Protein AF-A0A7V1MY39-F1 (afdb_monomer_lite)

Sequence (456 aa):
MTTCLVLILHLAFALHGYAASVHAETLADTSVIPLDSQVYAIAGQPLILPALLQVGSVQTSLPHEVNVQYPAANGRQELQAQVLWLWDDPAAARVNYWLGGITPAHLTEDPPADRVFTTPMLYIVFPPGEQPDWLVVAGKRLKITWQKHTGLIWQMDLKSAEPTDPQIMAAVSDVTADPLTYWRAALLADRLRMTQPIPRFQKWDADLAGLITARWRAALDRLASLDIRLAQEVRRRLTLVCHIDGRDVPMWPMDDADLADLQRLLLNEHAQPDDLRLSVESWLDSQPDALFWNLPTGESTSAYAGVVNLSGHPLIVRAEWEGDAWSSAYSATIPADQSELLKIPRPAFLKNDKAALQLTAGSSRINFRINSGPQPCLPPGFISPTFARTLTLSSFRKGRYIVDSPEDATRVMVRKTSQQWELFIECRTPPGESSTADSTPLSPLGADLASLTQDA

Radius of gyration: 27.27 Å; chains: 1; bounding box: 71×52×85 Å

pLDDT: mean 76.89, std 19.88, range [26.8, 97.75]

Structure (mmCIF, N/CA/C/O backbone):
data_AF-A0A7V1MY39-F1
#
_entry.id   AF-A0A7V1MY39-F1
#
loop_
_atom_site.group_PDB
_atom_site.id
_atom_site.type_symbol
_atom_site.label_atom_id
_atom_site.label_alt_id
_atom_site.label_comp_id
_atom_site.label_asym_id
_atom_site.label_entity_id
_atom_site.label_seq_id
_atom_site.pdbx_PDB_ins_code
_atom_site.Cartn_x
_atom_site.Cartn_y
_atom_site.Cartn_z
_atom_site.occupancy
_atom_site.B_iso_or_equiv
_atom_site.auth_seq_id
_atom_site.auth_comp_id
_atom_site.auth_asym_id
_atom_site.auth_atom_id
_atom_site.pdbx_PDB_model_num
ATOM 1 N N . MET A 1 1 ? -19.539 -15.932 -1.480 1.00 27.14 1 MET A N 1
ATOM 2 C CA . MET A 1 1 ? -20.171 -14.862 -0.673 1.00 27.14 1 MET A CA 1
ATOM 3 C C . MET A 1 1 ? -19.156 -14.319 0.332 1.00 27.14 1 MET A C 1
ATOM 5 O O . MET A 1 1 ? -19.239 -14.638 1.511 1.00 27.14 1 MET A O 1
ATOM 9 N N . THR A 1 2 ? -18.151 -13.570 -0.135 1.00 28.23 2 THR A N 1
ATOM 10 C CA . THR A 1 2 ? -17.191 -12.817 0.705 1.00 28.23 2 THR A CA 1
ATOM 11 C C . THR A 1 2 ? -16.343 -11.946 -0.228 1.00 28.23 2 THR A C 1
ATOM 13 O O . THR A 1 2 ? -15.288 -12.356 -0.698 1.00 28.23 2 THR A O 1
ATOM 16 N N . THR A 1 3 ? -16.869 -10.779 -0.604 1.00 28.64 3 THR A N 1
ATOM 17 C CA . THR A 1 3 ? -16.190 -9.801 -1.476 1.00 28.64 3 THR A CA 1
ATOM 18 C C . THR A 1 3 ? -16.822 -8.431 -1.210 1.00 28.64 3 THR A C 1
ATOM 20 O O . THR A 1 3 ? -17.717 -8.026 -1.936 1.00 28.64 3 THR A O 1
ATOM 23 N N . CYS A 1 4 ? -16.471 -7.760 -0.105 1.00 32.09 4 CYS A N 1
ATOM 24 C CA . CYS A 1 4 ? -17.113 -6.478 0.254 1.00 32.09 4 CYS A CA 1
ATOM 25 C C . CYS A 1 4 ? -16.187 -5.361 0.758 1.00 32.09 4 CYS A C 1
ATOM 27 O O . CYS A 1 4 ? -16.693 -4.289 1.047 1.00 32.09 4 CYS A O 1
ATOM 29 N N . LEU A 1 5 ? -14.862 -5.535 0.775 1.00 36.75 5 LEU A N 1
ATOM 30 C CA . LEU A 1 5 ? -13.938 -4.436 1.118 1.00 36.75 5 LEU A CA 1
ATOM 31 C C . LEU A 1 5 ? -13.228 -3.870 -0.130 1.00 36.75 5 LEU A C 1
ATOM 33 O O . LEU A 1 5 ? -13.056 -2.665 -0.263 1.00 36.75 5 LEU A O 1
ATOM 37 N N . VAL A 1 6 ? -12.968 -4.727 -1.125 1.00 38.88 6 VAL A N 1
ATOM 38 C CA . VAL A 1 6 ? -12.373 -4.377 -2.434 1.00 38.88 6 VAL A CA 1
ATOM 39 C C . VAL A 1 6 ? -13.333 -3.604 -3.352 1.00 38.88 6 VAL A C 1
ATOM 41 O O . VAL A 1 6 ? -12.920 -2.913 -4.280 1.00 38.88 6 VAL A O 1
ATOM 44 N N . LEU A 1 7 ? -14.636 -3.655 -3.074 1.00 36.72 7 LEU A N 1
ATOM 45 C CA . LEU A 1 7 ? -15.626 -2.929 -3.860 1.00 36.72 7 LEU A CA 1
ATOM 46 C C . LEU A 1 7 ? -15.708 -1.437 -3.496 1.00 36.72 7 LEU A C 1
ATOM 48 O O . LEU A 1 7 ? -16.412 -0.744 -4.195 1.00 36.72 7 LEU A O 1
ATOM 52 N N . ILE A 1 8 ? -15.013 -0.877 -2.501 1.00 43.09 8 ILE A N 1
ATOM 53 C CA . ILE A 1 8 ? -15.250 0.536 -2.112 1.00 43.09 8 ILE A CA 1
ATOM 54 C C . ILE A 1 8 ? -14.603 1.533 -3.093 1.00 43.09 8 ILE A C 1
ATOM 56 O O . ILE A 1 8 ? -15.239 2.512 -3.472 1.00 43.09 8 ILE A O 1
ATOM 60 N N . LEU A 1 9 ? -13.415 1.229 -3.630 1.00 39.69 9 LEU A N 1
ATOM 61 C CA . LEU A 1 9 ? -12.772 2.050 -4.673 1.00 39.69 9 LEU A CA 1
ATOM 62 C C . LEU A 1 9 ? -13.240 1.706 -6.102 1.00 39.69 9 LEU A C 1
ATOM 64 O O . LEU A 1 9 ? -13.146 2.539 -6.999 1.00 39.69 9 LEU A O 1
ATOM 68 N N . HIS A 1 10 ? -13.793 0.508 -6.340 1.00 33.97 10 HIS A N 1
ATOM 69 C CA . HIS A 1 10 ? -14.359 0.121 -7.646 1.00 33.97 10 HIS A CA 1
ATOM 70 C C . HIS A 1 10 ? -15.897 0.257 -7.749 1.00 33.97 10 HIS A C 1
ATOM 72 O O . HIS A 1 10 ? -16.393 0.470 -8.853 1.00 33.97 10 HIS A O 1
ATOM 78 N N . LEU A 1 11 ? -16.673 0.241 -6.652 1.00 34.28 11 LEU A N 1
ATOM 79 C CA . LEU A 1 11 ? -18.102 0.629 -6.647 1.00 34.28 11 LEU A CA 1
ATOM 80 C C . LEU A 1 11 ? -18.270 2.125 -6.818 1.00 34.28 11 LEU A C 1
ATOM 82 O O . LEU A 1 11 ? -19.242 2.512 -7.451 1.00 34.28 11 LEU A O 1
ATOM 86 N N . ALA A 1 12 ? -17.355 2.957 -6.315 1.00 37.66 12 ALA A N 1
ATOM 87 C CA . ALA A 1 12 ? -17.407 4.392 -6.587 1.00 37.66 12 ALA A CA 1
ATOM 88 C C . ALA A 1 12 ? -17.412 4.667 -8.110 1.00 37.66 12 ALA A C 1
ATOM 90 O O . ALA A 1 12 ? -18.182 5.495 -8.591 1.00 37.66 12 ALA A O 1
ATOM 91 N N . PHE A 1 13 ? -16.673 3.871 -8.897 1.00 35.22 13 PHE A N 1
ATOM 92 C CA . PHE A 1 13 ? -16.705 3.921 -10.365 1.00 35.22 13 PHE A CA 1
ATOM 93 C C . PHE A 1 13 ? -17.856 3.121 -11.010 1.00 35.22 13 PHE A C 1
ATOM 95 O O . PHE A 1 13 ? -18.394 3.555 -12.026 1.00 35.22 13 PHE A O 1
ATOM 102 N N . ALA A 1 14 ? -18.286 1.986 -10.446 1.00 29.03 14 ALA A N 1
ATOM 103 C CA . ALA A 1 14 ? -19.350 1.153 -11.031 1.00 29.03 14 ALA A CA 1
ATOM 104 C C . ALA A 1 14 ? -20.788 1.625 -10.705 1.00 29.03 14 ALA A C 1
ATOM 106 O O . ALA A 1 14 ? -21.715 1.344 -11.466 1.00 29.03 14 ALA A O 1
ATOM 107 N N . LEU A 1 15 ? -20.996 2.371 -9.613 1.00 33.81 15 LEU A N 1
ATOM 108 C CA . LEU A 1 15 ? -22.302 2.923 -9.214 1.00 33.81 15 LEU A CA 1
ATOM 109 C C . LEU A 1 15 ? -22.702 4.185 -9.993 1.00 33.81 15 LEU A C 1
ATOM 111 O O . LEU A 1 15 ? -23.849 4.610 -9.893 1.00 33.81 15 LEU A O 1
ATOM 115 N N . HIS A 1 16 ? -21.828 4.723 -10.850 1.00 36.41 16 HIS A N 1
ATOM 116 C CA . HIS A 1 16 ? -22.187 5.776 -11.810 1.00 36.41 16 HIS A CA 1
ATOM 117 C C . HIS A 1 16 ? -23.261 5.342 -12.831 1.00 36.41 16 HIS A C 1
ATOM 119 O O . HIS A 1 16 ? -23.835 6.190 -13.510 1.00 36.41 16 HIS A O 1
ATOM 125 N N . GLY A 1 17 ? -23.533 4.036 -12.967 1.00 27.14 17 GLY A N 1
ATOM 126 C CA . GLY A 1 17 ? -24.437 3.483 -13.983 1.00 27.14 17 GLY A CA 1
ATOM 127 C C . GLY A 1 17 ? -25.775 2.925 -13.485 1.00 27.14 17 GLY A C 1
ATOM 128 O O . GLY A 1 17 ? -26.562 2.474 -14.313 1.00 27.14 17 GLY A O 1
ATOM 129 N N . TYR A 1 18 ? -26.061 2.924 -12.178 1.00 26.80 18 TYR A N 1
ATOM 130 C CA . TYR A 1 18 ? -27.268 2.285 -11.627 1.00 26.80 18 TYR A CA 1
ATOM 131 C C . TYR A 1 18 ? -28.262 3.303 -11.053 1.00 26.80 18 TYR A C 1
ATOM 133 O O . TYR A 1 18 ? -28.484 3.390 -9.850 1.00 26.80 18 TYR A O 1
ATOM 141 N N . ALA A 1 19 ? -28.924 4.042 -11.944 1.00 31.86 19 ALA A N 1
ATOM 142 C CA . ALA A 1 19 ? -30.241 4.603 -11.659 1.00 31.86 19 ALA A CA 1
ATOM 143 C C . ALA A 1 19 ? -31.295 3.576 -12.103 1.00 31.86 19 ALA A C 1
ATOM 145 O O . ALA A 1 19 ? -31.681 3.537 -13.269 1.00 31.86 19 ALA A O 1
ATOM 146 N N . ALA A 1 20 ? -31.733 2.709 -11.188 1.00 29.38 20 ALA A N 1
ATOM 147 C CA . ALA A 1 20 ? -32.856 1.807 -11.429 1.00 29.38 20 ALA A CA 1
ATOM 148 C C . ALA A 1 20 ? -33.988 2.103 -10.441 1.00 29.38 20 ALA A C 1
ATOM 150 O O . ALA A 1 20 ? -33.809 2.071 -9.225 1.00 29.38 20 ALA A O 1
ATOM 151 N N . SER A 1 21 ? -35.155 2.403 -11.009 1.00 37.81 21 SER A N 1
ATOM 152 C CA . SER A 1 21 ? -36.422 2.633 -10.325 1.00 37.81 21 SER A CA 1
ATOM 153 C C . SER A 1 21 ? -36.857 1.399 -9.535 1.00 37.81 21 SER A C 1
ATOM 155 O O . SER A 1 21 ? -37.017 0.325 -10.118 1.00 37.81 21 SER A O 1
ATOM 157 N N . VAL A 1 22 ? -37.130 1.564 -8.242 1.00 30.28 22 VAL A N 1
ATOM 158 C CA . VAL A 1 22 ? -37.788 0.542 -7.420 1.00 30.28 22 VAL A CA 1
ATOM 159 C C . VAL A 1 22 ? -39.042 1.146 -6.798 1.00 30.28 22 VAL A C 1
ATOM 161 O O . VAL A 1 22 ? -39.027 2.255 -6.269 1.00 30.28 22 VAL A O 1
ATOM 164 N N . HIS A 1 23 ? -40.147 0.417 -6.957 1.00 30.25 23 HIS A N 1
ATOM 165 C CA . HIS A 1 23 ? -41.466 0.749 -6.440 1.00 30.25 23 HIS A CA 1
ATOM 166 C C . HIS A 1 23 ? -41.512 0.740 -4.909 1.00 30.25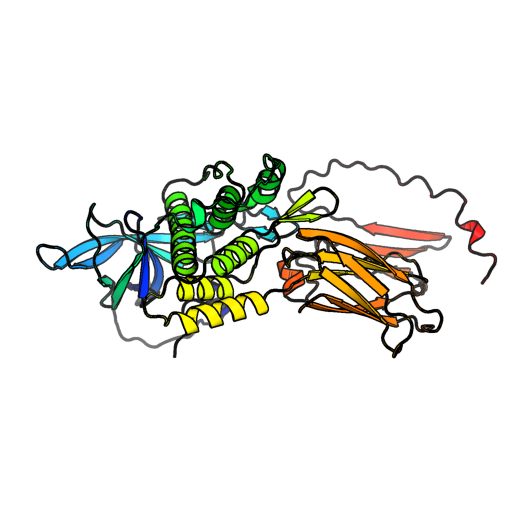 23 HIS A C 1
ATOM 168 O O . HIS A 1 23 ? -40.788 0.006 -4.245 1.00 30.25 23 HIS A O 1
ATOM 174 N N . ALA A 1 24 ? -42.386 1.598 -4.387 1.00 33.25 24 ALA A N 1
ATOM 175 C CA . ALA A 1 24 ? -42.463 2.012 -3.000 1.00 33.25 24 ALA A CA 1
ATOM 176 C C . ALA A 1 24 ? -42.925 0.904 -2.040 1.00 33.25 24 ALA A C 1
ATOM 178 O O . ALA A 1 24 ? -44.072 0.465 -2.099 1.00 33.25 24 ALA A O 1
ATOM 179 N N . GLU A 1 25 ? -42.069 0.588 -1.070 1.00 33.12 25 GLU A N 1
ATOM 180 C CA . GLU A 1 25 ? -42.483 0.301 0.302 1.00 33.12 25 GLU A CA 1
ATOM 181 C C . GLU A 1 25 ? -41.827 1.343 1.218 1.00 33.12 25 GLU A C 1
ATOM 183 O O . GLU A 1 25 ? -40.628 1.609 1.149 1.00 33.12 25 GLU A O 1
ATOM 188 N N . THR A 1 26 ? -42.647 2.002 2.031 1.00 37.84 26 THR A N 1
ATOM 189 C CA . THR A 1 26 ? -42.272 3.078 2.953 1.00 37.84 26 THR A CA 1
ATOM 190 C C . THR A 1 26 ? -41.422 2.561 4.115 1.00 37.84 26 THR A C 1
ATOM 192 O O . THR A 1 26 ? -41.954 1.952 5.041 1.00 37.84 26 THR A O 1
ATOM 195 N N . LEU A 1 27 ? -40.128 2.894 4.111 1.00 36.22 27 LEU A N 1
ATOM 196 C CA . LEU A 1 27 ? -39.285 2.975 5.306 1.00 36.22 27 LEU A CA 1
ATOM 197 C C . LEU A 1 27 ? -38.756 4.409 5.420 1.00 36.22 27 LEU A C 1
ATOM 199 O O . LEU A 1 27 ? -37.929 4.854 4.625 1.00 36.22 27 LEU A O 1
ATOM 203 N N . ALA A 1 28 ? -39.286 5.146 6.393 1.00 42.88 28 ALA A N 1
ATOM 204 C CA . ALA A 1 28 ? -38.790 6.456 6.781 1.00 42.88 28 ALA A CA 1
ATOM 205 C C . ALA A 1 28 ? -37.699 6.257 7.837 1.00 42.88 28 ALA A C 1
ATOM 207 O O . ALA A 1 28 ? -38.024 6.125 9.006 1.00 42.88 28 ALA A O 1
ATOM 208 N N . ASP A 1 29 ? -36.448 6.144 7.395 1.00 59.81 29 ASP A N 1
ATOM 209 C CA . ASP A 1 29 ? -35.237 6.465 8.160 1.00 59.81 29 ASP A CA 1
ATOM 210 C C . ASP A 1 29 ? -34.030 6.335 7.223 1.00 59.81 29 ASP A C 1
ATOM 212 O O . ASP A 1 29 ? -33.896 5.352 6.490 1.00 59.81 29 ASP A O 1
ATOM 216 N N . THR A 1 30 ? -33.147 7.332 7.222 1.00 61.53 30 THR A N 1
ATOM 217 C CA . THR A 1 30 ? -31.842 7.194 6.569 1.00 61.53 30 THR A CA 1
ATOM 218 C C . THR A 1 30 ? -30.910 6.502 7.537 1.00 61.53 30 THR A C 1
ATOM 220 O O . THR A 1 30 ? -30.590 7.041 8.594 1.00 61.53 30 THR A O 1
ATOM 223 N N . SER A 1 31 ? -30.467 5.303 7.175 1.00 79.44 31 SER A N 1
ATOM 224 C CA . SER A 1 31 ? -29.539 4.534 7.994 1.00 79.44 31 SER A CA 1
ATOM 225 C C . SER A 1 31 ? -28.147 4.542 7.379 1.00 79.44 31 SER A C 1
ATOM 227 O O . SER A 1 31 ? -27.981 4.246 6.194 1.00 79.44 31 SER A O 1
ATOM 229 N N . VAL A 1 32 ? -27.142 4.823 8.204 1.00 81.62 32 VAL A N 1
ATOM 230 C CA . VAL A 1 32 ? -25.733 4.627 7.857 1.00 81.62 32 VAL A CA 1
ATOM 231 C C . VAL A 1 32 ? -25.338 3.222 8.298 1.00 81.62 32 VAL A C 1
ATOM 233 O O . VAL A 1 32 ? -25.328 2.914 9.490 1.00 81.62 32 VAL A O 1
ATOM 236 N N . ILE A 1 33 ? -25.056 2.348 7.336 1.00 87.06 33 ILE A N 1
ATOM 237 C CA . ILE A 1 33 ? -24.779 0.931 7.584 1.00 87.06 33 ILE A CA 1
ATOM 238 C C . ILE A 1 33 ? -23.284 0.679 7.391 1.00 87.06 33 ILE A C 1
ATOM 240 O O . ILE A 1 33 ? -22.794 0.823 6.271 1.00 87.06 33 ILE A O 1
ATOM 244 N N . PRO A 1 34 ? -22.546 0.254 8.430 1.00 86.12 34 PRO A N 1
ATOM 245 C CA . PRO A 1 34 ? -21.141 -0.112 8.292 1.00 86.12 34 PRO A CA 1
ATOM 246 C C . PRO A 1 34 ? -20.962 -1.207 7.239 1.00 86.12 34 PRO A C 1
ATOM 248 O O . PRO A 1 34 ? -21.711 -2.194 7.228 1.00 86.12 34 PRO A O 1
ATOM 251 N N . LEU A 1 35 ? -19.955 -1.064 6.382 1.00 85.00 35 LEU A N 1
ATOM 252 C CA . LEU A 1 35 ? -19.685 -2.027 5.314 1.00 85.00 35 LEU A CA 1
ATOM 253 C C . LEU A 1 35 ? -19.157 -3.349 5.875 1.00 85.00 35 LEU A C 1
ATOM 255 O O . LEU A 1 35 ? -19.704 -4.422 5.592 1.00 85.00 35 LEU A O 1
ATOM 259 N N . ASP A 1 36 ? -18.187 -3.264 6.777 1.00 81.19 36 ASP A N 1
ATOM 260 C CA . ASP A 1 36 ? -17.503 -4.431 7.318 1.00 81.19 36 ASP A CA 1
ATOM 261 C C . ASP A 1 36 ? -18.273 -5.080 8.463 1.00 81.19 36 ASP A C 1
ATOM 263 O O . ASP A 1 36 ? -18.801 -4.413 9.347 1.00 81.19 36 ASP A O 1
ATOM 267 N N . SER A 1 37 ? -18.333 -6.413 8.470 1.00 78.75 37 SER A N 1
ATOM 268 C CA . SER A 1 37 ? -18.871 -7.193 9.595 1.00 78.75 37 SER A CA 1
ATOM 269 C C . SER A 1 37 ? -17.838 -7.443 10.698 1.00 78.75 37 SER A C 1
ATOM 271 O O . SER A 1 37 ? -18.206 -7.745 11.836 1.00 78.75 37 SER A O 1
ATOM 273 N N . GLN A 1 38 ? -16.551 -7.340 10.357 1.00 84.25 38 GLN A N 1
ATOM 274 C CA . GLN A 1 38 ? -15.427 -7.524 11.267 1.00 84.25 38 GLN A CA 1
ATOM 275 C C . GLN A 1 38 ? -14.552 -6.279 11.247 1.00 84.25 38 GLN A C 1
ATOM 277 O O . GLN A 1 38 ? -14.083 -5.851 10.197 1.00 84.25 38 GLN A O 1
ATOM 282 N N . VAL A 1 39 ? -14.334 -5.726 12.432 1.00 90.69 39 VAL A N 1
ATOM 283 C CA . VAL A 1 39 ? -13.617 -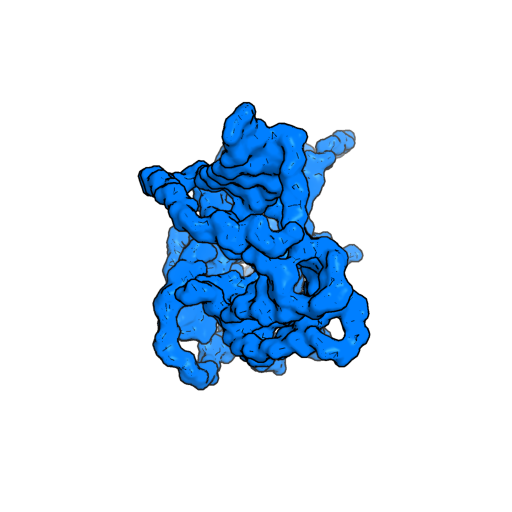4.476 12.636 1.00 90.69 39 VAL A CA 1
ATOM 284 C C . VAL A 1 39 ? -12.308 -4.765 13.355 1.00 90.69 39 VAL A C 1
ATOM 286 O O . VAL A 1 39 ? -12.313 -5.362 14.432 1.00 90.69 39 VAL A O 1
ATOM 289 N N . TYR A 1 40 ? -11.194 -4.317 12.782 1.00 92.56 40 TYR A N 1
ATOM 290 C CA . TYR A 1 40 ? -9.883 -4.361 13.430 1.00 92.56 40 TYR A CA 1
ATOM 291 C C . TYR A 1 40 ? -9.572 -2.980 14.003 1.00 92.56 40 TYR A C 1
ATOM 293 O O . TYR A 1 40 ? -9.283 -2.045 13.255 1.00 92.56 40 TYR A O 1
ATOM 301 N N . ALA A 1 41 ? -9.676 -2.854 15.324 1.00 93.94 41 ALA A N 1
ATOM 302 C CA . ALA A 1 41 ? -9.474 -1.599 16.041 1.00 93.94 41 ALA A CA 1
ATOM 303 C C . ALA A 1 41 ? -8.092 -1.565 16.699 1.00 93.94 41 ALA A C 1
ATOM 305 O O . ALA A 1 41 ? -7.546 -2.609 17.056 1.00 93.94 41 ALA A O 1
ATOM 306 N N . ILE A 1 42 ? -7.535 -0.369 16.890 1.00 94.00 42 ILE A N 1
ATOM 307 C CA . ILE A 1 42 ? -6.299 -0.169 17.652 1.00 94.00 42 ILE A CA 1
ATOM 308 C C . ILE A 1 42 ? -6.653 0.394 19.023 1.00 94.00 42 ILE A C 1
ATOM 310 O O . ILE A 1 42 ? -7.361 1.394 19.127 1.00 94.00 42 ILE A O 1
ATOM 314 N N . ALA A 1 43 ? -6.143 -0.235 20.082 1.00 91.50 43 ALA A N 1
ATOM 315 C CA . ALA A 1 43 ? -6.340 0.241 21.446 1.00 91.50 43 ALA A CA 1
ATOM 316 C C . ALA A 1 43 ? -5.880 1.704 21.608 1.00 91.50 43 ALA A C 1
ATOM 318 O O . ALA A 1 43 ? -4.737 2.038 21.301 1.00 91.50 43 ALA A O 1
ATOM 319 N N . GLY A 1 44 ? -6.766 2.564 22.120 1.00 89.44 44 GLY A N 1
ATOM 320 C CA . GLY A 1 44 ? -6.470 3.982 22.362 1.00 89.44 44 GLY A CA 1
ATOM 321 C C . GLY A 1 44 ? -6.516 4.878 21.119 1.00 89.44 44 GLY A C 1
ATOM 322 O O . GLY A 1 44 ? -6.073 6.020 21.197 1.00 89.44 44 GLY A O 1
ATOM 323 N N . GLN A 1 45 ? -7.023 4.383 19.989 1.00 92.56 45 GLN A N 1
ATOM 324 C CA . GLN A 1 45 ? -7.295 5.176 18.787 1.00 92.56 45 GLN A CA 1
ATOM 325 C C . GLN A 1 45 ? -8.809 5.274 18.546 1.00 92.56 45 GLN A C 1
ATOM 327 O O . GLN A 1 45 ? -9.543 4.364 18.951 1.00 92.56 45 GLN A O 1
ATOM 332 N N . PRO A 1 46 ? -9.290 6.341 17.882 1.00 94.69 46 PRO A N 1
ATOM 333 C CA . PRO A 1 46 ? -10.667 6.388 17.416 1.00 94.69 46 PRO A CA 1
ATOM 334 C C . PRO A 1 46 ? -10.926 5.263 16.412 1.00 94.69 46 PRO A C 1
ATOM 336 O O . PRO A 1 46 ? -10.035 4.818 15.680 1.00 94.69 46 PRO A O 1
ATOM 339 N N . LEU A 1 47 ? -12.170 4.804 16.370 1.00 94.75 47 LEU A N 1
ATOM 340 C CA . LEU A 1 47 ? -12.622 3.838 15.391 1.00 94.75 47 LEU A CA 1
ATOM 341 C C . LEU A 1 47 ? -13.231 4.580 14.198 1.00 94.75 47 LEU A C 1
ATOM 343 O O . LEU A 1 47 ? -14.216 5.294 14.354 1.00 94.75 47 LEU A O 1
ATOM 347 N N . ILE A 1 48 ? -12.651 4.384 13.013 1.00 95.06 48 ILE A N 1
ATOM 348 C CA . ILE A 1 48 ? -13.115 4.989 11.760 1.00 95.06 48 ILE A CA 1
ATOM 349 C C . ILE A 1 48 ? -13.518 3.868 10.800 1.00 95.06 48 ILE A C 1
ATOM 351 O O . ILE A 1 48 ? -12.688 3.022 10.456 1.00 95.06 48 ILE A O 1
ATOM 355 N N . LEU A 1 49 ? -14.791 3.831 10.400 1.00 93.31 49 LEU A N 1
ATOM 356 C CA . LEU A 1 49 ? -15.368 2.740 9.606 1.00 93.31 49 LEU A CA 1
ATOM 357 C C . LEU A 1 49 ? -16.045 3.251 8.339 1.00 93.31 49 LEU A C 1
ATOM 359 O O . LEU A 1 49 ? -16.895 4.131 8.447 1.00 93.31 49 LEU A O 1
ATOM 363 N N . PRO A 1 50 ? -15.779 2.659 7.165 1.00 92.38 50 PRO A N 1
ATOM 364 C CA . PRO A 1 50 ? -16.540 2.986 5.974 1.00 92.38 50 PRO A CA 1
ATOM 365 C C . PRO A 1 50 ? -17.970 2.443 6.091 1.00 92.38 50 PRO A C 1
ATOM 367 O O . PRO A 1 50 ? -18.218 1.350 6.622 1.00 92.38 50 PRO A O 1
ATOM 370 N N . ALA A 1 51 ? -18.925 3.213 5.588 1.00 90.81 51 ALA A N 1
ATOM 371 C CA . ALA A 1 51 ? -20.340 2.901 5.659 1.00 90.81 51 ALA A CA 1
ATOM 372 C C . ALA A 1 51 ? -21.052 3.141 4.322 1.00 90.81 51 ALA A C 1
ATOM 374 O O . ALA A 1 51 ? -20.512 3.730 3.388 1.00 90.81 51 ALA A O 1
ATOM 375 N N . LEU A 1 52 ? -22.288 2.660 4.236 1.00 90.00 52 LEU A N 1
ATOM 376 C CA . LEU A 1 52 ? -23.228 2.958 3.164 1.00 90.00 52 LEU A CA 1
ATOM 377 C C . LEU A 1 52 ? -24.347 3.829 3.702 1.00 90.00 52 LEU A C 1
ATOM 379 O O . LEU A 1 52 ? -24.909 3.545 4.760 1.00 90.00 52 LEU A O 1
ATOM 383 N N . LEU A 1 53 ? -24.711 4.843 2.928 1.00 86.12 53 LEU A N 1
ATOM 384 C CA . LEU A 1 53 ? -25.930 5.596 3.155 1.00 86.12 53 LEU A CA 1
ATOM 385 C C . LEU A 1 53 ? -27.096 4.858 2.487 1.00 86.12 53 LEU A C 1
ATOM 387 O O . LEU A 1 53 ? -27.157 4.776 1.260 1.00 86.12 53 LEU A O 1
ATOM 391 N N . GLN A 1 54 ? -28.025 4.322 3.275 1.00 82.81 54 GLN A N 1
ATOM 392 C CA . GLN A 1 54 ? -29.277 3.787 2.748 1.00 82.81 54 GLN A CA 1
ATOM 393 C C . GLN A 1 54 ? -30.339 4.889 2.787 1.00 82.81 54 GLN A C 1
ATOM 395 O O . GLN A 1 54 ? -30.817 5.268 3.855 1.00 82.81 54 GLN A O 1
ATOM 400 N N . VAL A 1 55 ? -30.689 5.414 1.611 1.00 73.62 55 VAL A N 1
ATOM 401 C CA . VAL A 1 55 ? -31.663 6.501 1.454 1.00 73.62 55 VAL A CA 1
ATOM 402 C C . VAL A 1 55 ? -33.048 5.894 1.216 1.00 73.62 55 VAL A C 1
ATOM 404 O O . VAL A 1 55 ? -33.356 5.455 0.110 1.00 73.62 55 VAL A O 1
ATOM 407 N N . GLY A 1 56 ? -33.876 5.824 2.263 1.00 61.69 56 GLY A N 1
ATOM 408 C CA . GLY A 1 56 ? -35.244 5.284 2.179 1.00 61.69 56 GLY A CA 1
ATOM 409 C C . GLY A 1 56 ? -36.278 6.251 1.579 1.00 61.69 56 GLY A C 1
ATOM 410 O O . GLY A 1 56 ? -37.327 5.823 1.103 1.00 61.69 56 GLY A O 1
ATOM 411 N N . SER A 1 57 ? -35.996 7.560 1.569 1.00 58.59 57 SER A N 1
ATOM 412 C CA . SER A 1 57 ? -36.851 8.608 0.984 1.00 58.59 57 SER A CA 1
ATOM 413 C C . SER A 1 57 ? -36.033 9.859 0.626 1.00 58.59 57 SER A C 1
ATOM 415 O O . SER A 1 57 ? -34.883 9.978 1.042 1.00 58.59 57 SER A O 1
ATOM 417 N N . VAL A 1 58 ? -36.601 10.781 -0.167 1.00 55.12 58 VAL A N 1
ATOM 418 C CA . VAL A 1 58 ? -35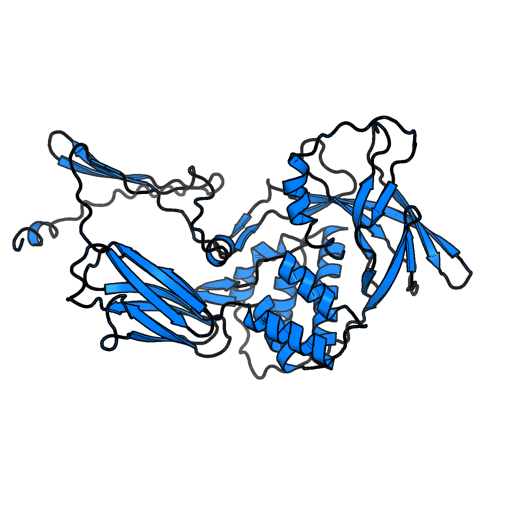.952 12.041 -0.589 1.00 55.12 58 VAL A CA 1
ATOM 419 C C . VAL A 1 58 ? -35.616 12.889 0.643 1.00 55.12 58 VAL A C 1
ATOM 421 O O . VAL A 1 58 ? -36.469 13.603 1.166 1.00 55.12 58 VAL A O 1
ATOM 424 N N . GLN A 1 59 ? -34.379 12.793 1.124 1.00 58.06 59 GLN A N 1
ATOM 425 C CA . GLN A 1 59 ? -33.872 13.619 2.213 1.00 58.06 59 GLN A CA 1
ATOM 426 C C . GLN A 1 59 ? -33.309 14.940 1.692 1.00 58.06 59 GLN A C 1
ATOM 428 O O . GLN A 1 59 ? -32.678 14.995 0.639 1.00 58.06 59 GLN A O 1
ATOM 433 N N . THR A 1 60 ? -33.512 16.000 2.475 1.00 60.06 60 THR A N 1
ATOM 434 C CA . THR A 1 60 ? -32.960 17.339 2.227 1.00 60.06 60 THR A CA 1
ATOM 435 C C . THR A 1 60 ? -31.613 17.579 2.913 1.00 60.06 60 THR A C 1
ATOM 437 O O . THR A 1 60 ? -30.962 18.570 2.601 1.00 60.06 60 THR A O 1
ATOM 440 N N . SER A 1 61 ? -31.191 16.715 3.845 1.00 74.56 61 SER A N 1
ATOM 441 C CA . SER A 1 61 ? -29.949 16.875 4.615 1.00 74.56 61 SER A CA 1
ATOM 442 C C . SER A 1 61 ? -29.265 15.536 4.881 1.00 74.56 61 SER A C 1
ATOM 444 O O . SER A 1 61 ? -29.935 14.543 5.168 1.00 74.56 61 SER A O 1
ATOM 446 N N . LEU A 1 62 ? -27.935 15.531 4.813 1.00 81.62 62 LEU A N 1
ATOM 447 C CA . LEU A 1 62 ? -27.093 14.383 5.143 1.00 81.62 62 LEU A CA 1
ATOM 448 C C . LEU A 1 62 ? -27.082 14.139 6.667 1.00 81.62 62 LEU A C 1
ATOM 450 O O . LEU A 1 62 ? -27.171 15.101 7.430 1.00 81.62 62 LEU A O 1
ATOM 454 N N . PRO A 1 63 ? -27.003 12.881 7.141 1.00 85.19 63 PRO A N 1
ATOM 455 C CA . PRO A 1 63 ? -26.871 12.609 8.568 1.00 85.19 63 PRO A CA 1
ATOM 456 C C . PRO A 1 63 ? -25.488 13.040 9.069 1.00 85.19 63 PRO A C 1
ATOM 458 O O . PRO A 1 63 ? -24.486 12.756 8.417 1.00 85.19 63 PRO A O 1
ATOM 461 N N . HIS A 1 64 ? -25.445 13.671 10.245 1.00 89.50 64 HIS A N 1
ATOM 462 C CA . HIS A 1 64 ? -24.201 14.055 10.928 1.00 89.50 64 HIS A CA 1
ATOM 463 C C . HIS A 1 64 ? -23.860 13.132 12.103 1.00 89.50 64 HIS A C 1
ATOM 465 O O . HIS A 1 64 ? -22.700 13.033 12.491 1.00 89.50 64 HIS A O 1
ATOM 471 N N . GLU A 1 65 ? -24.853 12.436 12.665 1.00 92.56 65 GLU A N 1
ATOM 472 C CA . GLU A 1 65 ? -24.680 11.558 13.823 1.00 92.56 65 GLU A CA 1
ATOM 473 C C . GLU A 1 65 ? -25.525 10.288 13.699 1.00 92.56 65 GLU A C 1
ATOM 475 O O . GLU A 1 65 ? -26.582 10.280 13.058 1.00 92.56 65 GLU A O 1
ATOM 480 N N . VAL A 1 66 ? -25.045 9.204 14.309 1.00 92.62 66 VAL A N 1
ATOM 481 C CA . VAL A 1 66 ? -25.723 7.906 14.366 1.00 92.62 66 VAL A CA 1
ATOM 482 C C . VAL A 1 66 ? -25.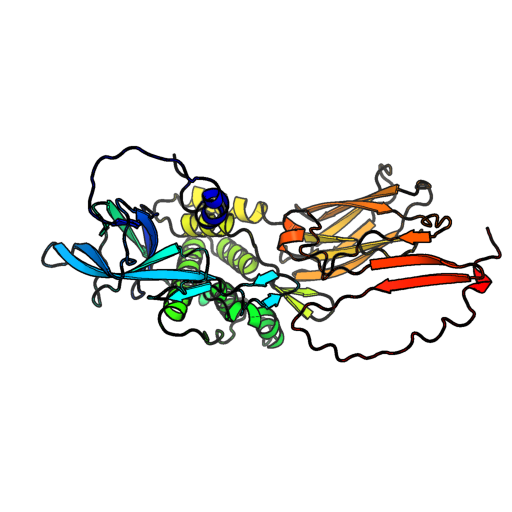547 7.299 15.752 1.00 92.62 66 VAL A C 1
ATOM 484 O O . VAL A 1 66 ? -24.433 7.202 16.267 1.00 92.62 66 VAL A O 1
ATOM 487 N N . ASN A 1 67 ? -26.645 6.801 16.317 1.00 94.19 67 ASN A N 1
ATOM 488 C CA . ASN A 1 67 ? -26.624 6.049 17.565 1.00 94.19 67 ASN A CA 1
ATOM 489 C C . ASN A 1 67 ? -25.875 4.720 17.407 1.00 94.19 67 ASN A C 1
ATOM 491 O O . ASN A 1 67 ? -26.194 3.901 16.536 1.00 94.19 67 ASN A O 1
ATOM 495 N N . VAL A 1 68 ? -24.926 4.471 18.306 1.00 94.25 68 VAL A N 1
ATOM 496 C CA . VAL A 1 68 ? -24.170 3.220 18.383 1.00 94.25 68 VAL A CA 1
ATOM 497 C C . VAL A 1 68 ? -24.329 2.619 19.763 1.00 94.25 68 VAL A C 1
ATOM 499 O O . VAL A 1 68 ? -24.081 3.269 20.774 1.00 94.25 68 VAL A O 1
ATOM 502 N N . GLN A 1 69 ? -24.709 1.346 19.811 1.00 96.19 69 GLN A N 1
ATOM 503 C CA . GLN A 1 69 ? -24.828 0.609 21.065 1.00 96.19 69 GLN A CA 1
ATOM 504 C C . GLN A 1 69 ? -23.655 -0.345 21.243 1.00 96.19 69 GLN A C 1
ATOM 506 O O . GLN A 1 69 ? -23.242 -1.016 20.298 1.00 96.19 69 GLN A O 1
ATOM 511 N N . TYR A 1 70 ? -23.146 -0.464 22.462 1.00 95.75 70 TYR A N 1
ATOM 512 C CA . TYR A 1 70 ? -22.009 -1.330 22.767 1.00 95.75 70 TYR A CA 1
ATOM 513 C C . TYR A 1 70 ? -22.093 -1.865 24.210 1.00 95.75 70 TYR A C 1
ATOM 515 O O . TYR A 1 70 ? -22.835 -1.323 25.039 1.00 95.75 70 TYR A O 1
ATOM 523 N N . PRO A 1 71 ? -21.411 -2.979 24.528 1.00 93.88 71 PRO A N 1
ATOM 524 C CA . PRO A 1 71 ? -21.324 -3.492 25.886 1.00 93.88 71 PRO A CA 1
ATOM 525 C C . PRO A 1 71 ? -20.334 -2.654 26.704 1.00 93.88 71 PRO A C 1
ATOM 527 O O . PRO A 1 71 ? -19.171 -2.526 26.334 1.00 93.88 71 PRO A O 1
ATOM 530 N N . ALA A 1 72 ? -20.777 -2.154 27.849 1.00 90.81 72 ALA A N 1
ATOM 531 C CA . ALA A 1 72 ? -19.940 -1.532 28.867 1.00 90.81 72 ALA A CA 1
ATOM 532 C C . ALA A 1 72 ? -20.012 -2.336 30.178 1.00 90.81 72 ALA A C 1
ATOM 534 O O . ALA A 1 72 ? -20.842 -3.238 30.335 1.00 90.81 72 ALA A O 1
ATOM 535 N N . ALA A 1 73 ? -19.171 -1.989 31.156 1.00 86.75 73 ALA A N 1
ATOM 536 C CA . ALA A 1 73 ? -19.118 -2.682 32.450 1.00 86.75 73 ALA A CA 1
ATOM 537 C C . ALA A 1 73 ? -20.474 -2.705 33.189 1.00 86.75 73 ALA A C 1
ATOM 539 O O . ALA A 1 73 ? -20.795 -3.677 33.868 1.00 86.75 73 ALA A O 1
ATOM 540 N N . ASN A 1 74 ? -21.294 -1.664 33.006 1.00 88.06 74 ASN A N 1
ATOM 541 C CA . ASN A 1 74 ? -22.590 -1.494 33.674 1.00 88.06 74 ASN A CA 1
ATOM 542 C C . ASN A 1 74 ? -23.796 -1.884 32.795 1.00 88.06 74 ASN A C 1
ATOM 544 O O . ASN A 1 74 ? -24.920 -1.477 33.079 1.00 88.06 74 ASN A O 1
ATOM 548 N N . GLY A 1 75 ? -23.582 -2.649 31.719 1.00 91.69 75 GLY A N 1
ATOM 549 C CA . GLY A 1 75 ? -24.632 -3.065 30.784 1.00 91.69 75 GLY A CA 1
ATOM 550 C C . GLY A 1 75 ? -24.449 -2.476 29.387 1.00 91.69 75 GLY A C 1
ATOM 551 O O . GLY A 1 75 ? -23.340 -2.148 28.981 1.00 91.69 75 GLY A O 1
ATOM 552 N N . ARG A 1 76 ? -25.531 -2.378 28.609 1.00 93.00 76 ARG A N 1
ATOM 553 C CA . ARG A 1 76 ? -25.475 -1.749 27.281 1.00 93.00 76 ARG A CA 1
ATOM 554 C C . ARG A 1 76 ? -25.458 -0.233 27.429 1.00 93.00 76 ARG A C 1
ATOM 556 O O . ARG A 1 76 ? -26.301 0.310 28.137 1.00 93.00 76 ARG A O 1
ATOM 563 N N . GLN A 1 77 ? -24.533 0.416 26.738 1.00 94.44 77 GLN A N 1
ATOM 564 C CA . GLN A 1 77 ? -24.485 1.867 26.610 1.00 94.44 77 GLN A CA 1
ATOM 565 C C . GLN A 1 77 ? -24.736 2.283 25.164 1.00 94.44 77 GLN A C 1
ATOM 567 O O . GLN A 1 77 ? -24.587 1.484 24.236 1.00 94.44 77 GLN A O 1
ATOM 572 N N . GLU A 1 78 ? -25.134 3.537 25.004 1.00 94.44 78 GLU A N 1
ATOM 573 C CA . GLU A 1 78 ? -25.350 4.195 23.724 1.00 94.44 78 GLU A CA 1
ATOM 574 C C . GLU A 1 78 ? -24.382 5.377 23.625 1.00 94.44 78 GLU A C 1
ATOM 576 O O . GLU A 1 78 ? -24.199 6.117 24.593 1.00 94.44 78 GLU A O 1
ATOM 581 N N . LEU A 1 79 ? -23.726 5.514 22.476 1.00 94.94 79 LEU A N 1
ATOM 582 C CA . LEU A 1 79 ? -22.862 6.639 22.133 1.00 94.94 79 LEU A CA 1
ATOM 583 C C . LEU A 1 79 ? -23.317 7.240 20.802 1.00 94.94 79 LEU A C 1
ATOM 585 O O . LEU A 1 79 ? -23.865 6.530 19.956 1.00 94.94 79 LEU A O 1
ATOM 589 N N . GLN A 1 80 ? -23.057 8.533 20.610 1.00 95.75 80 GLN A N 1
ATOM 590 C CA . GLN A 1 80 ? -23.209 9.182 19.309 1.00 95.75 80 GLN A CA 1
ATOM 591 C C . GLN A 1 80 ? -21.926 9.003 18.502 1.00 95.75 80 GLN A C 1
ATOM 593 O O . GLN A 1 80 ? -20.853 9.430 18.932 1.00 95.75 80 GLN A O 1
ATOM 598 N N . ALA A 1 81 ? -22.030 8.354 17.345 1.00 94.88 81 ALA A N 1
ATOM 599 C CA . ALA A 1 81 ? -20.968 8.330 16.350 1.00 94.88 81 ALA A CA 1
ATOM 600 C C . ALA A 1 81 ? -21.157 9.487 15.380 1.00 94.88 81 ALA A C 1
ATOM 602 O O . ALA A 1 81 ? -22.268 9.704 14.899 1.00 94.88 81 ALA A O 1
ATOM 603 N N . GLN A 1 82 ? -20.073 10.179 15.047 1.00 95.88 82 GLN A N 1
ATOM 604 C CA . GLN A 1 82 ? -20.101 11.208 14.014 1.00 95.88 82 GLN A CA 1
ATOM 605 C C . GLN A 1 82 ? -20.055 10.555 12.632 1.00 95.88 82 GLN A C 1
ATOM 607 O O . GLN A 1 82 ? -19.336 9.576 12.417 1.00 95.88 82 GLN A O 1
ATOM 612 N N . VAL A 1 83 ? -20.813 11.101 11.688 1.00 94.00 83 VAL A N 1
ATOM 613 C CA . VAL A 1 83 ? -20.746 10.739 10.272 1.00 94.00 83 VAL A CA 1
ATOM 614 C C . VAL A 1 83 ? -19.865 11.767 9.580 1.00 94.00 83 VAL A C 1
ATOM 616 O O . VAL A 1 83 ? -20.226 12.934 9.455 1.00 94.00 83 VAL A O 1
ATOM 619 N N . LEU A 1 84 ? -18.696 11.318 9.143 1.00 94.25 84 LEU A N 1
ATOM 620 C CA . LEU A 1 84 ? -17.768 12.091 8.333 1.00 94.25 84 LEU A CA 1
ATOM 621 C C . LEU A 1 84 ? -17.878 11.652 6.876 1.00 94.25 84 LEU A C 1
ATOM 623 O O . LEU A 1 84 ? -18.340 10.556 6.571 1.00 94.25 84 LEU A O 1
ATOM 627 N N . TRP A 1 85 ? -17.404 12.486 5.969 1.00 91.12 85 TRP A N 1
ATOM 628 C CA . TRP A 1 85 ? -17.421 12.240 4.539 1.00 91.12 85 TRP A CA 1
ATOM 629 C C . TRP A 1 85 ? -15.999 12.258 4.014 1.00 91.12 85 TRP A C 1
ATOM 631 O O . TRP A 1 85 ? -15.301 13.264 4.141 1.00 91.12 85 TRP A O 1
ATOM 641 N N . LEU A 1 86 ? -15.581 11.128 3.446 1.00 90.81 86 LEU A N 1
ATOM 642 C CA . LEU A 1 86 ? -14.320 11.014 2.730 1.00 90.81 86 LEU A CA 1
ATOM 643 C C . LEU A 1 86 ? -14.516 11.507 1.299 1.00 90.81 86 LEU A C 1
ATOM 645 O O . LEU A 1 86 ? -15.377 10.980 0.585 1.00 90.81 86 LEU A O 1
ATOM 649 N N . TRP A 1 87 ? -13.718 12.487 0.894 1.00 87.69 87 TRP A N 1
ATOM 650 C CA . TRP A 1 87 ? -13.702 13.031 -0.461 1.00 87.69 87 TRP A CA 1
ATOM 651 C C . TRP A 1 87 ? -12.264 13.286 -0.917 1.00 87.69 87 TRP A C 1
ATOM 653 O O . TRP A 1 87 ? -11.380 13.517 -0.093 1.00 87.69 87 TRP A O 1
ATOM 663 N N . ASP A 1 88 ? -12.045 13.251 -2.226 1.00 85.25 88 ASP A N 1
ATOM 664 C CA . ASP A 1 88 ? -10.749 13.539 -2.841 1.00 85.25 88 ASP A CA 1
ATOM 665 C C . ASP A 1 88 ? -10.677 15.025 -3.217 1.00 85.25 88 ASP A C 1
ATOM 667 O O . ASP A 1 88 ? -11.619 15.537 -3.828 1.00 85.25 88 ASP A O 1
ATOM 671 N N . ASP A 1 89 ? -9.576 15.719 -2.906 1.00 83.00 89 ASP A N 1
ATOM 672 C CA . ASP A 1 89 ? -9.351 17.112 -3.311 1.00 83.00 89 ASP A CA 1
ATOM 673 C C . ASP A 1 89 ? -8.565 17.218 -4.627 1.00 83.00 89 ASP A C 1
ATOM 675 O O . ASP A 1 89 ? -7.333 17.324 -4.618 1.00 83.00 89 ASP A O 1
ATOM 679 N N . PRO A 1 90 ? -9.244 17.257 -5.793 1.00 79.25 90 PRO A N 1
ATOM 680 C CA . PRO A 1 90 ? -8.568 17.393 -7.077 1.00 79.25 90 PRO A CA 1
ATOM 681 C C . PRO A 1 90 ? -7.864 18.744 -7.233 1.00 79.25 90 PRO A C 1
ATOM 683 O O . PRO A 1 90 ? -6.988 18.858 -8.084 1.00 79.25 90 PRO A O 1
ATOM 686 N N . ALA A 1 91 ? -8.215 19.771 -6.446 1.00 77.69 91 ALA A N 1
ATOM 687 C CA . ALA A 1 91 ? -7.505 21.050 -6.497 1.00 77.69 91 ALA A CA 1
ATOM 688 C C . ALA A 1 91 ? -6.132 20.966 -5.811 1.00 77.69 91 ALA A C 1
ATOM 690 O O . ALA A 1 91 ? -5.212 21.688 -6.193 1.00 77.69 91 ALA A O 1
ATOM 691 N N . ALA A 1 92 ? -5.983 20.062 -4.840 1.00 77.12 92 ALA A N 1
ATOM 692 C CA . ALA A 1 92 ? -4.713 19.730 -4.205 1.00 77.12 92 ALA A CA 1
ATOM 693 C C . ALA A 1 92 ? -3.987 18.559 -4.888 1.00 77.12 92 ALA A C 1
ATOM 695 O O . ALA A 1 92 ? -2.965 18.103 -4.367 1.00 77.12 92 ALA A O 1
ATOM 696 N N . ALA A 1 93 ? -4.487 18.074 -6.033 1.00 74.06 93 ALA A N 1
ATOM 697 C CA . ALA A 1 93 ? -3.864 16.982 -6.764 1.00 74.06 93 ALA A CA 1
ATOM 698 C C . ALA A 1 93 ? -2.411 17.323 -7.109 1.00 74.06 93 ALA A C 1
ATOM 700 O O . ALA A 1 93 ? -2.098 18.374 -7.675 1.00 74.06 93 ALA A O 1
ATOM 701 N N . ARG A 1 94 ? -1.511 16.404 -6.767 1.00 69.50 94 ARG A N 1
ATOM 702 C CA . ARG A 1 94 ? -0.086 16.514 -7.063 1.00 69.50 94 ARG A CA 1
ATOM 703 C C . ARG A 1 94 ? 0.295 15.456 -8.069 1.00 69.50 94 ARG A C 1
ATOM 705 O O . ARG A 1 94 ? 0.009 14.273 -7.885 1.00 69.50 94 ARG A O 1
ATOM 712 N N . VAL A 1 95 ? 0.997 15.871 -9.113 1.00 58.88 95 VAL A N 1
ATOM 713 C CA . VAL A 1 95 ? 1.603 14.931 -10.050 1.00 58.88 95 VAL A CA 1
ATOM 714 C C . VAL A 1 95 ? 2.903 14.437 -9.432 1.00 58.88 95 VAL A C 1
ATOM 716 O O . VAL A 1 95 ? 3.933 15.102 -9.515 1.00 58.88 95 VAL A O 1
ATOM 719 N N . ASN A 1 96 ? 2.868 13.256 -8.814 1.00 61.44 96 ASN A N 1
ATOM 720 C CA . ASN A 1 96 ? 4.093 12.523 -8.548 1.00 61.44 96 ASN A CA 1
ATOM 721 C C . ASN A 1 96 ? 4.362 11.644 -9.768 1.00 61.44 96 ASN A C 1
ATOM 723 O O . ASN A 1 96 ? 3.732 10.609 -9.966 1.00 61.44 96 ASN A O 1
ATOM 727 N N . TYR A 1 97 ? 5.296 12.078 -10.608 1.00 53.75 97 TYR A N 1
ATOM 728 C CA . TYR A 1 97 ? 5.611 11.446 -11.889 1.00 53.75 97 TYR A CA 1
ATOM 729 C C . TYR A 1 97 ? 5.790 9.914 -11.815 1.00 53.75 97 TYR A C 1
ATOM 731 O O . TYR A 1 97 ? 5.454 9.215 -12.769 1.00 53.75 97 TYR A O 1
ATOM 739 N N . TRP A 1 98 ? 6.233 9.381 -10.672 1.00 64.62 98 TRP A N 1
ATOM 740 C CA . TRP A 1 98 ? 6.431 7.947 -10.470 1.00 64.62 98 TRP A CA 1
ATOM 741 C C . TRP A 1 98 ? 5.236 7.236 -9.835 1.00 64.62 98 TRP A C 1
ATOM 743 O O . TRP A 1 98 ? 4.859 6.166 -10.301 1.00 64.62 98 TRP A O 1
ATOM 753 N N . LEU A 1 99 ? 4.606 7.799 -8.803 1.00 61.28 99 LEU A N 1
ATOM 754 C CA . LEU A 1 99 ? 3.456 7.159 -8.141 1.00 61.28 99 LEU A CA 1
ATOM 755 C C . LEU A 1 99 ? 2.128 7.382 -8.889 1.00 61.28 99 LEU A C 1
ATOM 757 O O . LEU A 1 99 ? 1.160 6.662 -8.648 1.00 61.28 99 LEU A O 1
ATOM 761 N N . GLY A 1 100 ? 2.102 8.324 -9.833 1.00 63.72 100 GLY A N 1
ATOM 762 C CA . GLY A 1 100 ? 0.899 8.838 -10.481 1.00 63.72 100 GLY A CA 1
ATOM 763 C C . GLY A 1 100 ? 0.389 10.122 -9.824 1.00 63.72 100 GLY A C 1
ATOM 764 O O . GLY A 1 100 ? 1.011 10.680 -8.918 1.00 63.72 100 GLY A O 1
ATOM 765 N N . GLY A 1 101 ? -0.755 10.614 -10.301 1.00 65.06 101 GLY A N 1
ATOM 766 C CA . GLY A 1 101 ? -1.458 11.710 -9.639 1.00 65.06 101 GLY A CA 1
ATOM 767 C C . GLY A 1 101 ? -1.940 11.260 -8.262 1.00 65.06 101 GLY A C 1
ATOM 768 O O . GLY A 1 101 ? -2.776 10.363 -8.171 1.00 65.06 101 GLY A O 1
ATOM 769 N N . ILE A 1 102 ? -1.409 11.865 -7.201 1.00 70.56 102 ILE A N 1
ATOM 770 C CA . ILE A 1 102 ? -1.936 11.703 -5.847 1.00 70.56 102 ILE A CA 1
ATOM 771 C C . ILE A 1 102 ? -2.979 12.794 -5.672 1.00 70.56 102 ILE A C 1
ATOM 773 O O . ILE A 1 102 ? -2.646 13.979 -5.723 1.00 70.56 102 ILE A O 1
ATOM 777 N N . THR A 1 103 ? -4.228 12.392 -5.476 1.00 80.00 103 THR A N 1
ATOM 778 C CA . THR A 1 103 ? -5.296 13.309 -5.081 1.00 80.00 103 THR A CA 1
ATOM 779 C C . THR A 1 103 ? -5.507 13.123 -3.586 1.00 80.00 103 THR A C 1
ATOM 781 O O . THR A 1 103 ? -5.953 12.045 -3.199 1.00 80.00 103 THR A O 1
ATOM 784 N N . PRO A 1 104 ? -5.109 14.088 -2.738 1.00 84.88 104 PRO A N 1
ATOM 785 C CA . PRO A 1 104 ? -5.243 13.936 -1.297 1.00 84.88 104 PRO A CA 1
ATOM 786 C C . PRO A 1 104 ? -6.695 13.704 -0.896 1.00 84.88 104 PRO A C 1
ATOM 788 O O . PRO A 1 104 ? -7.583 14.416 -1.366 1.00 84.88 104 PRO A O 1
ATOM 791 N N . ALA A 1 105 ? -6.922 12.723 -0.027 1.00 87.62 105 ALA A N 1
ATOM 792 C CA . ALA A 1 105 ? -8.236 12.493 0.546 1.00 87.62 105 ALA A CA 1
ATOM 793 C C . ALA A 1 105 ? -8.403 13.288 1.845 1.00 87.62 105 ALA A C 1
ATOM 795 O O . ALA A 1 105 ? -7.449 13.476 2.602 1.00 87.62 105 ALA A O 1
ATOM 796 N N . HIS A 1 106 ? -9.631 13.711 2.126 1.00 90.00 106 HIS A N 1
ATOM 797 C CA . HIS A 1 106 ? -9.977 14.479 3.316 1.00 90.00 106 HIS A CA 1
ATOM 798 C C . HIS A 1 106 ? -11.259 13.960 3.958 1.00 90.00 106 HIS A C 1
ATOM 800 O O . HIS A 1 106 ? -12.217 13.599 3.271 1.00 90.00 106 HIS A O 1
ATOM 806 N N . LEU A 1 107 ? -11.292 13.970 5.288 1.00 92.06 107 LEU A N 1
ATOM 807 C CA . LEU A 1 107 ? -12.490 13.764 6.091 1.00 92.06 107 LEU A CA 1
ATOM 808 C C . LEU A 1 107 ? -13.105 15.110 6.479 1.00 92.06 107 LEU A C 1
ATOM 810 O O . LEU A 1 107 ? -12.422 15.997 6.986 1.00 92.06 107 LEU A O 1
ATOM 814 N N . THR A 1 108 ? -14.417 15.248 6.288 1.00 90.88 108 THR A N 1
ATOM 815 C CA . THR A 1 108 ? -15.180 16.441 6.695 1.00 90.88 108 THR A CA 1
ATOM 816 C C . THR A 1 108 ? -16.565 16.077 7.229 1.00 90.88 108 THR A C 1
ATOM 818 O O . THR A 1 108 ? -17.157 15.098 6.789 1.00 90.88 108 THR A O 1
ATOM 821 N N . GLU A 1 109 ? -17.102 16.858 8.169 1.00 90.62 109 GLU A N 1
ATOM 822 C CA . GLU A 1 109 ? -18.519 16.775 8.575 1.00 90.62 109 GLU A CA 1
ATOM 823 C C . GLU A 1 109 ? -19.449 17.270 7.455 1.00 90.62 109 GLU A C 1
ATOM 825 O O . GLU A 1 109 ? -20.527 16.713 7.253 1.00 90.62 109 GLU A O 1
ATOM 830 N N . ASP A 1 110 ? -18.993 18.271 6.696 1.00 86.25 110 ASP A N 1
ATOM 831 C CA . ASP A 1 110 ? -19.765 18.966 5.669 1.00 86.25 110 ASP A CA 1
ATOM 832 C C . ASP A 1 110 ? -19.070 18.816 4.307 1.00 86.25 110 ASP A C 1
ATOM 834 O O . ASP A 1 110 ? -18.092 19.524 4.028 1.00 86.25 110 ASP A O 1
ATOM 838 N N . PRO A 1 111 ? -19.503 17.871 3.454 1.00 79.50 111 PRO A N 1
ATOM 839 C CA . PRO A 1 111 ? -18.921 17.711 2.133 1.00 79.50 111 PRO A CA 1
ATOM 840 C C . PRO A 1 111 ? -19.311 18.897 1.229 1.00 79.50 111 PRO A C 1
ATOM 842 O O . PRO A 1 111 ? -20.442 19.387 1.312 1.00 79.50 111 PRO A O 1
ATOM 845 N N . PRO A 1 112 ? -18.418 19.367 0.338 1.00 77.75 112 PRO A N 1
ATOM 846 C CA . PRO A 1 112 ? -18.736 20.461 -0.576 1.00 77.75 112 PRO A CA 1
ATOM 847 C C . PRO A 1 112 ? -19.869 20.074 -1.540 1.00 77.75 112 PRO A C 1
ATOM 849 O O . PRO A 1 112 ? -19.844 18.997 -2.135 1.00 77.75 112 PRO A O 1
ATOM 852 N N . ALA A 1 113 ? -20.850 20.962 -1.732 1.00 74.56 113 ALA A N 1
ATOM 853 C CA . ALA A 1 113 ? -22.050 20.685 -2.534 1.00 74.56 113 ALA A CA 1
ATOM 854 C C . ALA A 1 113 ? -21.781 20.456 -4.038 1.00 74.56 113 ALA A C 1
ATOM 856 O O . ALA A 1 113 ? -22.632 19.920 -4.744 1.00 74.56 113 ALA A O 1
ATOM 857 N N . ASP A 1 114 ? -20.623 20.892 -4.535 1.00 70.38 114 ASP A N 1
ATOM 858 C CA . ASP A 1 114 ? -20.199 20.845 -5.937 1.00 70.38 114 ASP A CA 1
ATOM 859 C C . ASP A 1 114 ? -19.291 19.648 -6.272 1.00 70.38 114 ASP A C 1
ATOM 861 O O . ASP A 1 114 ? -18.906 19.466 -7.431 1.00 70.38 114 ASP A O 1
ATOM 865 N N . ARG A 1 115 ? -18.940 18.818 -5.283 1.00 66.38 115 ARG A N 1
ATOM 866 C CA . ARG A 1 115 ? -18.048 17.668 -5.466 1.00 66.38 115 ARG A CA 1
ATOM 867 C C . ARG A 1 115 ? -18.847 16.379 -5.605 1.00 66.38 115 ARG A C 1
ATOM 869 O O . ARG A 1 115 ? -19.769 16.107 -4.840 1.00 66.38 115 ARG A O 1
ATOM 876 N N . VAL A 1 116 ? -18.479 15.567 -6.594 1.00 57.41 116 VAL A N 1
ATOM 877 C CA . VAL A 1 116 ? -19.100 14.261 -6.810 1.00 57.41 116 VAL A CA 1
ATOM 878 C C . VAL A 1 116 ? -18.288 13.199 -6.055 1.00 57.41 116 VAL A C 1
ATOM 880 O O . VAL A 1 116 ? -17.107 13.022 -6.336 1.00 57.41 116 VAL A O 1
ATOM 883 N N . PHE A 1 117 ? -18.978 12.505 -5.140 1.00 59.91 117 PHE A N 1
ATOM 884 C CA . PHE A 1 117 ? -18.626 11.309 -4.344 1.00 59.91 117 PHE A CA 1
ATOM 885 C C . PHE A 1 117 ? -18.010 11.508 -2.954 1.00 59.91 117 PHE A C 1
ATOM 887 O O . PHE A 1 117 ? -16.961 12.112 -2.765 1.00 59.91 117 PHE A O 1
ATOM 894 N N . THR A 1 118 ? -18.716 10.928 -1.977 1.00 67.88 118 THR A N 1
ATOM 895 C CA . THR A 1 118 ? -18.558 11.132 -0.540 1.00 67.88 118 THR A CA 1
ATOM 896 C C . THR A 1 118 ? -18.803 9.783 0.147 1.00 67.88 118 THR A C 1
ATOM 898 O O . THR A 1 118 ? -19.950 9.394 0.378 1.00 67.88 118 THR A O 1
ATOM 901 N N . THR A 1 119 ? -17.755 9.002 0.414 1.00 86.38 119 THR A N 1
ATOM 902 C CA . THR A 1 119 ? -17.940 7.744 1.164 1.00 86.38 119 THR A CA 1
ATOM 903 C C . THR A 1 119 ? -18.189 8.115 2.626 1.00 86.38 119 THR A C 1
ATOM 905 O O . THR A 1 119 ? -17.310 8.742 3.223 1.00 86.38 119 THR A O 1
ATOM 908 N N . PRO A 1 120 ? -19.355 7.796 3.222 1.00 90.88 120 PRO A N 1
ATOM 909 C CA . PRO A 1 120 ? -19.588 8.116 4.618 1.00 90.88 120 PRO A CA 1
ATOM 910 C C . PRO A 1 120 ? -18.708 7.227 5.498 1.00 90.88 120 PRO A C 1
ATOM 912 O O . PRO A 1 120 ? -18.598 6.016 5.290 1.00 90.88 120 PRO A O 1
ATOM 915 N N . MET A 1 121 ? -18.096 7.841 6.498 1.00 94.00 121 MET A N 1
ATOM 916 C CA . MET A 1 121 ? -17.213 7.227 7.473 1.00 94.00 121 MET A CA 1
ATOM 917 C C . MET A 1 121 ? -17.805 7.454 8.862 1.00 94.00 121 MET A C 1
ATOM 919 O O . MET A 1 121 ? -18.063 8.585 9.260 1.00 94.00 121 MET A O 1
ATOM 923 N N . LEU A 1 122 ? -18.014 6.386 9.620 1.00 94.81 122 LEU A N 1
ATOM 924 C CA . LEU A 1 122 ? -18.413 6.477 11.020 1.00 94.81 122 LEU A CA 1
ATOM 925 C C . LEU A 1 122 ? -17.172 6.705 11.874 1.00 94.81 122 LEU A C 1
ATOM 927 O O . LEU A 1 122 ? -16.280 5.857 11.884 1.00 94.81 122 LEU A O 1
ATOM 931 N N . TYR A 1 123 ? -17.139 7.820 12.595 1.00 96.50 123 TYR A N 1
ATOM 932 C CA . TYR A 1 123 ? -16.099 8.179 13.551 1.00 96.50 123 TYR A CA 1
ATOM 933 C C . TYR A 1 123 ? -16.622 7.976 14.976 1.00 96.50 123 TYR A C 1
ATOM 935 O O . TYR A 1 123 ? -17.571 8.628 15.419 1.00 96.50 123 TYR A O 1
ATOM 943 N N . ILE A 1 124 ? -16.017 7.028 15.689 1.00 96.00 124 ILE A N 1
ATOM 944 C CA . ILE A 1 124 ? -16.443 6.578 17.014 1.00 96.00 124 ILE A CA 1
ATOM 945 C C . ILE A 1 124 ? -15.280 6.736 17.992 1.00 96.00 124 ILE A C 1
ATOM 947 O O . ILE A 1 124 ? -14.222 6.128 17.820 1.00 96.00 124 ILE A O 1
ATOM 951 N N . VAL A 1 125 ? -15.499 7.499 19.061 1.00 95.75 125 VAL A N 1
ATOM 952 C CA . VAL A 1 125 ? -14.558 7.626 20.180 1.00 95.75 125 VAL A CA 1
ATOM 953 C C . VAL A 1 125 ? -15.162 6.941 21.395 1.00 95.75 125 VAL A C 1
ATOM 955 O O . VAL A 1 125 ? -16.210 7.352 21.888 1.00 95.75 125 VAL A O 1
ATOM 958 N N . PHE A 1 126 ? -14.504 5.890 21.877 1.00 94.19 126 PHE A N 1
ATOM 959 C CA . PHE A 1 126 ? -14.911 5.218 23.109 1.00 94.19 126 PHE A CA 1
ATOM 960 C C . PHE A 1 126 ? -14.364 5.953 24.340 1.00 94.19 126 PHE A C 1
ATOM 962 O O . PHE A 1 126 ? -13.283 6.551 24.266 1.00 94.19 126 PHE A O 1
ATOM 969 N N . PRO A 1 127 ? -15.064 5.892 25.487 1.00 93.50 127 PRO A N 1
ATOM 970 C CA . PRO A 1 127 ? -14.528 6.380 26.749 1.00 93.50 127 PRO A CA 1
ATOM 971 C C . PRO A 1 127 ? -13.157 5.752 27.080 1.00 93.50 127 PRO A C 1
ATOM 973 O O . PRO A 1 127 ? -12.911 4.585 26.758 1.00 93.50 127 PRO A O 1
ATOM 976 N N . PRO A 1 128 ? -12.243 6.491 27.739 1.00 91.56 128 PRO A N 1
ATOM 977 C CA . PRO A 1 128 ? -10.919 5.975 28.072 1.00 91.56 128 PRO A CA 1
ATOM 978 C C . PRO A 1 128 ? -10.974 4.657 28.856 1.00 91.56 128 PRO A C 1
ATOM 980 O O . PRO A 1 128 ? -11.628 4.564 29.891 1.00 91.56 128 PRO A O 1
ATOM 983 N N . GLY A 1 129 ? -10.238 3.651 28.379 1.00 89.12 129 GLY A N 1
ATOM 984 C CA . GLY A 1 129 ? -10.166 2.324 29.000 1.00 89.12 129 GLY A CA 1
ATOM 985 C C . GLY A 1 129 ? -11.242 1.339 28.537 1.00 89.12 129 GLY A C 1
ATOM 986 O O . GLY A 1 129 ? -11.128 0.152 28.841 1.00 89.12 129 GLY A O 1
ATOM 987 N N . GLU A 1 130 ? -12.238 1.782 27.769 1.00 92.75 130 GLU A N 1
ATOM 988 C CA . GLU A 1 130 ? -13.259 0.896 27.217 1.00 92.75 130 GLU A CA 1
ATOM 989 C C . GLU A 1 130 ? -12.825 0.301 25.872 1.00 92.75 130 GLU A C 1
ATOM 991 O O . GLU A 1 130 ? -12.353 0.997 24.975 1.00 92.75 130 GLU A O 1
ATOM 996 N N . GLN A 1 131 ? -12.971 -1.020 25.745 1.00 93.88 131 GLN A N 1
ATOM 997 C CA . GLN A 1 131 ? -12.620 -1.795 24.550 1.00 93.88 131 GLN A CA 1
ATOM 998 C C . GLN A 1 131 ? -13.702 -2.851 24.292 1.00 93.88 131 GLN A C 1
ATOM 1000 O O . GLN A 1 131 ? -13.500 -4.028 24.584 1.00 93.88 131 GLN A O 1
ATOM 1005 N N . PRO A 1 132 ? -14.892 -2.451 23.812 1.00 95.00 132 PRO A N 1
ATOM 1006 C CA . PRO A 1 132 ? -15.991 -3.388 23.607 1.00 95.00 132 PRO A CA 1
ATOM 1007 C C . PRO A 1 132 ? -15.672 -4.447 22.546 1.00 95.00 132 PRO A C 1
ATOM 1009 O O . PRO A 1 132 ? -15.123 -4.130 21.499 1.00 95.00 132 PRO A O 1
ATOM 1012 N N . ASP A 1 133 ? -16.095 -5.694 22.754 1.00 93.38 133 ASP A N 1
ATOM 1013 C CA . ASP A 1 133 ? -15.892 -6.779 21.773 1.00 93.38 133 ASP A CA 1
ATOM 1014 C C . ASP A 1 133 ? -16.865 -6.718 20.580 1.00 93.38 133 ASP A C 1
ATOM 1016 O O . ASP A 1 133 ? -16.717 -7.424 19.577 1.00 93.38 133 ASP A O 1
ATOM 1020 N N . TRP A 1 134 ? -17.925 -5.917 20.691 1.00 94.50 134 TRP A N 1
ATOM 1021 C CA . TRP A 1 134 ? -18.919 -5.735 19.640 1.00 94.50 134 TRP A CA 1
ATOM 1022 C C . TRP A 1 134 ? -19.579 -4.362 19.723 1.00 94.50 134 TRP A C 1
ATOM 1024 O O . TRP A 1 134 ? -19.649 -3.761 20.788 1.00 94.50 134 TRP A O 1
ATOM 1034 N N . LEU A 1 135 ? -20.121 -3.902 18.601 1.00 94.75 135 LEU A N 1
ATOM 1035 C CA . LEU A 1 135 ? -20.948 -2.699 18.513 1.00 94.75 135 LEU A CA 1
ATOM 1036 C C . LEU A 1 135 ? -22.192 -2.988 17.664 1.00 94.75 135 LEU A C 1
ATOM 1038 O O . LEU A 1 135 ? -22.191 -3.928 16.872 1.00 94.75 135 LEU A O 1
ATOM 1042 N N . VAL A 1 136 ? -23.264 -2.223 17.833 1.00 94.38 136 VAL A N 1
ATOM 1043 C CA . VAL A 1 136 ? -24.481 -2.291 17.014 1.00 94.38 136 VAL A CA 1
ATOM 1044 C C . VAL A 1 136 ? -24.737 -0.916 16.417 1.00 94.38 136 VAL A C 1
ATOM 1046 O O . VAL A 1 136 ? -24.893 0.051 17.156 1.00 94.38 136 VAL A O 1
ATOM 1049 N N . VAL A 1 137 ? -24.798 -0.847 15.087 1.00 92.06 137 VAL A N 1
ATOM 1050 C CA . VAL A 1 137 ? -25.074 0.375 14.310 1.00 92.06 137 VAL A CA 1
ATOM 1051 C C . VAL A 1 137 ? -26.198 0.056 13.346 1.00 92.06 137 VAL A C 1
ATOM 1053 O O . VAL A 1 137 ? -26.110 -0.946 12.635 1.00 92.06 137 VAL A O 1
ATOM 1056 N N . ALA A 1 138 ? -27.255 0.870 13.330 1.00 88.94 138 ALA A N 1
ATOM 1057 C CA . ALA A 1 138 ? -28.421 0.644 12.469 1.00 88.94 138 ALA A CA 1
ATOM 1058 C C . ALA A 1 138 ? -28.949 -0.812 12.545 1.00 88.94 138 ALA A C 1
ATOM 1060 O O . ALA A 1 138 ? -29.241 -1.450 11.537 1.00 88.94 138 ALA A O 1
ATOM 1061 N N . GLY A 1 139 ? -28.974 -1.391 13.753 1.00 89.38 139 GLY A N 1
ATOM 1062 C CA . GLY A 1 139 ? -29.391 -2.780 13.994 1.00 89.38 139 GLY A CA 1
ATOM 1063 C C . GLY A 1 139 ? -28.386 -3.865 13.573 1.00 89.38 139 GLY A C 1
ATOM 1064 O O . GLY A 1 139 ? -28.562 -5.030 13.934 1.00 89.38 139 GLY A O 1
ATOM 1065 N N . LYS A 1 140 ? -27.297 -3.519 12.876 1.00 91.00 140 LYS A N 1
ATOM 1066 C CA . LYS A 1 140 ? -26.236 -4.453 12.483 1.00 91.00 140 LYS A CA 1
ATOM 1067 C C . LYS A 1 140 ? -25.200 -4.577 13.597 1.00 91.00 140 LYS A C 1
ATOM 1069 O O . LYS A 1 140 ? -24.542 -3.605 13.959 1.00 91.00 140 LYS A O 1
ATOM 1074 N N . ARG A 1 141 ? -25.022 -5.793 14.121 1.00 93.62 141 ARG A N 1
ATOM 1075 C CA . ARG A 1 141 ? -23.966 -6.104 15.094 1.00 93.62 141 ARG A CA 1
ATOM 1076 C C . ARG A 1 141 ? -22.635 -6.343 14.380 1.00 93.62 141 ARG A C 1
ATOM 1078 O O . ARG A 1 141 ? -22.546 -7.249 13.555 1.00 93.62 141 ARG A O 1
ATOM 1085 N N . LEU A 1 142 ? -21.607 -5.580 14.735 1.00 93.62 142 LEU A N 1
ATOM 1086 C CA . LEU A 1 142 ? -20.232 -5.771 14.279 1.00 93.62 142 LEU A CA 1
ATOM 1087 C C . LEU A 1 142 ? -19.386 -6.360 15.402 1.00 93.62 142 LEU A C 1
ATOM 1089 O O . LEU A 1 142 ? -19.520 -5.964 16.561 1.00 93.62 142 LEU A O 1
ATOM 1093 N N . LYS A 1 143 ? -18.488 -7.281 15.055 1.00 93.81 143 LYS A N 1
ATOM 1094 C CA . LYS A 1 143 ? -17.465 -7.779 15.980 1.00 93.81 143 LYS A CA 1
ATOM 1095 C C . LYS A 1 143 ? -16.238 -6.875 15.900 1.00 93.81 143 LYS A C 1
ATOM 1097 O O . LYS A 1 143 ? -15.735 -6.640 14.801 1.00 93.81 143 LYS A O 1
ATOM 1102 N N . ILE A 1 144 ? -15.739 -6.426 17.048 1.00 94.12 144 ILE A N 1
ATOM 1103 C CA . ILE A 1 144 ? -14.503 -5.648 17.152 1.00 94.12 144 ILE A CA 1
ATOM 1104 C C . ILE A 1 144 ? -13.395 -6.573 17.642 1.00 94.12 144 ILE A C 1
ATOM 1106 O O . ILE A 1 144 ? -13.577 -7.346 18.577 1.00 94.12 144 ILE A O 1
ATOM 1110 N N . THR A 1 145 ? -12.248 -6.514 16.978 1.00 94.38 145 THR A N 1
ATOM 1111 C CA . THR A 1 145 ? -11.035 -7.224 17.380 1.00 94.38 145 THR A CA 1
ATOM 1112 C C . THR A 1 145 ? -9.968 -6.182 17.690 1.00 94.38 145 THR A C 1
ATOM 1114 O O . THR A 1 145 ? -9.485 -5.499 16.783 1.00 94.38 145 THR A O 1
ATOM 1117 N N . TRP A 1 146 ? -9.633 -6.028 18.971 1.00 94.00 146 TRP A N 1
ATOM 1118 C CA . TRP A 1 146 ? -8.685 -5.022 19.445 1.00 94.00 146 TRP A CA 1
ATOM 1119 C C . TRP A 1 146 ? -7.251 -5.497 19.286 1.00 94.00 146 TRP A C 1
ATOM 1121 O O . TRP A 1 146 ? -6.817 -6.451 19.924 1.00 94.00 146 TRP A O 1
ATOM 1131 N N . GLN A 1 147 ? -6.503 -4.787 18.458 1.00 93.25 147 GLN A N 1
ATOM 1132 C CA . GLN A 1 147 ? -5.109 -5.076 18.189 1.00 93.25 147 GLN A CA 1
ATOM 1133 C C . GLN A 1 147 ? -4.210 -4.285 19.133 1.00 93.25 147 GLN A C 1
ATOM 1135 O O . GLN A 1 147 ? -4.474 -3.123 19.469 1.00 93.25 147 GLN A O 1
ATOM 1140 N N . LYS A 1 148 ? -3.111 -4.923 19.533 1.00 86.62 148 LYS A N 1
ATOM 1141 C CA . LYS A 1 148 ? -2.039 -4.301 20.307 1.00 86.62 148 LYS A CA 1
ATOM 1142 C C . LYS A 1 148 ? -0.806 -4.174 19.429 1.00 86.62 148 LYS A C 1
ATOM 1144 O O . LYS A 1 148 ? -0.395 -5.126 18.776 1.00 86.62 148 LYS A O 1
ATOM 1149 N N . HIS A 1 149 ? -0.203 -2.999 19.462 1.00 80.50 149 HIS A N 1
ATOM 1150 C CA . HIS A 1 149 ? 1.119 -2.770 18.905 1.00 80.50 149 HIS A CA 1
ATOM 1151 C C . HIS A 1 149 ? 2.154 -3.119 19.980 1.00 80.50 149 HIS A C 1
ATOM 1153 O O . HIS A 1 149 ? 2.120 -2.556 21.074 1.00 80.50 149 HIS A O 1
ATOM 1159 N N . THR A 1 150 ? 3.023 -4.090 19.700 1.00 78.88 150 THR A N 1
ATOM 1160 C CA . THR A 1 150 ? 4.021 -4.588 20.665 1.00 78.88 150 THR A CA 1
ATOM 1161 C C . THR A 1 150 ? 5.386 -3.941 20.472 1.00 78.88 150 THR A C 1
ATOM 1163 O O . THR A 1 150 ? 6.206 -3.973 21.387 1.00 78.88 150 THR A O 1
ATOM 1166 N N . GLY A 1 151 ? 5.643 -3.338 19.308 1.00 79.06 151 GLY A N 1
ATOM 1167 C CA . GLY A 1 151 ? 6.935 -2.724 19.016 1.00 79.06 151 GLY A CA 1
ATOM 1168 C C . GLY A 1 151 ? 7.994 -3.720 18.518 1.00 79.06 151 GLY A C 1
ATOM 1169 O O . GLY A 1 151 ? 9.122 -3.309 18.247 1.00 79.06 151 GLY A O 1
ATOM 1170 N N . LEU A 1 152 ? 7.657 -5.007 18.365 1.00 75.62 152 LEU A N 1
ATOM 1171 C CA . LEU A 1 152 ? 8.628 -6.092 18.186 1.00 75.62 152 LEU A CA 1
ATOM 1172 C C . LEU A 1 152 ? 9.481 -5.947 16.916 1.00 75.62 152 LEU A C 1
ATOM 1174 O O . LEU A 1 152 ? 10.702 -6.072 16.985 1.00 75.62 152 LEU A O 1
ATOM 1178 N N . ILE A 1 153 ? 8.880 -5.615 15.767 1.00 78.62 153 ILE A N 1
ATOM 1179 C CA . ILE A 1 153 ? 9.644 -5.422 14.517 1.00 78.62 153 ILE A CA 1
ATOM 1180 C C . ILE A 1 153 ? 10.370 -4.066 14.454 1.00 78.62 153 ILE A C 1
ATOM 1182 O O . ILE A 1 153 ? 11.261 -3.856 13.628 1.00 78.62 153 ILE A O 1
ATOM 1186 N N . TRP A 1 154 ? 10.011 -3.134 15.333 1.00 76.50 154 TRP A N 1
ATOM 1187 C CA . TRP A 1 154 ? 10.480 -1.745 15.307 1.00 76.50 154 TRP A CA 1
ATOM 1188 C C . TRP A 1 154 ? 11.726 -1.539 16.169 1.00 76.50 154 TRP A C 1
ATOM 1190 O O . TRP A 1 154 ? 12.519 -0.645 15.896 1.00 76.50 154 TRP A O 1
ATOM 1200 N N . GLN A 1 155 ? 11.935 -2.402 17.165 1.00 66.75 155 GLN A N 1
ATOM 1201 C CA . GLN A 1 155 ? 13.087 -2.359 18.072 1.00 66.75 155 GLN A CA 1
ATOM 1202 C C . GLN A 1 155 ? 14.327 -3.092 17.537 1.00 66.75 155 GLN A C 1
ATOM 1204 O O . GLN A 1 155 ? 15.382 -3.055 18.164 1.00 66.75 155 GLN A O 1
ATOM 1209 N N . MET A 1 156 ? 14.231 -3.773 16.393 1.00 60.75 156 MET A N 1
ATOM 1210 C CA . MET A 1 156 ? 15.333 -4.597 15.902 1.00 60.75 156 MET A CA 1
ATOM 1211 C C . MET A 1 156 ? 16.415 -3.808 15.159 1.00 60.75 156 MET A C 1
ATOM 1213 O O . MET A 1 156 ? 16.149 -2.992 14.271 1.00 60.75 156 MET A O 1
ATOM 1217 N N . ASP A 1 157 ? 17.662 -4.124 15.508 1.00 49.53 157 ASP A N 1
ATOM 1218 C CA . ASP A 1 157 ? 18.896 -3.763 14.808 1.00 49.53 157 ASP A CA 1
ATOM 1219 C C . ASP A 1 157 ? 18.995 -4.468 13.456 1.00 49.53 157 ASP A C 1
ATOM 1221 O O . ASP A 1 157 ? 19.579 -5.541 13.321 1.00 49.53 157 ASP A O 1
ATOM 1225 N N . LEU A 1 158 ? 18.490 -3.803 12.413 1.00 52.66 158 LEU A N 1
ATOM 1226 C CA . LEU A 1 158 ? 19.148 -3.884 11.114 1.00 52.66 158 LEU A CA 1
ATOM 1227 C C . LEU A 1 158 ? 20.553 -3.305 11.313 1.00 52.66 158 LEU A C 1
ATOM 1229 O O . LEU A 1 158 ? 20.719 -2.100 11.502 1.00 52.66 158 LEU A O 1
ATOM 1233 N N . LYS A 1 159 ? 21.552 -4.190 11.389 1.00 42.72 159 LYS A N 1
ATOM 1234 C CA . LYS A 1 159 ? 22.965 -3.821 11.502 1.00 42.72 159 LYS A CA 1
ATOM 1235 C C . LYS A 1 159 ? 23.294 -2.747 10.459 1.00 42.72 159 LYS A C 1
ATOM 1237 O O . LYS A 1 159 ? 23.189 -3.011 9.268 1.00 42.72 159 LYS A O 1
ATOM 1242 N N . SER A 1 160 ? 23.694 -1.573 10.951 1.00 40.38 160 SER A N 1
ATOM 1243 C CA . SER A 1 160 ? 24.429 -0.528 10.230 1.00 40.38 160 SER A CA 1
ATOM 1244 C C . SER A 1 160 ? 23.893 -0.176 8.836 1.00 40.38 160 SER A C 1
ATOM 1246 O O . SER A 1 160 ? 24.505 -0.529 7.831 1.00 40.38 160 SER A O 1
ATOM 1248 N N . ALA A 1 161 ? 22.808 0.591 8.771 1.00 40.88 161 ALA A N 1
ATOM 1249 C CA . ALA A 1 161 ? 22.748 1.619 7.740 1.00 40.88 161 ALA A CA 1
ATOM 1250 C C . ALA A 1 161 ? 23.480 2.841 8.311 1.00 40.88 161 ALA A C 1
ATOM 1252 O O . ALA A 1 161 ? 23.207 3.252 9.442 1.00 40.88 161 ALA A O 1
ATOM 1253 N N . GLU A 1 162 ? 24.459 3.362 7.573 1.00 45.81 162 GLU A N 1
ATOM 1254 C CA . GLU A 1 162 ? 25.003 4.707 7.790 1.00 45.81 162 GLU A CA 1
ATOM 1255 C C . GLU A 1 162 ? 23.856 5.722 7.954 1.00 45.81 162 GLU A C 1
ATOM 1257 O O . GLU A 1 162 ? 22.746 5.431 7.503 1.00 45.81 162 GLU A O 1
ATOM 1262 N N . PRO A 1 163 ? 24.065 6.879 8.618 1.00 45.00 163 PRO A N 1
ATOM 1263 C CA . PRO A 1 163 ? 23.034 7.908 8.748 1.00 45.00 163 PRO A CA 1
ATOM 1264 C C . PRO A 1 163 ? 22.348 8.140 7.402 1.00 45.00 163 PRO A C 1
ATOM 1266 O O . PRO A 1 163 ? 22.956 8.630 6.454 1.00 45.00 163 PRO A O 1
ATOM 1269 N N . THR A 1 164 ? 21.095 7.698 7.330 1.00 58.44 164 THR A N 1
ATOM 1270 C CA . THR A 1 164 ? 20.354 7.610 6.083 1.00 58.44 164 THR A CA 1
ATOM 1271 C C . THR A 1 164 ? 20.163 9.002 5.493 1.00 58.44 164 THR A C 1
ATOM 1273 O O . THR A 1 164 ? 19.791 9.930 6.217 1.00 58.44 164 THR A O 1
ATOM 1276 N N . ASP A 1 165 ? 20.423 9.138 4.191 1.00 66.38 165 ASP A N 1
ATOM 1277 C CA . ASP A 1 165 ? 20.354 10.405 3.467 1.00 66.38 165 ASP A CA 1
ATOM 1278 C C . ASP A 1 165 ? 18.967 11.061 3.653 1.00 66.38 165 ASP A C 1
ATOM 1280 O O . ASP A 1 165 ? 17.947 10.464 3.283 1.00 66.38 165 ASP A O 1
ATOM 1284 N N . PRO A 1 166 ? 18.888 12.288 4.209 1.00 72.81 166 PRO A N 1
ATOM 1285 C CA . PRO A 1 166 ? 17.655 13.074 4.265 1.00 72.81 166 PRO A CA 1
ATOM 1286 C C . PRO A 1 166 ? 16.916 13.182 2.920 1.00 72.81 166 PRO A C 1
ATOM 1288 O O . PRO A 1 166 ? 15.704 13.420 2.911 1.00 72.81 166 PRO A O 1
ATOM 1291 N N . GLN A 1 167 ? 17.611 12.975 1.796 1.00 78.88 167 GLN A N 1
ATOM 1292 C CA . GLN A 1 167 ? 17.034 12.935 0.451 1.00 78.88 167 GLN A CA 1
ATOM 1293 C C . GLN A 1 167 ? 15.975 11.839 0.269 1.00 78.88 167 GLN A C 1
ATOM 1295 O O . GLN A 1 167 ? 14.968 12.101 -0.392 1.00 78.88 167 GLN A O 1
ATOM 1300 N N . ILE A 1 168 ? 16.100 10.679 0.928 1.00 82.56 168 ILE A N 1
ATOM 1301 C CA . ILE A 1 168 ? 15.091 9.609 0.830 1.00 82.56 168 ILE A CA 1
ATOM 1302 C C . ILE A 1 168 ? 13.739 10.090 1.372 1.00 82.56 168 ILE A C 1
ATOM 1304 O O . ILE A 1 168 ? 12.690 9.843 0.776 1.00 82.56 168 ILE A O 1
ATOM 1308 N N . MET A 1 169 ? 13.744 10.828 2.486 1.00 83.75 169 MET A N 1
ATOM 1309 C CA . MET A 1 169 ? 12.508 11.376 3.053 1.00 83.75 169 MET A CA 1
ATOM 1310 C C . MET A 1 169 ? 11.949 12.536 2.223 1.00 83.75 169 MET A C 1
ATOM 1312 O O . MET A 1 169 ? 10.733 12.725 2.180 1.00 83.75 169 MET A O 1
ATOM 1316 N N . ALA A 1 170 ? 12.807 13.285 1.524 1.00 81.81 170 ALA A N 1
ATOM 1317 C CA . ALA A 1 170 ? 12.363 14.298 0.571 1.00 81.81 170 ALA A CA 1
ATOM 1318 C C . ALA A 1 170 ? 11.639 13.664 -0.632 1.00 81.81 170 ALA A C 1
ATOM 1320 O O . ALA A 1 170 ? 10.597 14.178 -1.048 1.00 81.81 170 ALA A O 1
ATOM 1321 N N . ALA A 1 171 ? 12.123 12.517 -1.124 1.00 79.00 171 ALA A N 1
ATOM 1322 C CA . ALA A 1 171 ? 11.518 11.780 -2.236 1.00 79.00 171 ALA A CA 1
ATOM 1323 C C . ALA A 1 171 ? 10.088 11.288 -1.950 1.00 79.00 171 ALA A C 1
ATOM 1325 O O . ALA A 1 171 ? 9.282 11.140 -2.868 1.00 79.00 171 ALA A O 1
ATOM 1326 N N . VAL A 1 172 ? 9.753 11.066 -0.677 1.00 82.94 172 VAL A N 1
ATOM 1327 C CA . VAL A 1 172 ? 8.414 10.635 -0.242 1.00 82.94 172 VAL A CA 1
ATOM 1328 C C . VAL A 1 172 ? 7.590 11.771 0.365 1.00 82.94 172 VAL A C 1
ATOM 1330 O O . VAL A 1 172 ? 6.541 11.530 0.956 1.00 82.94 172 VAL A O 1
ATOM 1333 N N . SER A 1 173 ? 8.033 13.023 0.247 1.00 81.94 173 SER A N 1
ATOM 1334 C CA . SER A 1 173 ? 7.346 14.152 0.884 1.00 81.94 173 SER A CA 1
ATOM 1335 C C . SER A 1 173 ? 5.918 14.358 0.367 1.00 81.94 173 SER A C 1
ATOM 1337 O O . SER A 1 173 ? 5.034 14.683 1.158 1.00 81.94 173 SER A O 1
ATOM 1339 N N . ASP A 1 174 ? 5.646 14.092 -0.912 1.00 76.38 174 ASP A N 1
ATOM 1340 C CA . ASP A 1 174 ? 4.299 14.251 -1.477 1.00 76.38 174 ASP A CA 1
ATOM 1341 C C . ASP A 1 174 ? 3.274 13.292 -0.872 1.00 76.38 174 ASP A C 1
ATOM 1343 O O . ASP A 1 174 ? 2.127 13.678 -0.661 1.00 76.38 174 ASP A O 1
ATOM 1347 N N . VAL A 1 175 ? 3.681 12.076 -0.501 1.00 79.69 175 VAL A N 1
ATOM 1348 C CA . VAL A 1 175 ? 2.760 11.095 0.100 1.00 79.69 175 VAL A CA 1
ATOM 1349 C C . VAL A 1 175 ? 2.430 11.433 1.554 1.00 79.69 175 VAL A C 1
ATOM 1351 O O . VAL A 1 175 ? 1.528 10.853 2.144 1.00 79.69 175 VAL A O 1
ATOM 1354 N N . THR A 1 176 ? 3.147 12.390 2.152 1.00 85.62 176 THR A N 1
ATOM 1355 C CA . THR A 1 176 ? 2.815 12.903 3.489 1.00 85.62 176 THR A CA 1
ATOM 1356 C C . THR A 1 176 ? 1.656 13.897 3.468 1.00 85.62 176 THR A C 1
ATOM 1358 O O . THR A 1 176 ? 1.187 14.284 4.536 1.00 85.62 176 THR A O 1
ATOM 1361 N N . ALA A 1 177 ? 1.206 14.317 2.279 1.00 85.44 177 ALA A N 1
ATOM 1362 C CA . ALA A 1 177 ? 0.082 15.231 2.106 1.00 85.44 177 ALA A CA 1
ATOM 1363 C C . ALA A 1 177 ? -1.280 14.522 2.042 1.00 85.44 177 ALA A C 1
ATOM 1365 O O . ALA A 1 177 ? -2.295 15.206 2.094 1.00 85.44 177 ALA A O 1
ATOM 1366 N N . ASP A 1 178 ? -1.309 13.191 1.958 1.00 88.19 178 ASP A N 1
ATOM 1367 C CA . ASP A 1 178 ? -2.533 12.391 1.906 1.00 88.19 178 ASP A CA 1
ATOM 1368 C C . ASP A 1 178 ? -2.609 11.448 3.125 1.00 88.19 178 ASP A C 1
ATOM 1370 O O . ASP A 1 178 ? -1.703 10.628 3.329 1.00 88.19 178 ASP A O 1
ATOM 1374 N N . PRO A 1 179 ? -3.664 11.534 3.958 1.00 90.88 179 PRO A N 1
ATOM 1375 C CA . PRO A 1 179 ? -3.790 10.704 5.152 1.00 90.88 179 PRO A CA 1
ATOM 1376 C C . PRO A 1 179 ? -3.888 9.203 4.841 1.00 90.88 179 PRO A C 1
ATOM 1378 O O . PRO A 1 179 ? -3.475 8.388 5.672 1.00 90.88 179 PRO A O 1
ATOM 1381 N N . LEU A 1 180 ? -4.370 8.810 3.653 1.00 89.69 180 LEU A N 1
ATOM 1382 C CA . LEU A 1 180 ? -4.495 7.399 3.261 1.00 89.69 180 LEU A CA 1
ATOM 1383 C C . LEU A 1 180 ? -3.152 6.753 2.909 1.00 89.69 180 LEU A C 1
ATOM 1385 O O . LEU A 1 180 ? -2.988 5.537 3.055 1.00 89.69 180 LEU A O 1
ATOM 1389 N N . THR A 1 181 ? -2.174 7.545 2.469 1.00 88.69 181 THR A N 1
ATOM 1390 C CA . THR A 1 181 ? -0.855 7.060 2.034 1.00 88.69 181 THR A CA 1
ATOM 1391 C C . THR A 1 181 ? 0.282 7.435 2.984 1.00 88.69 181 THR A C 1
ATOM 1393 O O . THR A 1 181 ? 1.333 6.785 2.939 1.00 88.69 181 THR A O 1
ATOM 1396 N N . TYR A 1 182 ? 0.053 8.367 3.919 1.00 91.75 182 TYR A N 1
ATOM 1397 C CA . TYR A 1 182 ? 1.011 8.817 4.939 1.00 91.75 182 TYR A CA 1
ATOM 1398 C C . TYR A 1 182 ? 1.719 7.671 5.677 1.00 91.75 182 TYR A C 1
ATOM 1400 O O . TYR A 1 182 ? 2.925 7.741 5.937 1.00 91.75 182 TYR A O 1
ATOM 1408 N N . TRP A 1 183 ? 0.998 6.585 5.980 1.00 93.19 183 TRP A N 1
ATOM 1409 C CA . TRP A 1 183 ? 1.552 5.432 6.693 1.00 93.19 183 TRP A CA 1
ATOM 1410 C C . TRP A 1 183 ? 2.815 4.877 6.028 1.00 93.19 183 TRP A C 1
ATOM 1412 O O . TRP A 1 183 ? 3.724 4.449 6.733 1.00 93.19 183 TRP A O 1
ATOM 1422 N N . ARG A 1 184 ? 2.928 4.926 4.693 1.00 92.31 184 ARG A N 1
ATOM 1423 C CA . ARG A 1 184 ? 4.110 4.425 3.975 1.00 92.31 184 ARG A CA 1
ATOM 1424 C C . ARG A 1 184 ? 5.362 5.217 4.341 1.00 92.31 184 ARG A C 1
ATOM 1426 O O . ARG A 1 184 ? 6.400 4.622 4.625 1.00 92.31 184 ARG A O 1
ATOM 1433 N N . ALA A 1 185 ? 5.249 6.544 4.414 1.00 91.56 185 ALA A N 1
ATOM 1434 C CA . ALA A 1 185 ? 6.344 7.412 4.838 1.00 91.56 185 ALA A CA 1
ATOM 1435 C C . ALA A 1 185 ? 6.684 7.214 6.324 1.00 91.56 185 ALA A C 1
ATOM 1437 O O . ALA A 1 185 ? 7.861 7.193 6.684 1.00 91.56 185 ALA A O 1
ATOM 1438 N N . ALA A 1 186 ? 5.681 7.004 7.183 1.00 92.38 186 ALA A N 1
ATOM 1439 C CA . ALA A 1 186 ? 5.905 6.701 8.597 1.00 92.38 186 ALA A CA 1
ATOM 1440 C C . ALA A 1 186 ? 6.633 5.358 8.796 1.00 92.38 186 ALA A C 1
ATOM 1442 O O . ALA A 1 186 ? 7.626 5.299 9.520 1.00 92.38 186 ALA A O 1
ATOM 1443 N N . LEU A 1 187 ? 6.201 4.294 8.108 1.00 92.69 187 LEU A N 1
ATOM 1444 C CA . LEU A 1 187 ? 6.855 2.983 8.174 1.00 92.69 187 LEU A CA 1
ATOM 1445 C C . LEU A 1 187 ? 8.265 2.997 7.567 1.00 92.69 187 LEU A C 1
ATOM 1447 O O . LEU A 1 187 ? 9.144 2.273 8.048 1.00 92.69 187 LEU A O 1
ATOM 1451 N N . LEU A 1 188 ? 8.478 3.797 6.515 1.00 91.69 188 LEU A N 1
ATOM 1452 C CA . LEU A 1 188 ? 9.790 4.017 5.911 1.00 91.69 188 LEU A CA 1
ATOM 1453 C C . LEU A 1 188 ? 10.724 4.714 6.900 1.00 91.69 188 LEU A C 1
ATOM 1455 O O . LEU A 1 188 ? 11.816 4.209 7.145 1.00 91.69 188 LEU A O 1
ATOM 1459 N N . ALA A 1 189 ? 10.282 5.813 7.517 1.00 90.06 189 ALA A N 1
ATOM 1460 C CA . ALA A 1 189 ? 11.054 6.507 8.543 1.00 90.06 189 ALA A CA 1
ATOM 1461 C C . ALA A 1 189 ? 11.416 5.556 9.691 1.00 90.06 189 ALA A C 1
ATOM 1463 O O . ALA A 1 189 ? 12.583 5.470 10.069 1.00 90.06 189 ALA A O 1
ATOM 1464 N N . ASP A 1 190 ? 10.463 4.737 10.149 1.00 89.62 190 ASP A N 1
ATOM 1465 C CA . ASP A 1 190 ? 10.745 3.711 11.150 1.00 89.62 190 ASP A CA 1
ATOM 1466 C C . ASP A 1 190 ? 11.800 2.703 10.665 1.00 89.62 190 ASP A C 1
ATOM 1468 O O . ASP A 1 190 ? 12.585 2.188 11.462 1.00 89.62 190 ASP A O 1
ATOM 1472 N N . ARG A 1 191 ? 11.786 2.329 9.372 1.00 88.56 191 ARG A N 1
ATOM 1473 C CA . ARG A 1 191 ? 12.717 1.330 8.796 1.00 88.56 191 ARG A CA 1
ATOM 1474 C C . ARG A 1 191 ? 14.128 1.887 8.738 1.00 88.56 191 ARG A C 1
ATOM 1476 O O . ARG A 1 191 ? 15.079 1.162 9.011 1.00 88.56 191 ARG A O 1
ATOM 1483 N N . LEU A 1 192 ? 14.231 3.170 8.417 1.00 85.88 192 LEU A N 1
ATOM 1484 C CA . LEU A 1 192 ? 15.478 3.916 8.292 1.00 85.88 192 LEU A CA 1
ATOM 1485 C C . LEU A 1 192 ? 15.949 4.529 9.619 1.00 85.88 192 LEU A C 1
ATOM 1487 O O . LEU A 1 192 ? 16.988 5.185 9.638 1.00 85.88 192 LEU A O 1
ATOM 1491 N N . ARG A 1 193 ? 15.199 4.328 10.715 1.00 84.38 193 ARG A N 1
ATOM 1492 C CA . ARG A 1 193 ? 15.438 4.927 12.045 1.00 84.38 193 ARG A CA 1
ATOM 1493 C C . ARG A 1 193 ? 15.501 6.451 12.022 1.00 84.38 193 ARG A C 1
ATOM 1495 O O . ARG A 1 193 ? 16.258 7.071 12.765 1.00 84.38 193 ARG A O 1
ATOM 1502 N N . MET A 1 194 ? 14.701 7.047 11.154 1.00 85.25 194 MET A N 1
ATOM 1503 C CA . MET A 1 194 ? 14.557 8.487 11.039 1.00 85.25 194 MET A CA 1
ATOM 1504 C C . MET A 1 194 ? 13.364 8.958 11.863 1.00 85.25 194 MET A C 1
ATOM 1506 O O . MET A 1 194 ? 12.434 8.200 12.146 1.00 85.25 194 MET A O 1
ATOM 1510 N N . THR A 1 195 ? 13.368 10.239 12.219 1.00 85.12 195 THR A N 1
ATOM 1511 C CA . THR A 1 195 ? 12.182 10.880 12.784 1.00 85.12 195 THR A CA 1
ATOM 1512 C C . THR A 1 195 ? 11.038 10.769 11.783 1.00 85.12 195 THR A C 1
ATOM 1514 O O . THR A 1 195 ? 11.191 11.132 10.615 1.00 85.12 195 THR A O 1
ATOM 1517 N N . GLN A 1 196 ? 9.891 10.269 12.241 1.00 86.12 196 GLN A N 1
ATOM 1518 C CA . GLN A 1 196 ? 8.698 10.195 11.406 1.00 86.12 196 GLN A CA 1
ATOM 1519 C C . GLN A 1 196 ? 8.312 11.593 10.907 1.00 86.12 196 GLN A C 1
ATOM 1521 O O . GLN A 1 196 ? 8.433 12.569 11.657 1.00 86.12 196 GLN A O 1
ATOM 1526 N N . PRO A 1 197 ? 7.843 11.711 9.654 1.00 86.12 197 PRO A N 1
ATOM 1527 C CA . PRO A 1 197 ? 7.385 12.989 9.136 1.00 86.12 197 PRO A CA 1
ATOM 1528 C C . PRO A 1 197 ? 6.223 13.483 9.993 1.00 86.12 197 PRO A C 1
ATOM 1530 O O . PRO A 1 197 ? 5.297 12.728 10.268 1.00 86.12 197 PRO A O 1
ATOM 1533 N N . ILE A 1 198 ? 6.247 14.743 10.422 1.00 83.06 198 ILE A N 1
ATOM 1534 C CA . ILE A 1 198 ? 5.131 15.304 11.189 1.00 83.06 198 ILE A CA 1
ATOM 1535 C C . ILE A 1 198 ? 3.915 15.371 10.252 1.00 83.06 198 ILE A C 1
ATOM 1537 O O . ILE A 1 198 ? 4.014 16.035 9.213 1.00 83.06 198 ILE A O 1
ATOM 1541 N N . PRO A 1 199 ? 2.790 14.707 10.578 1.00 81.69 199 PRO A N 1
ATOM 1542 C CA . PRO A 1 199 ? 1.585 14.822 9.773 1.00 81.69 199 PRO A CA 1
ATOM 1543 C C . PRO A 1 199 ? 1.146 16.289 9.737 1.00 81.69 199 PRO A C 1
ATOM 1545 O O . PRO A 1 199 ? 1.026 16.931 10.780 1.00 81.69 199 PRO A O 1
ATOM 1548 N N . ARG A 1 200 ? 0.915 16.836 8.540 1.00 84.00 200 ARG A N 1
ATOM 1549 C CA . ARG A 1 200 ? 0.442 18.226 8.355 1.00 84.00 200 ARG A CA 1
ATOM 1550 C C . ARG A 1 200 ? -1.086 18.334 8.342 1.00 84.00 200 ARG A C 1
ATOM 1552 O O . ARG A 1 200 ? -1.637 19.357 7.949 1.00 84.00 200 ARG A O 1
ATOM 1559 N N . PHE A 1 201 ? -1.745 17.260 8.755 1.00 87.50 201 PHE A N 1
ATOM 1560 C CA . PHE A 1 201 ? -3.187 17.106 8.797 1.00 87.50 201 PHE A CA 1
ATOM 1561 C C . PHE A 1 201 ? -3.800 17.831 9.993 1.00 87.50 201 PHE A C 1
ATOM 1563 O O . PHE A 1 201 ? -3.147 18.028 11.020 1.00 87.50 201 PHE A O 1
ATOM 1570 N N . GLN A 1 202 ? -5.078 18.180 9.882 1.00 85.00 202 GLN A N 1
ATOM 1571 C CA . GLN A 1 202 ? -5.857 18.723 10.990 1.00 85.00 202 GLN A CA 1
ATOM 1572 C C . GLN A 1 202 ? -6.960 17.741 11.389 1.00 85.00 202 GLN A C 1
ATOM 1574 O O . GLN A 1 202 ? -7.521 17.055 10.538 1.00 85.00 202 GLN A O 1
ATOM 1579 N N . LYS A 1 203 ? -7.290 17.714 12.687 1.00 88.62 203 LYS A N 1
ATOM 1580 C CA . LYS A 1 203 ? -8.454 17.013 13.253 1.00 88.62 203 LYS A CA 1
ATOM 1581 C C . LYS A 1 203 ? -8.547 15.554 12.761 1.00 88.62 203 LYS A C 1
ATOM 1583 O O . LYS A 1 203 ? -7.700 14.740 13.117 1.00 88.62 203 LYS A O 1
ATOM 1588 N N . TRP A 1 204 ? -9.539 15.237 11.933 1.00 93.44 204 TRP A N 1
ATOM 1589 C CA . TRP A 1 204 ? -9.880 13.874 11.522 1.00 93.44 204 TRP A CA 1
ATOM 1590 C C . TRP A 1 204 ? -8.878 13.235 10.564 1.00 93.44 204 TRP A C 1
ATOM 1592 O O . TRP A 1 204 ? -8.653 12.031 10.645 1.00 93.44 204 TRP A O 1
ATOM 1602 N N . ASP A 1 205 ? -8.247 14.019 9.690 1.00 92.69 205 ASP A N 1
ATOM 1603 C CA . ASP A 1 205 ? -7.240 13.503 8.756 1.00 92.69 205 ASP A CA 1
ATOM 1604 C C . ASP A 1 205 ? -6.013 12.979 9.521 1.00 92.69 205 ASP A C 1
ATOM 1606 O O . ASP A 1 205 ? -5.428 11.956 9.160 1.00 92.69 205 ASP A O 1
ATOM 1610 N N . ALA A 1 206 ? -5.654 13.641 10.629 1.00 92.75 206 ALA A N 1
ATOM 1611 C CA . ALA A 1 206 ? -4.573 13.199 11.505 1.00 92.75 206 ALA A CA 1
ATOM 1612 C C . ALA A 1 206 ? -4.924 11.877 12.206 1.00 92.75 206 ALA A C 1
ATOM 1614 O O . ALA A 1 206 ? -4.094 10.966 12.244 1.00 92.75 206 ALA A O 1
ATOM 1615 N N . ASP A 1 207 ? -6.158 11.753 12.699 1.00 93.44 207 ASP A N 1
ATOM 1616 C CA . ASP A 1 207 ? -6.663 10.521 13.312 1.00 93.44 207 ASP A CA 1
ATOM 1617 C C . ASP A 1 207 ? -6.731 9.366 12.304 1.00 93.44 207 ASP A C 1
ATOM 1619 O O . ASP A 1 207 ? -6.345 8.241 12.625 1.00 93.44 207 ASP A O 1
ATOM 1623 N N . LEU A 1 208 ? -7.163 9.633 11.067 1.00 93.69 208 LEU A N 1
ATOM 1624 C CA . LEU A 1 208 ? -7.203 8.645 9.988 1.00 93.69 208 LEU A CA 1
ATOM 1625 C C . LEU A 1 208 ? -5.800 8.152 9.627 1.00 93.69 208 LEU A C 1
ATOM 1627 O O . LEU A 1 208 ? -5.558 6.940 9.603 1.00 93.69 208 LEU A O 1
ATOM 1631 N N . ALA A 1 209 ? -4.862 9.076 9.410 1.00 92.81 209 ALA A N 1
ATOM 1632 C CA . ALA A 1 209 ? -3.467 8.746 9.133 1.00 92.81 209 ALA A CA 1
ATOM 1633 C C . ALA A 1 209 ? -2.840 7.937 10.283 1.00 92.81 209 ALA A C 1
ATOM 1635 O O . ALA A 1 209 ? -2.159 6.929 10.048 1.00 92.81 209 ALA A O 1
ATOM 1636 N N . GLY A 1 210 ? -3.105 8.339 11.531 1.00 92.38 210 GLY A N 1
ATOM 1637 C CA . GLY A 1 210 ? -2.663 7.645 12.740 1.00 92.38 210 GLY A CA 1
ATOM 1638 C C . GLY A 1 210 ? -3.220 6.225 12.839 1.00 92.38 210 GLY A C 1
ATOM 1639 O O . GLY A 1 210 ? -2.453 5.275 13.023 1.00 92.38 210 GLY A O 1
ATOM 1640 N N . LEU A 1 211 ? -4.528 6.058 12.629 1.00 93.00 211 LEU A N 1
ATOM 1641 C CA . LEU A 1 211 ? -5.208 4.764 12.663 1.00 93.00 211 LEU A CA 1
ATOM 1642 C C . LEU A 1 211 ? -4.670 3.803 11.597 1.00 93.00 211 LEU A C 1
ATOM 1644 O O . LEU A 1 211 ? -4.339 2.659 11.921 1.00 93.00 211 LEU A O 1
ATOM 1648 N N . ILE A 1 212 ? -4.558 4.242 10.338 1.00 93.94 212 ILE A N 1
ATOM 1649 C CA . ILE A 1 212 ? -4.052 3.400 9.239 1.00 93.94 212 ILE A CA 1
ATOM 1650 C C . ILE A 1 212 ? -2.606 2.978 9.519 1.00 93.94 212 ILE A C 1
ATOM 1652 O O . ILE A 1 212 ? -2.263 1.799 9.381 1.00 93.94 212 ILE A O 1
ATOM 1656 N N . THR A 1 213 ? -1.772 3.917 9.975 1.00 93.94 213 THR A N 1
ATOM 1657 C CA . THR A 1 213 ? -0.381 3.635 10.356 1.00 93.94 213 THR A CA 1
ATOM 1658 C C . THR A 1 213 ? -0.318 2.606 11.480 1.00 93.94 213 THR A C 1
ATOM 1660 O O . THR A 1 213 ? 0.408 1.615 11.380 1.00 93.94 213 THR A O 1
ATOM 1663 N N . ALA A 1 214 ? -1.111 2.787 12.536 1.00 93.38 214 ALA A N 1
ATOM 1664 C CA . ALA A 1 214 ? -1.136 1.874 13.669 1.00 93.38 214 ALA A CA 1
ATOM 1665 C C . ALA A 1 214 ? -1.657 0.475 13.292 1.00 93.38 214 ALA A C 1
ATOM 1667 O O . ALA A 1 214 ? -1.127 -0.522 13.787 1.00 93.38 214 ALA A O 1
ATOM 1668 N N . ARG A 1 215 ? -2.620 0.374 12.364 1.00 94.75 215 ARG A N 1
ATOM 1669 C CA . ARG A 1 215 ? -3.082 -0.907 11.798 1.00 94.75 215 ARG A CA 1
ATOM 1670 C C . ARG A 1 215 ? -1.976 -1.643 11.061 1.00 94.75 215 ARG A C 1
ATOM 1672 O O . ARG A 1 215 ? -1.769 -2.824 11.328 1.00 94.75 215 ARG A O 1
ATOM 1679 N N . TRP A 1 216 ? -1.223 -0.965 10.200 1.00 95.88 216 TRP A N 1
ATOM 1680 C CA . TRP A 1 216 ? -0.069 -1.590 9.550 1.00 95.88 216 TRP A CA 1
ATOM 1681 C C . TRP A 1 216 ? 1.016 -2.002 10.543 1.00 95.88 216 TRP A C 1
ATOM 1683 O O . TRP A 1 216 ? 1.592 -3.082 10.407 1.00 95.88 216 TRP A O 1
ATOM 1693 N N . ARG A 1 217 ? 1.266 -1.192 11.577 1.00 95.25 217 ARG A N 1
ATOM 1694 C CA . ARG A 1 217 ? 2.231 -1.554 12.620 1.00 95.25 217 ARG A CA 1
ATOM 1695 C C . ARG A 1 217 ? 1.815 -2.799 13.399 1.00 95.25 217 ARG A C 1
ATOM 1697 O O . ARG A 1 217 ? 2.637 -3.690 13.588 1.00 95.25 217 ARG A O 1
ATOM 1704 N N . ALA A 1 218 ? 0.550 -2.881 13.809 1.00 94.56 218 ALA A N 1
ATOM 1705 C CA . ALA A 1 218 ? 0.010 -4.051 14.497 1.00 94.56 218 ALA A CA 1
ATOM 1706 C C . ALA A 1 218 ? 0.023 -5.304 13.603 1.00 94.56 218 ALA A C 1
ATOM 1708 O O . ALA A 1 218 ? 0.423 -6.376 14.053 1.00 94.56 218 ALA A O 1
ATOM 1709 N N . ALA A 1 219 ? -0.336 -5.156 12.323 1.00 95.50 219 ALA A N 1
ATOM 1710 C CA . ALA A 1 219 ? -0.280 -6.226 11.327 1.00 95.50 219 ALA A CA 1
ATOM 1711 C C . ALA A 1 219 ? 1.139 -6.810 11.189 1.00 95.50 219 ALA A C 1
ATOM 1713 O O . ALA A 1 219 ? 1.326 -8.026 11.241 1.00 95.50 219 ALA A O 1
ATOM 1714 N N . LEU A 1 220 ? 2.147 -5.942 11.056 1.00 96.12 220 LEU A N 1
ATOM 1715 C CA . LEU A 1 220 ? 3.546 -6.353 10.921 1.00 96.12 220 LEU A CA 1
ATOM 1716 C C . LEU A 1 220 ? 4.133 -6.904 12.226 1.00 96.12 220 LEU A C 1
ATOM 1718 O O . LEU A 1 220 ? 4.913 -7.849 12.171 1.00 96.12 220 LEU A O 1
ATOM 1722 N N . ASP A 1 221 ? 3.750 -6.374 13.391 1.00 94.12 221 ASP A N 1
ATOM 1723 C CA . ASP A 1 221 ? 4.140 -6.944 14.689 1.00 94.12 221 ASP A CA 1
ATOM 1724 C C . ASP A 1 221 ? 3.603 -8.365 14.861 1.00 94.12 221 ASP A C 1
ATOM 1726 O O . ASP A 1 221 ? 4.328 -9.257 15.306 1.00 94.12 221 ASP A O 1
ATOM 1730 N N . ARG A 1 222 ? 2.339 -8.590 14.485 1.00 93.56 222 ARG A N 1
ATOM 1731 C CA . ARG A 1 222 ? 1.743 -9.924 14.517 1.00 93.56 222 ARG A CA 1
ATOM 1732 C C . ARG A 1 222 ? 2.489 -10.871 13.587 1.00 93.56 222 ARG A C 1
ATOM 1734 O O . ARG A 1 222 ? 2.850 -11.963 14.020 1.00 93.56 222 ARG A O 1
ATOM 1741 N N . LEU A 1 223 ? 2.773 -10.454 12.354 1.00 95.69 223 LEU A N 1
ATOM 1742 C CA . LEU A 1 223 ? 3.577 -11.261 11.438 1.00 95.69 223 LEU A CA 1
ATOM 1743 C C . LEU A 1 223 ? 4.963 -11.558 12.024 1.00 95.69 223 LEU A C 1
ATOM 1745 O O . LEU A 1 223 ? 5.394 -12.703 11.994 1.00 95.69 223 LEU A O 1
ATOM 1749 N N . ALA A 1 224 ? 5.617 -10.567 12.633 1.00 94.56 224 ALA A N 1
ATOM 1750 C CA . ALA A 1 224 ? 6.944 -10.725 13.222 1.00 94.56 224 ALA A CA 1
ATOM 1751 C C . ALA A 1 224 ? 6.965 -11.672 14.429 1.00 94.56 224 ALA A C 1
ATOM 1753 O O . ALA A 1 224 ? 7.980 -12.322 14.672 1.00 94.56 224 ALA A O 1
ATOM 1754 N N . SER A 1 225 ? 5.854 -11.776 15.165 1.00 92.69 225 SER A N 1
ATOM 1755 C CA . SER A 1 225 ? 5.700 -12.768 16.237 1.00 92.69 225 SER A CA 1
ATOM 1756 C C . SER A 1 225 ? 5.645 -14.213 15.724 1.00 92.69 225 SER A C 1
ATOM 1758 O O . SER A 1 225 ? 5.930 -15.133 16.487 1.00 92.69 225 SER A O 1
ATOM 1760 N N . LEU A 1 226 ? 5.302 -14.409 14.444 1.00 94.06 226 LEU A N 1
ATOM 1761 C CA . LEU A 1 226 ? 5.285 -15.710 13.773 1.00 94.06 226 LEU A CA 1
ATOM 1762 C C . LEU A 1 226 ? 6.592 -15.968 13.016 1.00 94.06 226 LEU A C 1
ATOM 1764 O O . LEU A 1 226 ? 7.271 -16.958 13.273 1.00 94.06 226 LEU A O 1
ATOM 1768 N N . ASP A 1 227 ? 6.941 -15.070 12.095 1.00 95.62 227 ASP A N 1
ATOM 1769 C CA . ASP A 1 227 ? 8.176 -15.096 11.320 1.00 95.62 227 ASP A CA 1
ATOM 1770 C C . ASP A 1 227 ? 8.705 -13.672 11.129 1.00 95.62 227 ASP A C 1
ATOM 1772 O O . ASP A 1 227 ? 8.167 -12.833 10.399 1.00 95.62 227 ASP A O 1
ATOM 1776 N N . ILE A 1 228 ? 9.820 -13.415 11.800 1.00 93.94 228 ILE A N 1
ATOM 1777 C CA . ILE A 1 228 ? 10.452 -12.107 11.838 1.00 93.94 228 ILE A CA 1
ATOM 1778 C C . ILE A 1 228 ? 11.076 -11.693 10.504 1.00 93.94 228 ILE A C 1
ATOM 1780 O O . ILE A 1 228 ? 11.083 -10.506 10.174 1.00 93.94 228 ILE A O 1
ATOM 1784 N N . ARG A 1 229 ? 11.586 -12.656 9.728 1.00 93.19 229 ARG A N 1
ATOM 1785 C CA . ARG A 1 229 ? 12.217 -12.395 8.428 1.00 93.19 229 ARG A CA 1
ATOM 1786 C C . ARG A 1 229 ? 11.151 -12.080 7.395 1.00 93.19 229 ARG A C 1
ATOM 1788 O O . ARG A 1 229 ? 11.296 -11.119 6.646 1.00 93.19 229 ARG A O 1
ATOM 1795 N N . LEU A 1 230 ? 10.054 -12.833 7.422 1.00 95.94 230 LEU A N 1
ATOM 1796 C CA . LEU A 1 230 ? 8.912 -12.586 6.552 1.00 95.94 230 LEU A CA 1
ATOM 1797 C C . LEU A 1 230 ? 8.318 -11.195 6.800 1.00 95.94 230 LEU A C 1
ATOM 1799 O O . LEU A 1 230 ? 8.064 -10.445 5.860 1.00 95.94 230 LEU A O 1
ATOM 1803 N N . ALA A 1 231 ? 8.181 -10.796 8.067 1.00 95.94 231 ALA A N 1
ATOM 1804 C CA . ALA A 1 231 ? 7.706 -9.460 8.416 1.00 95.94 231 ALA A CA 1
ATOM 1805 C C . ALA A 1 231 ? 8.652 -8.342 7.949 1.00 95.94 231 ALA A C 1
ATOM 1807 O O . ALA A 1 231 ? 8.191 -7.290 7.497 1.00 95.94 231 ALA A O 1
ATOM 1808 N N . GLN A 1 232 ? 9.970 -8.561 8.032 1.00 92.88 232 GLN A N 1
ATOM 1809 C CA . GLN A 1 232 ? 10.970 -7.630 7.504 1.00 92.88 232 GLN A CA 1
ATOM 1810 C C . GLN A 1 232 ? 10.865 -7.490 5.985 1.00 92.88 232 GLN A C 1
ATOM 1812 O O . GLN A 1 232 ? 10.931 -6.365 5.490 1.00 92.88 232 GLN A O 1
ATOM 1817 N N . GLU A 1 233 ? 10.646 -8.588 5.265 1.00 93.94 233 GLU A N 1
ATOM 1818 C CA . GLU A 1 233 ? 10.529 -8.567 3.807 1.00 93.94 233 GLU A CA 1
ATOM 1819 C C . GLU A 1 233 ? 9.241 -7.876 3.344 1.00 93.94 233 GLU A C 1
ATOM 1821 O O . GLU A 1 233 ? 9.288 -6.991 2.488 1.00 93.94 233 GLU A O 1
ATOM 1826 N N . VAL A 1 234 ? 8.104 -8.152 3.995 1.00 96.19 234 VAL A N 1
ATOM 1827 C CA . VAL A 1 234 ? 6.853 -7.412 3.748 1.00 96.19 234 VAL A CA 1
ATOM 1828 C C . VAL A 1 234 ? 7.053 -5.924 4.025 1.00 96.19 234 VAL A C 1
ATOM 1830 O O . VAL A 1 234 ? 6.725 -5.085 3.188 1.00 96.19 234 VAL A O 1
ATOM 1833 N N . ARG A 1 235 ? 7.646 -5.564 5.169 1.00 94.56 235 ARG A N 1
ATOM 1834 C CA . ARG A 1 235 ? 7.921 -4.161 5.504 1.00 94.56 235 ARG A CA 1
ATOM 1835 C C . ARG A 1 235 ? 8.847 -3.499 4.483 1.00 94.56 235 ARG A C 1
ATOM 1837 O O . ARG A 1 235 ? 8.584 -2.357 4.098 1.00 94.56 235 ARG A O 1
ATOM 1844 N N . ARG A 1 236 ? 9.909 -4.184 4.040 1.00 93.00 236 ARG A N 1
ATOM 1845 C CA . ARG A 1 236 ? 10.813 -3.703 2.983 1.00 93.00 236 ARG A CA 1
ATOM 1846 C C . ARG A 1 236 ? 10.018 -3.429 1.718 1.00 93.00 236 ARG A C 1
ATOM 1848 O O . ARG A 1 236 ? 10.102 -2.325 1.195 1.00 93.00 236 ARG A O 1
ATOM 1855 N N . ARG A 1 237 ? 9.184 -4.376 1.286 1.00 93.81 237 ARG A N 1
ATOM 1856 C CA . ARG A 1 237 ? 8.387 -4.244 0.065 1.00 93.81 237 ARG A CA 1
ATOM 1857 C C . ARG A 1 237 ? 7.385 -3.092 0.126 1.00 93.81 237 ARG A C 1
ATOM 1859 O O . ARG A 1 237 ? 7.283 -2.326 -0.828 1.00 93.81 237 ARG A O 1
ATOM 1866 N N . LEU A 1 238 ? 6.684 -2.927 1.248 1.00 93.75 238 LEU A N 1
ATOM 1867 C CA . LEU A 1 238 ? 5.720 -1.835 1.456 1.00 93.75 238 LEU A CA 1
ATOM 1868 C C . LEU A 1 238 ? 6.376 -0.445 1.524 1.00 93.75 238 LEU A C 1
ATOM 1870 O O . LEU A 1 238 ? 5.694 0.556 1.326 1.00 93.75 238 LEU A O 1
ATOM 1874 N N . THR A 1 239 ? 7.680 -0.382 1.816 1.00 92.94 239 THR A N 1
ATOM 1875 C CA . THR A 1 239 ? 8.446 0.863 2.009 1.00 92.94 239 THR A CA 1
ATOM 1876 C C . THR A 1 239 ? 9.671 0.939 1.093 1.00 92.94 239 THR A C 1
ATOM 1878 O O . THR A 1 239 ? 10.660 1.606 1.405 1.00 92.94 239 THR A O 1
ATOM 1881 N N . LEU A 1 240 ? 9.635 0.229 -0.035 1.00 91.25 240 LEU A N 1
ATOM 1882 C CA . LEU A 1 240 ? 10.766 0.133 -0.947 1.00 91.25 240 LEU A CA 1
ATOM 1883 C C . LEU A 1 240 ? 11.063 1.490 -1.589 1.00 91.25 240 LEU A C 1
ATOM 1885 O O . LEU A 1 240 ? 10.163 2.150 -2.106 1.00 91.25 240 LEU A O 1
ATOM 1889 N N . VAL A 1 241 ? 12.330 1.881 -1.576 1.00 90.56 241 VAL A N 1
ATOM 1890 C CA . VAL A 1 241 ? 12.846 3.050 -2.287 1.00 90.56 241 VAL A CA 1
ATOM 1891 C C . VAL A 1 241 ? 14.042 2.571 -3.089 1.00 90.56 241 VAL A C 1
ATOM 1893 O O . VAL A 1 241 ? 14.894 1.879 -2.535 1.00 90.56 241 VAL A O 1
ATOM 1896 N N . CYS A 1 242 ? 14.074 2.904 -4.373 1.00 89.06 242 CYS A N 1
ATOM 1897 C CA . CYS A 1 242 ? 15.158 2.534 -5.269 1.00 89.06 242 CYS A CA 1
ATOM 1898 C C . CYS A 1 242 ? 15.904 3.772 -5.754 1.00 89.06 242 CYS A C 1
ATOM 1900 O O . CYS A 1 242 ? 15.299 4.828 -5.943 1.00 89.06 242 CYS A O 1
ATOM 1902 N N . HIS A 1 243 ? 17.201 3.614 -6.000 1.00 88.00 243 HIS A N 1
ATOM 1903 C CA . HIS A 1 243 ? 18.042 4.665 -6.551 1.00 88.00 243 HIS A CA 1
ATOM 1904 C C . HIS A 1 243 ? 18.030 4.608 -8.084 1.00 88.00 243 HIS A C 1
ATOM 1906 O O . HIS A 1 243 ? 18.520 3.642 -8.677 1.00 88.00 243 HIS A O 1
ATOM 1912 N N . ILE A 1 244 ? 17.457 5.635 -8.713 1.00 84.06 244 ILE A N 1
ATOM 1913 C CA . ILE A 1 244 ? 17.302 5.774 -10.163 1.00 84.06 244 ILE A CA 1
ATOM 1914 C C . ILE A 1 244 ? 17.890 7.098 -10.625 1.00 84.06 244 ILE A C 1
ATOM 1916 O O . ILE A 1 244 ? 17.440 8.160 -10.200 1.00 84.06 244 ILE A O 1
ATOM 1920 N N . ASP A 1 245 ? 18.879 7.035 -11.518 1.00 79.50 245 ASP A N 1
ATOM 1921 C CA . ASP A 1 245 ? 19.503 8.205 -12.151 1.00 79.50 245 ASP A CA 1
ATOM 1922 C C . ASP A 1 245 ? 19.911 9.305 -11.147 1.00 79.50 245 ASP A C 1
ATOM 1924 O O . ASP A 1 245 ? 19.679 10.498 -11.360 1.00 79.50 245 ASP A O 1
ATOM 1928 N N . GLY A 1 246 ? 20.502 8.907 -10.015 1.00 79.19 246 GLY A N 1
ATOM 1929 C CA . GLY A 1 246 ? 20.940 9.841 -8.974 1.00 79.19 246 GLY A CA 1
ATOM 1930 C C . GLY A 1 246 ? 19.833 10.310 -8.026 1.00 79.19 246 GLY A C 1
ATOM 1931 O O . GLY A 1 246 ? 20.072 11.225 -7.240 1.00 79.19 246 GLY A O 1
ATOM 1932 N N . ARG A 1 247 ? 18.626 9.737 -8.099 1.00 82.06 247 ARG A N 1
ATOM 1933 C CA . ARG A 1 247 ? 17.472 10.114 -7.272 1.00 82.06 247 ARG A CA 1
ATOM 1934 C C . ARG A 1 247 ? 16.866 8.908 -6.582 1.00 82.06 247 ARG A C 1
ATOM 1936 O O . ARG A 1 247 ? 16.775 7.830 -7.157 1.00 82.06 247 ARG A O 1
ATOM 1943 N N . ASP A 1 248 ? 16.357 9.126 -5.383 1.00 85.56 248 ASP A N 1
ATOM 1944 C CA . ASP A 1 248 ? 15.592 8.113 -4.671 1.00 85.56 248 ASP A CA 1
ATOM 1945 C C . ASP A 1 248 ? 14.126 8.162 -5.099 1.00 85.56 248 ASP A C 1
ATOM 1947 O O . ASP A 1 248 ? 13.516 9.231 -5.169 1.00 85.56 248 ASP A O 1
ATOM 1951 N N . VAL A 1 249 ? 13.560 7.000 -5.419 1.00 84.19 249 VAL A N 1
ATOM 1952 C CA . VAL A 1 249 ? 12.199 6.876 -5.946 1.00 84.19 249 VAL A CA 1
ATOM 1953 C C . VAL A 1 249 ? 11.443 5.777 -5.192 1.00 84.19 249 VAL A C 1
ATOM 1955 O O . VAL A 1 249 ? 11.923 4.642 -5.130 1.00 84.19 249 VAL A O 1
ATOM 1958 N N . PRO A 1 250 ? 10.256 6.059 -4.623 1.00 87.75 250 PRO A N 1
ATOM 1959 C CA . PRO A 1 250 ? 9.440 5.037 -3.974 1.00 87.75 250 PRO A CA 1
ATOM 1960 C C . PRO A 1 250 ? 8.902 4.022 -4.992 1.00 87.75 250 PRO A C 1
ATOM 1962 O O . PRO A 1 250 ? 8.293 4.402 -5.987 1.00 87.75 250 PRO A O 1
ATOM 1965 N N . MET A 1 251 ? 9.084 2.728 -4.717 1.00 87.31 251 MET A N 1
ATOM 1966 C CA . MET A 1 251 ? 8.718 1.604 -5.599 1.00 87.31 251 MET A CA 1
ATOM 1967 C C . MET A 1 251 ? 7.662 0.696 -4.961 1.00 87.31 251 MET A C 1
ATOM 1969 O O . MET A 1 251 ? 7.807 -0.526 -4.870 1.00 87.31 251 MET A O 1
ATOM 1973 N N . TRP A 1 252 ? 6.592 1.302 -4.456 1.00 88.50 252 TRP A N 1
ATOM 1974 C CA . TRP A 1 252 ? 5.618 0.610 -3.614 1.00 88.50 252 TRP A CA 1
ATOM 1975 C C . TRP A 1 252 ? 4.585 -0.196 -4.411 1.00 88.50 252 TRP A C 1
ATOM 1977 O O . TRP A 1 252 ? 4.323 0.084 -5.585 1.00 88.50 252 TRP A O 1
ATOM 1987 N N . PRO A 1 253 ? 3.959 -1.209 -3.789 1.00 82.19 253 PRO A N 1
ATOM 1988 C CA . PRO A 1 253 ? 2.708 -1.764 -4.284 1.00 82.19 253 PRO A CA 1
ATOM 1989 C C . PRO A 1 253 ? 1.609 -0.694 -4.331 1.00 82.19 253 PRO A C 1
ATOM 1991 O O . PRO A 1 253 ? 1.388 0.022 -3.351 1.00 82.19 253 PRO A O 1
ATOM 1994 N N . MET A 1 254 ? 0.946 -0.604 -5.487 1.00 76.94 254 MET A N 1
ATOM 1995 C CA . MET A 1 254 ? -0.087 0.398 -5.800 1.00 76.94 254 MET A CA 1
ATOM 1996 C C . MET A 1 254 ? -1.482 -0.217 -5.987 1.00 76.94 254 MET A C 1
ATOM 1998 O O . MET A 1 254 ? -2.409 0.487 -6.369 1.00 76.94 254 MET A O 1
ATOM 2002 N N . ASP A 1 255 ? -1.629 -1.530 -5.791 1.00 84.00 255 ASP A N 1
ATOM 2003 C CA . ASP A 1 255 ? -2.941 -2.175 -5.802 1.00 84.00 255 ASP A CA 1
ATOM 2004 C C . ASP A 1 255 ? -3.536 -2.103 -4.391 1.00 84.00 255 ASP A C 1
ATOM 2006 O O . ASP A 1 255 ? -3.159 -2.861 -3.495 1.00 84.00 255 ASP A O 1
ATOM 2010 N N . ASP A 1 256 ? -4.429 -1.138 -4.179 1.00 83.06 256 ASP A N 1
ATOM 2011 C CA . ASP A 1 256 ? -5.045 -0.903 -2.872 1.00 83.06 256 ASP A CA 1
ATOM 2012 C C . ASP A 1 256 ? -5.937 -2.068 -2.423 1.00 83.06 256 ASP A C 1
ATOM 2014 O O . ASP A 1 256 ? -6.090 -2.290 -1.220 1.00 83.06 256 ASP A O 1
ATOM 2018 N N . ALA A 1 257 ? -6.495 -2.843 -3.361 1.00 83.75 257 ALA A N 1
ATOM 2019 C CA . ALA A 1 257 ? -7.304 -4.014 -3.040 1.00 83.75 257 ALA A CA 1
ATOM 2020 C C . ALA A 1 257 ? -6.435 -5.134 -2.462 1.00 83.75 257 ALA A C 1
ATOM 2022 O O . ALA A 1 257 ? -6.734 -5.665 -1.392 1.00 83.75 257 ALA A O 1
ATOM 2023 N N . ASP A 1 258 ? -5.327 -5.425 -3.141 1.00 88.19 258 ASP A N 1
ATOM 2024 C CA . ASP A 1 258 ? -4.325 -6.396 -2.702 1.00 88.19 258 ASP A CA 1
ATOM 2025 C C . ASP A 1 258 ? -3.737 -6.013 -1.330 1.00 88.19 258 ASP A C 1
ATOM 2027 O O . ASP A 1 258 ? -3.640 -6.834 -0.416 1.00 88.19 258 ASP A O 1
ATOM 2031 N N . LEU A 1 259 ? -3.443 -4.724 -1.121 1.00 91.69 259 LEU A N 1
ATOM 2032 C CA . LEU A 1 259 ? -2.963 -4.214 0.167 1.00 91.69 259 LEU A CA 1
ATOM 2033 C C . LEU A 1 259 ? -4.005 -4.309 1.287 1.00 91.69 259 LEU A C 1
ATOM 2035 O O . LEU A 1 259 ? -3.654 -4.651 2.421 1.00 91.69 259 LEU A O 1
ATOM 2039 N N . ALA A 1 260 ? -5.271 -4.007 0.998 1.00 89.50 260 ALA A N 1
ATOM 2040 C CA . ALA A 1 260 ? -6.354 -4.146 1.966 1.00 89.50 260 ALA A CA 1
ATOM 2041 C C . ALA A 1 260 ? -6.563 -5.617 2.360 1.00 89.50 260 ALA A C 1
ATOM 2043 O O . ALA A 1 260 ? -6.756 -5.919 3.543 1.00 89.50 260 ALA A O 1
ATOM 2044 N N . ASP A 1 261 ? -6.476 -6.534 1.394 1.00 91.19 261 ASP A N 1
ATOM 2045 C CA . ASP A 1 261 ? -6.573 -7.972 1.631 1.00 91.19 261 ASP A CA 1
ATOM 2046 C C . ASP A 1 261 ? -5.395 -8.501 2.450 1.00 91.19 261 ASP A C 1
ATOM 2048 O O . ASP A 1 261 ? -5.624 -9.212 3.437 1.00 91.19 261 ASP A O 1
ATOM 2052 N N . LEU A 1 262 ? -4.164 -8.079 2.139 1.00 95.44 262 LEU A N 1
ATOM 2053 C CA . LEU A 1 262 ? -2.989 -8.379 2.956 1.00 95.44 262 LEU A CA 1
ATOM 2054 C C . LEU A 1 262 ? -3.170 -7.867 4.389 1.00 95.44 262 LEU A C 1
ATOM 2056 O O . LEU A 1 262 ? -2.991 -8.623 5.343 1.00 95.44 262 LEU A O 1
ATOM 2060 N N . GLN A 1 263 ? -3.553 -6.600 4.574 1.00 94.69 263 GLN A N 1
ATOM 2061 C CA . GLN A 1 263 ? -3.710 -6.036 5.916 1.00 94.69 263 GLN A CA 1
ATOM 2062 C C . GLN A 1 263 ? -4.788 -6.786 6.713 1.00 94.69 263 GLN A C 1
ATOM 2064 O O . GLN A 1 263 ? -4.582 -7.119 7.880 1.00 94.69 263 GLN A O 1
ATOM 2069 N N . ARG A 1 264 ? -5.927 -7.101 6.087 1.00 92.06 264 ARG A N 1
ATOM 2070 C CA . ARG A 1 264 ? -7.011 -7.881 6.701 1.00 92.06 264 ARG A CA 1
ATOM 2071 C C . ARG A 1 264 ? -6.542 -9.272 7.119 1.00 92.06 264 ARG A C 1
ATOM 2073 O O . ARG A 1 264 ? -6.825 -9.699 8.237 1.00 92.06 264 ARG A O 1
ATOM 2080 N N . LEU A 1 265 ? -5.813 -9.961 6.245 1.00 94.94 265 LEU A N 1
ATOM 2081 C CA . LEU A 1 265 ? -5.209 -11.260 6.528 1.00 94.94 265 LEU A CA 1
ATOM 2082 C C . LEU A 1 265 ? -4.263 -11.174 7.743 1.00 94.94 265 LEU A C 1
ATOM 2084 O O . LEU A 1 265 ? -4.390 -11.957 8.691 1.00 94.94 265 LEU A O 1
ATOM 2088 N N . LEU A 1 266 ? -3.380 -10.173 7.762 1.00 95.75 266 LEU A N 1
ATOM 2089 C CA . LEU A 1 266 ? -2.415 -9.948 8.841 1.00 95.75 266 LEU A CA 1
ATOM 2090 C C . LEU A 1 266 ? -3.055 -9.530 10.169 1.00 95.75 266 LEU A C 1
ATOM 2092 O O . LEU A 1 266 ? -2.487 -9.818 11.219 1.00 95.75 266 LEU A O 1
ATOM 2096 N N . LEU A 1 267 ? -4.231 -8.904 10.164 1.00 94.44 267 LEU A N 1
ATOM 2097 C CA . LEU A 1 267 ? -4.964 -8.529 11.383 1.00 94.44 267 LEU A CA 1
ATOM 2098 C C . LEU A 1 267 ? -5.942 -9.620 11.857 1.00 94.44 267 LEU A C 1
ATOM 2100 O O . LEU A 1 267 ? -6.455 -9.557 12.973 1.00 94.44 267 LEU A O 1
ATOM 2104 N N . ASN A 1 268 ? -6.214 -10.643 11.041 1.00 92.75 268 ASN A N 1
ATOM 2105 C CA . ASN A 1 268 ? -7.144 -11.711 11.395 1.00 92.75 268 ASN A CA 1
ATOM 2106 C C . ASN A 1 268 ? -6.558 -12.712 12.401 1.00 92.75 268 ASN A C 1
ATOM 2108 O O . ASN A 1 268 ? -5.974 -13.717 11.999 1.00 92.75 268 ASN A O 1
ATOM 2112 N N . GLU A 1 269 ? -6.795 -12.496 13.695 1.00 88.69 269 GLU A N 1
ATOM 2113 C CA . GLU A 1 269 ? -6.350 -13.363 14.802 1.00 88.69 269 GLU A CA 1
ATOM 2114 C C . GLU A 1 269 ? -6.749 -14.841 14.682 1.00 88.69 269 GLU A C 1
ATOM 2116 O O . GLU A 1 269 ? -6.070 -15.697 15.241 1.00 88.69 269 GLU A O 1
ATOM 2121 N N . HIS A 1 270 ? -7.815 -15.154 13.940 1.00 90.62 270 HIS A N 1
ATOM 2122 C CA . HIS A 1 270 ? -8.304 -16.529 13.764 1.00 90.62 270 HIS A CA 1
ATOM 2123 C C . HIS A 1 270 ? -7.595 -17.280 12.630 1.00 90.62 270 HIS A C 1
ATOM 2125 O O . HIS A 1 270 ? -7.840 -18.472 12.447 1.00 90.62 270 HIS A O 1
ATOM 2131 N N . ALA A 1 271 ? -6.745 -16.602 11.851 1.00 91.44 271 ALA A N 1
ATOM 2132 C CA . ALA A 1 271 ? -5.952 -17.247 10.809 1.00 91.44 271 ALA A CA 1
ATOM 2133 C C . ALA A 1 271 ? -4.952 -18.231 11.433 1.00 91.44 271 ALA A C 1
ATOM 2135 O O . ALA A 1 271 ? -4.228 -17.872 12.366 1.00 91.44 271 ALA A O 1
ATOM 2136 N N . GLN A 1 272 ? -4.903 -19.457 10.904 1.00 94.94 272 GLN A N 1
ATOM 2137 C CA . GLN A 1 272 ? -3.906 -20.441 11.319 1.00 94.94 272 GLN A CA 1
ATOM 2138 C C . GLN A 1 272 ? -2.498 -19.927 10.972 1.00 94.94 272 GLN A C 1
ATOM 2140 O O . GLN A 1 272 ? -2.322 -19.373 9.885 1.00 94.94 272 GLN A O 1
ATOM 2145 N N . PRO A 1 273 ? -1.495 -20.099 11.853 1.00 95.31 273 PRO A N 1
ATOM 2146 C CA . PRO A 1 273 ? -0.150 -19.569 11.627 1.00 95.31 273 PRO A CA 1
ATOM 2147 C C . PRO A 1 273 ? 0.488 -19.994 10.299 1.00 95.31 273 PRO A C 1
ATOM 2149 O O . PRO A 1 273 ? 1.063 -19.155 9.609 1.00 95.31 273 PRO A O 1
ATOM 2152 N N . ASP A 1 274 ? 0.356 -21.269 9.918 1.00 95.56 274 ASP A N 1
ATOM 2153 C CA . ASP A 1 274 ? 0.922 -21.782 8.665 1.00 95.56 274 ASP A CA 1
ATOM 2154 C C . ASP A 1 274 ? 0.197 -21.241 7.430 1.00 95.56 274 ASP A C 1
ATOM 2156 O O . ASP A 1 274 ? 0.853 -20.808 6.485 1.00 95.56 274 ASP A O 1
ATOM 2160 N N . ASP A 1 275 ? -1.138 -21.178 7.456 1.00 95.19 275 ASP A N 1
ATOM 2161 C CA . ASP A 1 275 ? -1.926 -20.599 6.361 1.00 95.19 275 ASP A CA 1
ATOM 2162 C C . ASP A 1 275 ? -1.613 -19.108 6.182 1.00 95.19 275 ASP A C 1
ATOM 2164 O O . ASP A 1 275 ? -1.512 -18.618 5.055 1.00 95.19 275 ASP A O 1
ATOM 2168 N N . LEU A 1 276 ? -1.434 -18.384 7.294 1.00 95.75 276 LEU A N 1
ATOM 2169 C CA . LEU A 1 276 ? -1.052 -16.976 7.283 1.00 95.75 276 LEU A CA 1
ATOM 2170 C C . LEU A 1 276 ? 0.327 -16.791 6.647 1.00 95.75 276 LEU A C 1
ATOM 2172 O O . LEU A 1 276 ? 0.477 -15.956 5.758 1.00 95.75 276 LEU A O 1
ATOM 2176 N N . ARG A 1 277 ? 1.313 -17.590 7.070 1.00 96.94 277 ARG A N 1
ATOM 2177 C CA . ARG A 1 277 ? 2.674 -17.561 6.525 1.00 96.94 277 ARG A CA 1
ATOM 2178 C C . ARG A 1 277 ? 2.682 -17.847 5.024 1.00 96.94 277 ARG A C 1
ATOM 2180 O O . ARG A 1 277 ? 3.180 -17.019 4.270 1.00 96.94 277 ARG A O 1
ATOM 2187 N N . LEU A 1 278 ? 2.058 -18.945 4.593 1.00 96.62 278 LEU A N 1
ATOM 2188 C CA . LEU A 1 278 ? 1.968 -19.328 3.178 1.00 96.62 278 LEU A CA 1
ATOM 2189 C C . LEU A 1 278 ? 1.259 -18.264 2.332 1.00 96.62 278 LEU A C 1
ATOM 2191 O O . LEU A 1 278 ? 1.679 -17.976 1.215 1.00 96.62 278 LEU A O 1
ATOM 2195 N N . SER A 1 279 ? 0.197 -17.653 2.860 1.00 97.06 279 SER A N 1
ATOM 2196 C CA . SER A 1 279 ? -0.532 -16.596 2.150 1.00 97.06 279 SER A CA 1
ATOM 2197 C C . SER A 1 279 ? 0.313 -15.328 1.983 1.00 97.06 279 SER A C 1
ATOM 2199 O O . SER A 1 279 ? 0.249 -14.680 0.943 1.00 97.06 279 SER A O 1
ATOM 2201 N N . VAL A 1 280 ? 1.125 -14.977 2.984 1.00 97.75 280 VAL A N 1
ATOM 2202 C CA . VAL A 1 280 ? 2.037 -13.825 2.918 1.00 97.75 280 VAL A CA 1
ATOM 2203 C C . VAL A 1 280 ? 3.231 -14.104 2.001 1.00 97.75 280 VAL A C 1
ATOM 2205 O O . VAL A 1 280 ? 3.606 -13.227 1.227 1.00 97.75 280 VAL A O 1
ATOM 2208 N N . GLU A 1 281 ? 3.802 -15.311 2.043 1.00 97.25 281 GLU A N 1
ATOM 2209 C CA . GLU A 1 281 ? 4.829 -15.763 1.089 1.00 97.25 281 GLU A CA 1
ATOM 2210 C C . GLU A 1 281 ? 4.285 -15.699 -0.346 1.00 97.25 281 GLU A C 1
ATOM 2212 O O . GLU A 1 281 ? 4.884 -15.059 -1.204 1.00 97.25 281 GLU A O 1
ATOM 2217 N N . SER A 1 282 ? 3.081 -16.230 -0.582 1.00 96.06 282 SER A N 1
ATOM 2218 C CA . SER A 1 282 ? 2.414 -16.145 -1.885 1.00 96.06 282 SER A CA 1
ATOM 2219 C C . SER A 1 282 ? 2.145 -14.703 -2.319 1.00 96.06 282 SER A C 1
ATOM 2221 O O . SER A 1 282 ? 2.210 -14.406 -3.513 1.00 96.06 282 SER A O 1
ATOM 2223 N N . TRP A 1 283 ? 1.817 -13.808 -1.382 1.00 95.88 283 TRP A N 1
ATOM 2224 C CA . TRP A 1 283 ? 1.667 -12.389 -1.687 1.00 95.88 283 TRP A CA 1
ATOM 2225 C C . TRP A 1 283 ? 3.000 -11.783 -2.132 1.00 95.88 283 TRP A C 1
ATOM 2227 O O . TRP A 1 283 ? 3.027 -11.108 -3.158 1.00 95.88 283 TRP A O 1
ATOM 2237 N N . LEU A 1 284 ? 4.104 -12.060 -1.427 1.00 95.25 284 LEU A N 1
ATOM 2238 C CA . LEU A 1 284 ? 5.444 -11.606 -1.816 1.00 95.25 284 LEU A CA 1
ATOM 2239 C C . LEU A 1 284 ? 5.860 -12.150 -3.187 1.00 95.25 284 LEU A C 1
ATOM 2241 O O . LEU A 1 284 ? 6.303 -11.365 -4.021 1.00 95.25 284 LEU A O 1
ATOM 2245 N N . ASP A 1 285 ? 5.637 -13.438 -3.449 1.00 93.50 285 ASP A N 1
ATOM 2246 C CA . ASP A 1 285 ? 5.956 -14.087 -4.729 1.00 93.50 285 ASP A CA 1
ATOM 2247 C C . ASP A 1 285 ? 5.163 -13.495 -5.907 1.00 93.50 285 ASP A C 1
ATOM 2249 O O . ASP A 1 285 ? 5.620 -13.510 -7.052 1.00 93.50 285 ASP A O 1
ATOM 2253 N N . SER A 1 286 ? 3.967 -12.953 -5.643 1.00 91.56 286 SER A N 1
ATOM 2254 C CA . SER A 1 286 ? 3.163 -12.257 -6.656 1.00 91.56 286 SER A CA 1
ATOM 2255 C C . SER A 1 286 ? 3.692 -10.859 -6.996 1.00 91.56 286 SER A C 1
ATOM 2257 O O . SER A 1 286 ? 3.310 -10.275 -8.016 1.00 91.56 286 SER A O 1
ATOM 2259 N N . GLN A 1 287 ? 4.568 -10.300 -6.157 1.00 91.12 287 GLN A N 1
ATOM 2260 C CA . GLN A 1 287 ? 5.155 -8.993 -6.397 1.00 91.12 287 GLN A CA 1
ATOM 2261 C C . GLN A 1 287 ? 6.317 -9.103 -7.401 1.00 91.12 287 GLN A C 1
ATOM 2263 O O . GLN A 1 287 ? 7.136 -10.012 -7.312 1.00 91.12 287 GLN A O 1
ATOM 2268 N N . PRO A 1 288 ? 6.455 -8.156 -8.347 1.00 89.81 288 PRO A N 1
ATOM 2269 C CA . PRO A 1 288 ? 7.536 -8.219 -9.326 1.00 89.81 288 PRO A CA 1
ATOM 2270 C C . PRO A 1 288 ? 8.910 -7.984 -8.685 1.00 89.81 288 PRO A C 1
ATOM 2272 O O . PRO A 1 288 ? 9.098 -7.000 -7.956 1.00 89.81 288 PRO A O 1
ATOM 2275 N N . ASP A 1 289 ? 9.872 -8.842 -9.024 1.00 91.75 289 ASP A N 1
ATOM 2276 C CA . ASP A 1 289 ? 11.292 -8.701 -8.674 1.00 91.75 289 ASP A CA 1
ATOM 2277 C C . ASP A 1 289 ? 11.991 -7.555 -9.413 1.00 91.75 289 ASP A C 1
ATOM 2279 O O . ASP A 1 289 ? 12.955 -6.991 -8.899 1.00 91.75 289 ASP A O 1
ATOM 2283 N N . ALA A 1 290 ? 11.515 -7.189 -10.606 1.00 91.44 290 ALA A N 1
ATOM 2284 C CA . ALA A 1 290 ? 12.085 -6.111 -11.404 1.00 91.44 290 ALA A CA 1
ATOM 2285 C C . ALA A 1 290 ? 11.024 -5.357 -12.206 1.00 91.44 290 ALA A C 1
ATOM 2287 O O . ALA A 1 290 ? 9.982 -5.906 -12.572 1.00 91.44 290 ALA A O 1
ATOM 2288 N N . LEU A 1 291 ? 11.327 -4.104 -12.546 1.00 89.12 291 LEU A N 1
ATOM 2289 C CA . LEU A 1 291 ? 10.600 -3.365 -13.581 1.00 89.12 291 LEU A CA 1
ATOM 2290 C C . LEU A 1 291 ? 11.542 -3.063 -14.742 1.00 89.12 291 LEU A C 1
ATOM 2292 O O . LEU A 1 291 ? 12.714 -2.761 -14.537 1.00 89.12 291 LEU A O 1
ATOM 2296 N N . PHE A 1 292 ? 11.005 -3.136 -15.958 1.00 86.38 292 PHE A N 1
ATOM 2297 C CA . PHE A 1 292 ? 11.747 -2.994 -17.206 1.00 86.38 292 PHE A CA 1
ATOM 2298 C C . PHE A 1 292 ? 11.074 -2.004 -18.143 1.00 86.38 292 PHE A C 1
ATOM 2300 O O . PHE A 1 292 ? 9.898 -2.183 -18.467 1.00 86.38 292 PHE A O 1
ATOM 2307 N N . TRP A 1 293 ? 11.800 -1.013 -18.650 1.00 83.44 293 TRP A N 1
ATOM 2308 C CA . TRP A 1 293 ? 11.295 -0.112 -19.689 1.00 83.44 293 TRP A CA 1
ATOM 2309 C C . TRP A 1 293 ? 12.241 -0.054 -20.876 1.00 83.44 293 TRP A C 1
ATOM 2311 O O . TRP A 1 293 ? 13.451 -0.182 -20.737 1.00 83.44 293 TRP A O 1
ATOM 2321 N N . ASN A 1 294 ? 11.676 0.148 -22.062 1.00 79.50 294 ASN A N 1
ATOM 2322 C CA . ASN A 1 294 ? 12.446 0.344 -23.281 1.00 79.50 294 ASN A CA 1
ATOM 2323 C C . ASN A 1 294 ? 12.793 1.828 -23.446 1.00 79.50 294 ASN A C 1
ATOM 2325 O O . ASN A 1 294 ? 11.916 2.681 -23.283 1.00 79.50 294 ASN A O 1
ATOM 2329 N N . LEU A 1 295 ? 14.037 2.126 -23.820 1.00 75.44 295 LEU A N 1
ATOM 2330 C CA . LEU A 1 295 ? 14.460 3.457 -24.235 1.00 75.44 295 LEU A CA 1
ATOM 2331 C C . LEU A 1 295 ? 14.696 3.450 -25.753 1.00 75.44 295 LEU A C 1
ATOM 2333 O O . LEU A 1 295 ? 15.609 2.776 -26.233 1.00 75.44 295 LEU A O 1
ATOM 2337 N N . PRO A 1 296 ? 13.896 4.189 -26.540 1.00 68.69 296 PRO A N 1
ATOM 2338 C CA . PRO A 1 296 ? 14.142 4.320 -27.968 1.00 68.69 296 PRO A CA 1
ATOM 2339 C C . PRO A 1 296 ? 15.374 5.205 -28.195 1.00 68.69 296 PRO A C 1
ATOM 2341 O O . PRO A 1 296 ? 15.349 6.390 -27.876 1.00 68.69 296 PRO A O 1
ATOM 2344 N N . THR A 1 297 ? 16.448 4.651 -28.759 1.00 65.19 297 THR A N 1
ATOM 2345 C CA . THR A 1 297 ? 17.719 5.383 -28.943 1.00 65.19 297 THR A CA 1
ATOM 2346 C C . THR A 1 297 ? 18.089 5.665 -30.396 1.00 65.19 297 THR A C 1
ATOM 2348 O O . THR A 1 297 ? 19.147 6.224 -30.656 1.00 65.19 297 THR A O 1
ATOM 2351 N N . GLY A 1 298 ? 17.250 5.304 -31.372 1.00 61.12 298 GLY A N 1
ATOM 2352 C CA . GLY A 1 298 ? 17.540 5.501 -32.802 1.00 61.12 298 GLY A CA 1
ATOM 2353 C C . GLY A 1 298 ? 18.711 4.663 -33.346 1.00 61.12 298 GLY A C 1
ATOM 2354 O O . GLY A 1 298 ? 18.885 4.581 -34.559 1.00 61.12 298 GLY A O 1
ATOM 2355 N N . GLU A 1 299 ? 19.479 3.997 -32.480 1.00 68.44 299 GLU A N 1
ATOM 2356 C CA . GLU A 1 299 ? 20.535 3.062 -32.855 1.00 68.44 299 GLU A CA 1
ATOM 2357 C C . GLU A 1 299 ? 19.935 1.766 -33.418 1.00 68.44 299 GLU A C 1
ATOM 2359 O O . GLU A 1 299 ? 19.029 1.164 -32.842 1.00 68.44 299 GLU A O 1
ATOM 2364 N N . SER A 1 300 ? 20.458 1.301 -34.554 1.00 72.44 300 SER A N 1
ATOM 2365 C CA . SER A 1 300 ? 19.992 0.068 -35.203 1.00 72.44 300 SER A CA 1
ATOM 2366 C C . SER A 1 300 ? 20.676 -1.197 -34.674 1.00 72.44 300 SER A C 1
ATOM 2368 O O . SER A 1 300 ? 20.153 -2.297 -34.866 1.00 72.44 300 SER A O 1
ATOM 2370 N N . THR A 1 301 ? 21.827 -1.051 -34.007 1.00 80.00 301 THR A N 1
ATOM 2371 C CA . THR A 1 301 ? 22.728 -2.143 -33.592 1.00 80.00 301 THR A CA 1
ATOM 2372 C C . THR A 1 301 ? 22.592 -2.536 -32.123 1.00 80.00 301 THR A C 1
ATOM 2374 O O . THR A 1 301 ? 23.200 -3.514 -31.686 1.00 80.00 301 THR A O 1
ATOM 2377 N N . SER A 1 302 ? 21.831 -1.789 -31.326 1.00 84.94 302 SER A N 1
ATOM 2378 C CA . SER A 1 302 ? 21.630 -2.063 -29.902 1.00 84.94 302 SER A CA 1
ATOM 2379 C C . SER A 1 302 ? 20.238 -1.638 -29.460 1.00 84.94 302 SER A C 1
ATOM 2381 O O . SER A 1 302 ? 19.696 -0.643 -29.931 1.00 84.94 302 SER A O 1
ATOM 2383 N N . ALA A 1 303 ? 19.679 -2.400 -28.532 1.00 86.06 303 ALA A N 1
ATOM 2384 C CA . ALA A 1 303 ? 18.513 -2.020 -27.760 1.00 86.06 303 ALA A CA 1
ATOM 2385 C C . ALA A 1 303 ? 18.953 -1.439 -26.419 1.00 86.06 303 ALA A C 1
ATOM 2387 O O . ALA A 1 303 ? 19.963 -1.869 -25.863 1.00 86.06 303 ALA A O 1
ATOM 2388 N N . TYR A 1 304 ? 18.175 -0.503 -25.884 1.00 87.19 304 TYR A N 1
ATOM 2389 C CA . TYR A 1 304 ? 18.415 0.046 -24.559 1.00 87.19 304 TYR A CA 1
ATOM 2390 C C . TYR A 1 304 ? 17.212 -0.236 -23.681 1.00 87.19 304 TYR A C 1
ATOM 2392 O O . TYR A 1 304 ? 16.081 0.101 -24.032 1.00 87.19 304 TYR A O 1
ATOM 2400 N N . ALA A 1 305 ? 17.460 -0.865 -22.543 1.00 87.25 305 ALA A N 1
ATOM 2401 C CA . ALA A 1 305 ? 16.424 -1.158 -21.574 1.00 87.25 305 ALA A CA 1
ATOM 2402 C C . ALA A 1 305 ? 16.853 -0.664 -20.201 1.00 87.25 305 ALA A C 1
ATOM 2404 O O . ALA A 1 305 ? 17.925 -1.020 -19.719 1.00 87.25 305 ALA A O 1
ATOM 2405 N N . GLY A 1 306 ? 16.013 0.147 -19.575 1.00 88.50 306 GLY A N 1
ATOM 2406 C CA . GLY A 1 306 ? 16.155 0.453 -18.167 1.00 88.50 306 GLY A CA 1
ATOM 2407 C C . GLY A 1 306 ? 15.592 -0.696 -17.346 1.00 88.50 306 GLY A C 1
ATOM 2408 O O . GLY A 1 306 ? 14.546 -1.262 -17.682 1.00 88.50 306 GLY A O 1
ATOM 2409 N N . VAL A 1 307 ? 16.304 -1.055 -16.290 1.00 91.00 307 VAL A N 1
ATOM 2410 C CA . VAL A 1 307 ? 15.869 -2.035 -15.303 1.00 91.00 307 VAL A CA 1
ATOM 2411 C C . VAL A 1 307 ? 16.010 -1.436 -13.919 1.00 91.00 307 VAL A C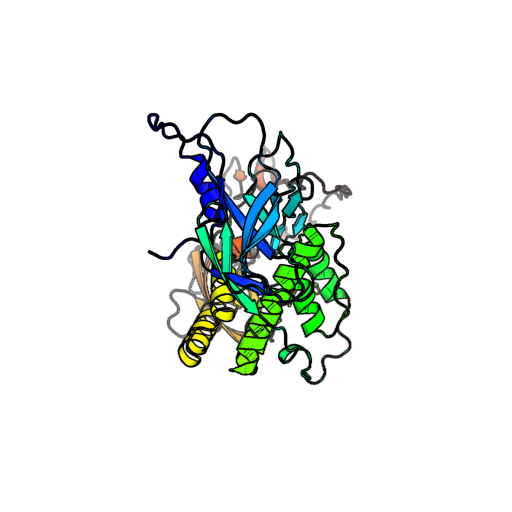 1
ATOM 2413 O O . VAL A 1 307 ? 17.007 -0.783 -13.639 1.00 91.00 307 VAL A O 1
ATOM 2416 N N . VAL A 1 308 ? 15.039 -1.687 -13.046 1.00 92.12 308 VAL A N 1
ATOM 2417 C CA . VAL A 1 308 ? 15.165 -1.450 -11.604 1.00 92.12 308 VAL A CA 1
ATOM 2418 C C . VAL A 1 308 ? 14.956 -2.759 -10.862 1.00 92.12 308 VAL A C 1
ATOM 2420 O O . VAL A 1 308 ? 14.013 -3.503 -11.146 1.00 92.12 308 VAL A O 1
ATOM 2423 N N . ASN A 1 309 ? 15.858 -3.045 -9.930 1.00 93.75 309 ASN A N 1
ATOM 2424 C CA . ASN A 1 309 ? 15.807 -4.221 -9.080 1.00 93.75 309 ASN A CA 1
ATOM 2425 C C . ASN A 1 309 ? 14.992 -3.929 -7.816 1.00 93.75 309 ASN A C 1
ATOM 2427 O O . ASN A 1 309 ? 15.318 -3.019 -7.055 1.00 93.75 309 ASN A O 1
ATOM 2431 N N . LEU A 1 310 ? 13.951 -4.727 -7.582 1.00 93.31 310 LEU A N 1
ATOM 2432 C CA . LEU A 1 310 ? 13.042 -4.585 -6.450 1.00 93.31 310 LEU A CA 1
ATOM 2433 C C . LEU A 1 310 ? 13.172 -5.706 -5.401 1.00 93.31 310 LEU A C 1
ATOM 2435 O O . LEU A 1 310 ? 12.451 -5.688 -4.394 1.00 93.31 310 LEU A O 1
ATOM 2439 N N . SER A 1 311 ? 14.045 -6.694 -5.612 1.00 89.94 311 SER A N 1
ATOM 2440 C CA . SER A 1 311 ? 14.087 -7.934 -4.822 1.00 89.94 311 SER A CA 1
ATOM 2441 C C . SER A 1 311 ? 14.910 -7.835 -3.529 1.00 89.94 311 SER A C 1
ATOM 2443 O O . SER A 1 311 ? 14.949 -8.776 -2.746 1.00 89.94 311 SER A O 1
ATOM 2445 N N . GLY A 1 312 ? 15.575 -6.702 -3.264 1.00 88.81 312 GLY A N 1
ATOM 2446 C CA . GLY A 1 312 ? 16.382 -6.505 -2.047 1.00 88.81 312 GLY A CA 1
ATOM 2447 C C . GLY A 1 312 ? 17.687 -7.310 -2.013 1.00 88.81 312 GLY A C 1
ATOM 2448 O O . GLY A 1 312 ? 18.434 -7.253 -1.039 1.00 88.81 312 GLY A O 1
ATOM 2449 N N . HIS A 1 313 ? 17.996 -8.033 -3.087 1.00 92.31 313 HIS A N 1
ATOM 2450 C CA . HIS A 1 313 ? 19.251 -8.742 -3.310 1.00 92.31 313 HIS A CA 1
ATOM 2451 C C . HIS A 1 313 ? 19.701 -8.532 -4.760 1.00 92.31 313 HIS A C 1
ATOM 2453 O O . HIS A 1 313 ? 18.877 -8.176 -5.599 1.00 92.31 313 HIS A O 1
ATOM 2459 N N . PRO A 1 314 ? 20.984 -8.746 -5.102 1.00 95.25 314 PRO A N 1
ATOM 2460 C CA . PRO A 1 314 ? 21.423 -8.672 -6.490 1.00 95.25 314 PRO A CA 1
ATOM 2461 C C . PRO A 1 314 ? 20.581 -9.580 -7.393 1.00 95.25 314 PRO A C 1
ATOM 2463 O O . PRO A 1 314 ? 20.268 -10.719 -7.025 1.00 95.25 314 PRO A O 1
ATOM 2466 N N . LEU A 1 315 ? 20.211 -9.068 -8.564 1.00 95.00 315 LEU A N 1
ATOM 2467 C CA . LEU A 1 315 ? 19.319 -9.738 -9.502 1.00 95.00 315 LEU A CA 1
ATOM 2468 C C . LEU A 1 315 ? 20.004 -9.881 -10.859 1.00 95.00 315 LEU A C 1
ATOM 2470 O O . LEU A 1 315 ? 20.542 -8.918 -11.397 1.00 95.00 315 LEU A O 1
ATOM 2474 N N . ILE A 1 316 ? 19.981 -11.086 -11.426 1.00 96.00 316 ILE A N 1
ATOM 2475 C CA . ILE A 1 316 ? 20.517 -11.328 -12.768 1.00 96.00 316 ILE A CA 1
ATOM 2476 C C . ILE A 1 316 ? 19.401 -11.089 -13.779 1.00 96.00 316 ILE A C 1
ATOM 2478 O O . ILE A 1 316 ? 18.395 -11.801 -13.786 1.00 96.00 316 ILE A O 1
ATOM 2482 N N . VAL A 1 317 ? 19.612 -10.118 -14.658 1.00 95.12 317 VAL A N 1
ATOM 2483 C CA . VAL A 1 317 ? 18.762 -9.858 -15.817 1.00 95.12 317 VAL A CA 1
ATOM 2484 C C . VAL A 1 317 ? 19.327 -10.619 -16.998 1.00 95.12 317 VAL A C 1
ATOM 2486 O O . VAL A 1 317 ? 20.517 -10.519 -17.294 1.00 95.12 317 VAL A O 1
ATOM 2489 N N . ARG A 1 318 ? 18.468 -11.363 -17.689 1.00 93.94 318 ARG A N 1
ATOM 2490 C CA . ARG A 1 318 ? 18.775 -12.011 -18.964 1.00 93.94 318 ARG A CA 1
ATOM 2491 C C . ARG A 1 318 ? 17.944 -11.379 -20.062 1.00 93.94 318 ARG A C 1
ATOM 2493 O O . ARG A 1 318 ? 16.764 -11.097 -19.857 1.00 93.94 318 ARG A O 1
ATOM 2500 N N . ALA A 1 319 ? 18.577 -11.167 -21.201 1.00 91.50 319 ALA A N 1
ATOM 2501 C CA . ALA A 1 319 ? 17.985 -10.578 -22.380 1.00 91.50 319 ALA A CA 1
ATOM 2502 C C . ALA A 1 319 ? 18.158 -11.527 -23.568 1.00 91.50 319 ALA A C 1
ATOM 2504 O O . ALA A 1 319 ? 19.279 -11.926 -23.890 1.00 91.50 319 ALA A O 1
ATOM 2505 N N . GLU A 1 320 ? 17.049 -11.876 -24.210 1.00 90.50 320 GLU A N 1
ATOM 2506 C CA . GLU A 1 320 ? 16.981 -12.860 -25.289 1.00 90.50 320 GLU A CA 1
ATOM 2507 C C . GLU A 1 320 ? 16.201 -12.279 -26.469 1.00 90.50 320 GLU A C 1
ATOM 2509 O O . GLU A 1 320 ? 15.109 -11.731 -26.308 1.00 90.50 320 GLU A O 1
ATOM 2514 N N . TRP A 1 321 ? 16.753 -12.382 -27.675 1.00 87.50 321 TRP A N 1
ATOM 2515 C CA . TRP A 1 321 ? 16.065 -11.953 -28.889 1.00 87.50 321 TRP A CA 1
ATOM 2516 C C . TRP A 1 321 ? 15.206 -13.085 -29.459 1.00 87.50 321 TRP A C 1
ATOM 2518 O O . TRP A 1 321 ? 15.661 -14.220 -29.583 1.00 87.50 321 TRP A O 1
ATOM 2528 N N . GLU A 1 322 ? 13.970 -12.781 -29.858 1.00 81.31 322 GLU A N 1
ATOM 2529 C CA . GLU A 1 322 ? 13.077 -13.768 -30.474 1.00 81.31 322 GLU A CA 1
ATOM 2530 C C . GLU A 1 322 ? 13.671 -14.296 -31.793 1.00 81.31 322 GLU A C 1
ATOM 2532 O O . GLU A 1 322 ? 14.064 -13.526 -32.672 1.00 81.31 322 GLU A O 1
ATOM 2537 N N . GLY A 1 323 ? 13.734 -15.624 -31.928 1.00 71.25 323 GLY A N 1
ATOM 2538 C CA . GLY A 1 323 ? 14.341 -16.307 -33.075 1.00 71.25 323 GLY A CA 1
ATOM 2539 C C . GLY A 1 323 ? 15.813 -16.686 -32.885 1.00 71.25 323 GLY A C 1
ATOM 2540 O O . GLY A 1 323 ? 16.332 -17.460 -33.689 1.00 71.25 323 GLY A O 1
ATOM 2541 N N . ASP A 1 324 ? 16.470 -16.216 -31.819 1.00 64.69 324 ASP A N 1
ATOM 2542 C CA . ASP A 1 324 ? 17.729 -16.796 -31.355 1.00 64.69 324 ASP A CA 1
ATOM 2543 C C . ASP A 1 324 ? 17.409 -17.936 -30.400 1.00 64.69 324 ASP A C 1
ATOM 2545 O O . ASP A 1 324 ? 16.846 -17.723 -29.330 1.00 64.69 324 ASP A O 1
ATOM 2549 N N . ALA A 1 325 ? 17.734 -19.163 -30.789 1.00 54.41 325 ALA A N 1
ATOM 2550 C CA . ALA A 1 325 ? 17.509 -20.266 -29.884 1.00 54.41 325 ALA A CA 1
ATOM 2551 C C . ALA A 1 325 ? 18.528 -20.194 -28.725 1.00 54.41 325 ALA A C 1
ATOM 2553 O O . ALA A 1 325 ? 18.135 -20.386 -27.581 1.00 54.41 325 ALA A O 1
ATOM 2554 N N . TRP A 1 326 ? 19.823 -19.979 -28.975 1.00 52.94 326 TRP A N 1
ATOM 2555 C CA . TRP A 1 326 ? 20.844 -20.428 -28.012 1.00 52.94 326 TRP A CA 1
ATOM 2556 C C . TRP A 1 326 ? 22.162 -19.613 -28.012 1.00 52.94 326 TRP A C 1
ATOM 2558 O O . TRP A 1 326 ? 23.077 -19.993 -27.283 1.00 52.94 326 TRP A O 1
ATOM 2568 N N . SER A 1 327 ? 22.323 -18.523 -28.787 1.00 52.50 327 SER A N 1
ATOM 2569 C CA . SER A 1 327 ? 23.676 -17.978 -29.067 1.00 52.50 327 SER A CA 1
ATOM 2570 C C . SER A 1 327 ? 24.001 -16.534 -28.644 1.00 52.50 327 SER A C 1
ATOM 2572 O O . SER A 1 327 ? 25.183 -16.188 -28.628 1.00 52.50 327 SER A O 1
ATOM 2574 N N . SER A 1 328 ? 23.035 -15.701 -28.241 1.00 60.31 328 SER A N 1
ATOM 2575 C CA . SER A 1 328 ? 23.308 -14.307 -27.833 1.00 60.31 328 SER A CA 1
ATOM 2576 C C . SER A 1 328 ? 22.491 -13.816 -26.630 1.00 60.31 328 SER A C 1
ATOM 2578 O O . SER A 1 328 ? 22.007 -12.686 -26.607 1.00 60.31 328 SER A O 1
ATOM 2580 N N . ALA A 1 329 ? 22.363 -14.649 -25.592 1.00 70.81 329 ALA A N 1
ATOM 2581 C CA . ALA A 1 329 ? 21.791 -14.203 -24.324 1.00 70.81 329 ALA A CA 1
ATOM 2582 C C . ALA A 1 329 ? 22.728 -13.181 -23.655 1.00 70.81 329 ALA A C 1
ATOM 2584 O O . ALA A 1 329 ? 23.823 -13.521 -23.202 1.00 70.81 329 ALA A O 1
ATOM 2585 N N . TYR A 1 330 ? 22.309 -11.917 -23.607 1.00 88.75 330 TYR A N 1
ATOM 2586 C CA . TYR A 1 330 ? 22.982 -10.892 -22.813 1.00 88.75 330 TYR A CA 1
ATOM 2587 C C . TYR A 1 330 ? 22.559 -11.052 -21.352 1.00 88.75 330 TYR A C 1
ATOM 2589 O O . TYR A 1 330 ? 21.387 -11.297 -21.065 1.00 88.75 330 TYR A O 1
ATOM 2597 N N . SER A 1 331 ? 23.497 -10.899 -20.418 1.00 92.88 331 SER A N 1
ATOM 2598 C CA . SER A 1 331 ? 23.189 -10.920 -18.990 1.00 92.88 331 SER A CA 1
ATOM 2599 C C . SER A 1 331 ? 23.916 -9.820 -18.236 1.00 92.88 331 SER A C 1
ATOM 2601 O O . SER A 1 331 ? 25.105 -9.604 -18.468 1.00 92.88 331 SER A O 1
ATOM 2603 N N . ALA A 1 332 ? 23.222 -9.200 -17.290 1.00 95.00 332 ALA A N 1
ATOM 2604 C CA . ALA A 1 332 ? 23.774 -8.212 -16.371 1.00 95.00 332 ALA A CA 1
ATOM 2605 C C . ALA A 1 332 ? 23.300 -8.504 -14.944 1.00 95.00 332 ALA A C 1
ATOM 2607 O O . ALA A 1 332 ? 22.222 -9.067 -14.748 1.00 95.00 332 ALA A O 1
ATOM 2608 N N . THR A 1 333 ? 24.105 -8.130 -13.951 1.00 96.44 333 THR A N 1
ATOM 2609 C CA . THR A 1 333 ? 23.737 -8.234 -12.535 1.00 96.44 333 THR A CA 1
ATOM 2610 C C . THR A 1 333 ? 23.414 -6.846 -12.020 1.00 96.44 333 THR A C 1
ATOM 2612 O O . THR A 1 333 ? 24.299 -6.003 -11.977 1.00 96.44 333 THR A O 1
ATOM 2615 N N . ILE A 1 334 ? 22.175 -6.645 -11.587 1.00 95.38 334 ILE A N 1
ATOM 2616 C CA . ILE A 1 334 ? 21.685 -5.372 -11.067 1.00 95.38 334 ILE A CA 1
ATOM 2617 C C . ILE A 1 334 ? 21.781 -5.410 -9.542 1.00 95.38 334 ILE A C 1
ATOM 2619 O O . ILE A 1 334 ? 21.219 -6.330 -8.929 1.00 95.38 334 ILE A O 1
ATOM 2623 N N . PRO A 1 335 ? 22.469 -4.454 -8.897 1.00 94.69 335 PRO A N 1
ATOM 2624 C CA . PRO A 1 335 ? 22.501 -4.361 -7.442 1.00 94.69 335 PRO A CA 1
ATOM 2625 C C . PRO A 1 335 ? 21.097 -4.243 -6.838 1.00 94.69 335 PRO A C 1
ATOM 2627 O O . PRO A 1 335 ? 20.151 -3.827 -7.504 1.00 94.69 335 PRO A O 1
ATOM 2630 N N . ALA A 1 336 ? 20.955 -4.634 -5.571 1.00 92.38 336 ALA A N 1
ATOM 2631 C CA . ALA A 1 336 ? 19.698 -4.488 -4.842 1.00 92.38 336 ALA A CA 1
ATOM 2632 C C . ALA A 1 336 ? 19.260 -3.018 -4.797 1.00 92.38 336 ALA A C 1
ATOM 2634 O O . ALA A 1 336 ? 20.090 -2.144 -4.552 1.00 92.38 336 ALA A O 1
ATOM 2635 N N . ASP A 1 337 ? 17.966 -2.771 -5.000 1.00 91.19 337 ASP A N 1
ATOM 2636 C CA . ASP A 1 337 ? 17.329 -1.458 -4.866 1.00 91.19 337 ASP A CA 1
ATOM 2637 C C . ASP A 1 337 ? 17.941 -0.360 -5.771 1.00 91.19 337 ASP A C 1
ATOM 2639 O O . ASP A 1 337 ? 17.819 0.833 -5.496 1.00 91.19 337 ASP A O 1
ATOM 2643 N N . GLN A 1 338 ? 18.589 -0.750 -6.873 1.00 92.31 338 GLN A N 1
ATOM 2644 C CA . GLN A 1 338 ? 19.186 0.155 -7.860 1.00 92.31 338 GLN A CA 1
ATOM 2645 C C . GLN A 1 338 ? 18.594 -0.058 -9.252 1.00 92.31 338 GLN A C 1
ATOM 2647 O O . GLN A 1 338 ? 18.010 -1.107 -9.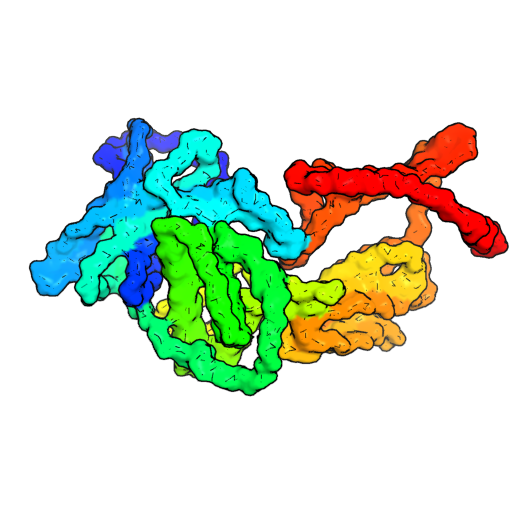549 1.00 92.31 338 GLN A O 1
ATOM 2652 N N . SER A 1 339 ? 18.774 0.939 -10.118 1.00 90.94 339 SER A N 1
ATOM 2653 C CA . SER A 1 339 ? 18.527 0.805 -11.550 1.00 90.94 339 SER A CA 1
ATOM 2654 C C . SER A 1 339 ? 19.798 0.814 -12.383 1.00 90.94 339 SER A C 1
ATOM 2656 O O . SER A 1 339 ? 20.754 1.507 -12.049 1.00 90.94 339 SER A O 1
ATOM 2658 N N . GLU A 1 340 ? 19.744 0.162 -13.541 1.00 91.69 340 GLU A N 1
ATOM 2659 C CA . GLU A 1 340 ? 20.758 0.300 -14.582 1.00 91.69 340 GLU A CA 1
ATOM 2660 C C . GLU A 1 340 ? 20.127 0.473 -15.964 1.00 91.69 340 GLU A C 1
ATOM 2662 O O . GLU A 1 340 ? 19.026 -0.008 -16.248 1.00 91.69 340 GLU A O 1
ATOM 2667 N N . LEU A 1 341 ? 20.875 1.135 -16.846 1.00 90.75 341 LEU A N 1
ATOM 2668 C CA . LEU A 1 341 ? 20.588 1.195 -18.270 1.00 90.75 341 LEU A CA 1
ATOM 2669 C C . LEU A 1 341 ? 21.388 0.110 -18.996 1.00 90.75 341 LEU A C 1
ATOM 2671 O O . LEU A 1 341 ? 22.607 0.204 -19.141 1.00 90.75 341 LEU A O 1
ATOM 2675 N N . LEU A 1 342 ? 20.694 -0.905 -19.497 1.00 91.19 342 LEU A N 1
ATOM 2676 C CA . LEU A 1 342 ? 21.289 -2.013 -20.232 1.00 91.19 342 LEU A CA 1
ATOM 2677 C C . LEU A 1 342 ? 21.399 -1.673 -21.714 1.00 91.19 342 LEU A C 1
ATOM 2679 O O . LEU A 1 342 ? 20.386 -1.453 -22.377 1.00 91.19 342 LEU A O 1
ATOM 2683 N N . LYS A 1 343 ? 22.623 -1.700 -22.247 1.00 91.88 343 LYS A N 1
ATOM 2684 C CA . LYS A 1 343 ? 22.887 -1.680 -23.691 1.00 91.88 343 LYS A CA 1
ATOM 2685 C C . LYS A 1 343 ? 22.989 -3.115 -24.198 1.00 91.88 343 LYS A C 1
ATOM 2687 O O . LYS A 1 343 ? 23.996 -3.787 -23.982 1.00 91.88 343 LYS A O 1
ATOM 2692 N N . ILE A 1 344 ? 21.944 -3.573 -24.872 1.00 90.94 344 ILE A N 1
ATOM 2693 C CA . ILE A 1 344 ? 21.778 -4.958 -25.306 1.00 90.94 344 ILE A CA 1
ATOM 2694 C C . ILE A 1 344 ? 22.118 -5.042 -26.797 1.00 90.94 344 ILE A C 1
ATOM 2696 O O . ILE A 1 344 ? 21.384 -4.484 -27.620 1.00 90.94 344 ILE A O 1
ATOM 2700 N N . PRO A 1 345 ? 23.213 -5.723 -27.178 1.00 88.44 345 PRO A N 1
ATOM 2701 C CA . PRO A 1 345 ? 23.596 -5.856 -28.577 1.00 88.44 345 PRO A CA 1
ATOM 2702 C C . PRO A 1 345 ? 22.496 -6.540 -29.388 1.00 88.44 345 PRO A C 1
ATOM 2704 O O . PRO A 1 345 ? 21.927 -7.546 -28.956 1.00 88.44 345 PRO A O 1
ATOM 2707 N N . ARG A 1 346 ? 22.206 -6.009 -30.578 1.00 83.69 346 ARG A N 1
ATOM 2708 C CA . ARG A 1 346 ? 21.257 -6.612 -31.512 1.00 83.69 346 ARG A CA 1
ATOM 2709 C C . ARG A 1 346 ? 21.991 -7.556 -32.471 1.00 83.69 346 ARG A C 1
ATOM 2711 O O . ARG A 1 346 ? 22.923 -7.120 -33.149 1.00 83.69 346 ARG A O 1
ATOM 2718 N N . PRO A 1 347 ? 21.562 -8.820 -32.599 1.00 80.19 347 PRO A N 1
ATOM 2719 C CA . PRO A 1 347 ? 22.149 -9.739 -33.558 1.00 80.19 347 PRO A CA 1
ATOM 2720 C C . PRO A 1 347 ? 21.949 -9.292 -35.008 1.00 80.19 347 PRO A C 1
ATOM 2722 O O . PRO A 1 347 ? 20.843 -8.944 -35.424 1.00 80.19 347 PRO A O 1
ATOM 2725 N N . ALA A 1 348 ? 23.010 -9.384 -35.810 1.00 77.69 348 ALA A N 1
ATOM 2726 C CA . ALA A 1 348 ? 23.013 -8.945 -37.208 1.00 77.69 348 ALA A CA 1
ATOM 2727 C C . ALA A 1 348 ? 22.038 -9.722 -38.121 1.00 77.69 348 ALA A C 1
ATOM 2729 O O . ALA A 1 348 ? 21.681 -9.244 -39.198 1.00 77.69 348 ALA A O 1
ATOM 2730 N N . PHE A 1 349 ? 21.601 -10.922 -37.719 1.00 71.56 349 PHE A N 1
ATOM 2731 C CA . PHE A 1 349 ? 20.648 -11.727 -38.493 1.00 71.56 349 PHE A CA 1
ATOM 2732 C C . PHE A 1 349 ? 19.201 -11.222 -38.390 1.00 71.56 349 PHE A C 1
ATOM 2734 O O . PHE A 1 349 ? 18.377 -11.565 -39.241 1.00 71.56 349 PHE A O 1
ATOM 2741 N N . LEU A 1 350 ? 18.881 -10.380 -37.401 1.00 70.50 350 LEU A N 1
ATOM 2742 C CA . LEU A 1 350 ? 17.566 -9.755 -37.248 1.00 70.50 350 LEU A CA 1
ATOM 2743 C C . LEU A 1 350 ? 17.432 -8.576 -38.220 1.00 70.50 350 LEU A C 1
ATOM 2745 O O . LEU A 1 350 ? 17.389 -7.419 -37.813 1.00 70.50 350 LEU A O 1
ATOM 2749 N N . LYS A 1 351 ? 17.363 -8.883 -39.520 1.00 64.12 351 LYS A N 1
ATOM 2750 C CA . LYS A 1 351 ? 17.205 -7.901 -40.609 1.00 64.12 351 LYS A CA 1
ATOM 2751 C C . LYS A 1 351 ? 15.807 -7.274 -40.684 1.00 64.12 351 LYS A C 1
ATOM 2753 O O . LYS A 1 351 ? 15.612 -6.328 -41.435 1.00 64.12 351 LYS A O 1
ATOM 2758 N N . ASN A 1 352 ? 14.833 -7.809 -39.946 1.00 61.50 352 ASN A N 1
ATOM 2759 C CA . ASN A 1 352 ? 13.473 -7.278 -39.921 1.00 61.50 352 ASN A CA 1
ATOM 2760 C C . ASN A 1 352 ? 13.418 -5.992 -39.089 1.00 61.50 352 ASN A C 1
ATOM 2762 O O . ASN A 1 352 ? 13.927 -5.972 -37.971 1.00 61.50 352 ASN A O 1
ATOM 2766 N N . ASP A 1 353 ? 12.695 -4.972 -39.557 1.00 62.84 353 ASP A N 1
ATOM 2767 C CA . ASP A 1 353 ? 12.461 -3.714 -38.819 1.00 62.84 353 ASP A CA 1
ATOM 2768 C C . ASP A 1 353 ? 11.757 -3.914 -37.466 1.00 62.84 353 ASP A C 1
ATOM 2770 O O . ASP A 1 353 ? 11.701 -3.000 -36.646 1.00 62.84 353 ASP A O 1
ATOM 2774 N N . LYS A 1 354 ? 11.216 -5.116 -37.232 1.00 67.44 354 LYS A N 1
ATOM 2775 C CA . LYS A 1 354 ? 10.541 -5.532 -36.006 1.00 67.44 354 LYS A CA 1
ATOM 2776 C C . LYS A 1 354 ? 11.276 -6.727 -35.416 1.00 67.44 354 LYS A C 1
ATOM 2778 O O . LYS A 1 354 ? 11.159 -7.840 -35.928 1.00 67.44 354 LYS A O 1
ATOM 2783 N N . ALA A 1 355 ? 12.011 -6.488 -34.340 1.00 77.94 355 ALA A N 1
ATOM 2784 C CA . ALA A 1 355 ? 12.591 -7.532 -33.508 1.00 77.94 355 ALA A CA 1
ATOM 2785 C C . ALA A 1 355 ? 11.894 -7.527 -32.144 1.00 77.94 355 ALA A C 1
ATOM 2787 O O . ALA A 1 355 ? 11.509 -6.463 -31.650 1.00 77.94 355 ALA A O 1
ATOM 2788 N N . ALA A 1 356 ? 11.708 -8.699 -31.541 1.00 85.00 356 ALA A N 1
ATOM 2789 C CA . ALA A 1 356 ? 11.229 -8.787 -30.171 1.00 85.00 356 ALA A CA 1
ATOM 2790 C C . ALA A 1 356 ? 12.390 -9.124 -29.239 1.00 85.00 356 ALA A C 1
ATOM 2792 O O . ALA A 1 356 ? 13.179 -10.028 -29.514 1.00 85.00 356 ALA A O 1
ATOM 2793 N N . LEU A 1 357 ? 12.483 -8.372 -28.151 1.00 87.50 357 LEU A N 1
ATOM 2794 C CA . LEU A 1 357 ? 13.454 -8.560 -27.090 1.00 87.50 357 LEU A CA 1
ATOM 2795 C C . LEU A 1 357 ? 12.708 -8.982 -25.831 1.00 87.50 357 LEU A C 1
ATOM 2797 O O . LEU A 1 357 ? 11.834 -8.263 -25.347 1.00 87.50 357 LEU A O 1
ATOM 2801 N N . GLN A 1 358 ? 13.065 -10.137 -25.302 1.00 91.12 358 GLN A N 1
ATOM 2802 C CA . GLN A 1 358 ? 12.572 -10.645 -24.040 1.00 91.12 358 GLN A CA 1
ATOM 2803 C C . GLN A 1 358 ? 13.570 -10.330 -22.936 1.00 91.12 358 GLN A C 1
ATOM 2805 O O . GLN A 1 358 ? 14.742 -10.669 -23.057 1.00 91.12 358 GLN A O 1
ATOM 2810 N N . LEU A 1 359 ? 13.098 -9.721 -21.850 1.00 91.62 359 LEU A N 1
ATOM 2811 C CA . LEU A 1 359 ? 13.867 -9.579 -20.618 1.00 91.62 359 LEU A CA 1
ATOM 2812 C C . LEU A 1 359 ? 13.248 -10.437 -19.523 1.00 91.62 359 LEU A C 1
ATOM 2814 O O . LEU A 1 359 ? 12.026 -10.455 -19.355 1.00 91.62 359 LEU A O 1
ATOM 2818 N N . THR A 1 360 ? 14.100 -11.117 -18.766 1.00 93.12 360 THR A N 1
ATOM 2819 C CA . THR A 1 360 ? 13.721 -11.920 -17.599 1.00 93.12 360 THR A CA 1
ATOM 2820 C C . THR A 1 360 ? 14.641 -11.613 -16.432 1.00 93.12 360 THR A C 1
ATOM 2822 O O . THR A 1 360 ? 15.861 -11.618 -16.604 1.00 93.12 360 THR A O 1
ATOM 2825 N N . ALA A 1 361 ? 14.075 -11.394 -15.249 1.00 92.75 361 ALA A N 1
ATOM 2826 C CA . ALA A 1 361 ? 14.823 -11.294 -14.003 1.00 92.75 361 ALA A CA 1
ATOM 2827 C C . ALA A 1 361 ? 13.938 -11.742 -12.835 1.00 92.75 361 ALA A C 1
ATOM 2829 O O . ALA A 1 361 ? 12.873 -11.167 -12.607 1.00 92.75 361 ALA A O 1
ATOM 2830 N N . GLY A 1 362 ? 14.360 -12.796 -12.132 1.00 90.50 362 GLY A N 1
ATOM 2831 C CA . GLY A 1 362 ? 13.532 -13.436 -11.108 1.00 90.50 362 GLY A CA 1
ATOM 2832 C C . GLY A 1 362 ? 12.178 -13.885 -11.671 1.00 90.50 362 GLY A C 1
ATOM 2833 O O . GLY A 1 362 ? 12.123 -14.529 -12.721 1.00 90.50 362 GLY A O 1
ATOM 2834 N N . SER A 1 363 ? 11.095 -13.503 -10.998 1.00 89.50 363 SER A N 1
ATOM 2835 C CA . SER A 1 363 ? 9.704 -13.720 -11.420 1.00 89.50 363 SER A CA 1
ATOM 2836 C C . SER A 1 363 ? 9.248 -12.810 -12.571 1.00 89.50 363 SER A C 1
ATOM 2838 O O . SER A 1 363 ? 8.214 -13.058 -13.196 1.00 89.50 363 SER A O 1
ATOM 2840 N N . SER A 1 364 ? 9.999 -11.748 -12.876 1.00 89.75 364 SER A N 1
ATOM 2841 C CA . SER A 1 364 ? 9.582 -10.706 -13.818 1.00 89.75 364 SER A CA 1
ATOM 2842 C C . SER A 1 364 ? 10.003 -11.031 -15.247 1.00 89.75 364 SER A C 1
ATOM 2844 O O . SER A 1 364 ? 11.159 -11.362 -15.520 1.00 89.75 364 SER A O 1
ATOM 2846 N N . ARG A 1 365 ? 9.062 -10.891 -16.186 1.00 90.31 365 ARG A N 1
ATOM 2847 C CA . ARG A 1 365 ? 9.275 -11.132 -17.618 1.00 90.31 365 ARG A CA 1
ATOM 2848 C C . ARG A 1 365 ? 8.532 -10.097 -18.449 1.00 90.31 365 ARG A C 1
ATOM 2850 O O . ARG A 1 365 ? 7.334 -9.903 -18.258 1.00 90.31 365 ARG A O 1
ATOM 2857 N N . ILE A 1 366 ? 9.217 -9.484 -19.411 1.00 87.69 366 ILE A N 1
ATOM 2858 C CA . ILE A 1 366 ? 8.602 -8.564 -20.375 1.00 87.69 366 ILE A CA 1
ATOM 2859 C C . ILE A 1 366 ? 9.102 -8.844 -21.790 1.00 87.69 366 ILE A C 1
ATOM 2861 O O . ILE A 1 366 ? 10.234 -9.280 -21.985 1.00 87.69 366 ILE A O 1
ATOM 2865 N N . ASN A 1 367 ? 8.255 -8.560 -22.779 1.00 87.31 367 ASN A N 1
ATOM 2866 C CA . ASN A 1 367 ? 8.602 -8.625 -24.194 1.00 87.31 367 ASN A CA 1
ATOM 2867 C C . ASN A 1 367 ? 8.460 -7.238 -24.813 1.00 87.31 367 ASN A C 1
ATOM 2869 O O . ASN A 1 367 ? 7.347 -6.723 -24.944 1.00 87.31 367 ASN A O 1
ATOM 2873 N N . PHE A 1 368 ? 9.572 -6.651 -25.235 1.00 83.31 368 PHE A N 1
ATOM 2874 C CA . PHE A 1 368 ? 9.579 -5.422 -26.011 1.00 83.31 368 PHE A CA 1
ATOM 2875 C C . PHE A 1 368 ? 9.534 -5.730 -27.495 1.00 83.31 368 PHE A C 1
ATOM 2877 O O . PHE A 1 368 ? 10.280 -6.566 -27.994 1.00 83.31 368 PHE A O 1
ATOM 2884 N N . ARG A 1 369 ? 8.698 -4.993 -28.223 1.00 79.31 369 ARG A N 1
ATOM 2885 C CA . ARG A 1 369 ? 8.807 -4.906 -29.679 1.00 79.31 369 ARG A CA 1
ATOM 2886 C C . ARG A 1 369 ? 9.665 -3.701 -30.011 1.00 79.31 369 ARG A C 1
ATOM 2888 O O . ARG A 1 369 ? 9.266 -2.566 -29.760 1.00 79.31 369 ARG A O 1
ATOM 2895 N N . ILE A 1 370 ? 10.839 -3.964 -30.558 1.00 76.06 370 ILE A N 1
ATOM 2896 C CA . ILE A 1 370 ? 11.810 -2.943 -30.912 1.00 76.06 370 ILE A CA 1
ATOM 2897 C C . ILE A 1 370 ? 11.680 -2.685 -32.404 1.00 76.06 370 ILE A C 1
ATOM 2899 O O . ILE A 1 370 ? 12.120 -3.480 -33.238 1.00 76.06 370 ILE A O 1
ATOM 2903 N N . ASN A 1 371 ? 11.055 -1.554 -32.723 1.00 69.81 371 ASN A N 1
ATOM 2904 C CA . ASN A 1 371 ? 11.069 -1.011 -34.070 1.00 69.81 371 ASN A CA 1
ATOM 2905 C C . ASN A 1 371 ? 12.414 -0.317 -34.258 1.00 69.81 371 ASN A C 1
ATOM 2907 O O . ASN A 1 371 ? 12.650 0.754 -33.706 1.00 69.81 371 ASN A O 1
ATOM 2911 N N . SER A 1 372 ? 13.317 -0.975 -34.967 1.00 60.97 372 SER A N 1
ATOM 2912 C CA . SER A 1 372 ? 14.700 -0.529 -35.138 1.00 60.97 372 SER A CA 1
ATOM 2913 C C . SER A 1 372 ? 15.009 -0.547 -36.623 1.00 60.97 372 SER A C 1
ATOM 2915 O O . SER A 1 372 ? 15.600 -1.484 -37.157 1.00 60.97 372 SER A O 1
ATOM 2917 N N . GLY A 1 373 ? 14.509 0.495 -37.275 1.00 61.06 373 GLY A N 1
ATOM 2918 C CA . GLY A 1 373 ? 14.675 0.782 -38.688 1.00 61.06 373 GLY A CA 1
ATOM 2919 C C . GLY A 1 373 ? 14.282 2.238 -38.954 1.00 61.06 373 GLY A C 1
ATOM 2920 O O . GLY A 1 373 ? 13.501 2.810 -38.181 1.00 61.06 373 GLY A O 1
ATOM 2921 N N . PRO A 1 374 ? 14.834 2.869 -40.002 1.00 63.31 374 PRO A N 1
ATOM 2922 C CA . PRO A 1 374 ? 14.418 4.203 -40.410 1.00 63.31 374 PRO A CA 1
ATOM 2923 C C . PRO A 1 374 ? 12.914 4.202 -40.690 1.00 63.31 374 PRO A C 1
ATOM 2925 O O . PRO A 1 374 ? 12.407 3.362 -41.431 1.00 63.31 374 PRO A O 1
ATOM 2928 N N . GLN A 1 375 ? 12.187 5.145 -40.095 1.00 65.75 375 GLN A N 1
ATOM 2929 C CA . GLN A 1 375 ? 10.760 5.273 -40.350 1.00 65.75 375 GLN A CA 1
ATOM 2930 C C . GLN A 1 375 ? 10.567 6.061 -41.654 1.00 65.75 375 GLN A C 1
ATOM 2932 O O . GLN A 1 375 ? 10.957 7.232 -41.709 1.00 65.75 375 GLN A O 1
ATOM 2937 N N . PRO A 1 376 ? 10.015 5.454 -42.724 1.00 65.38 376 PRO A N 1
ATOM 2938 C CA . PRO A 1 376 ? 9.903 6.131 -44.007 1.00 65.38 376 PRO A CA 1
ATOM 2939 C C . PRO A 1 376 ? 8.973 7.341 -43.875 1.00 65.38 376 PRO A C 1
ATOM 2941 O O . PRO A 1 376 ? 7.790 7.208 -43.562 1.00 65.38 376 PRO A O 1
ATOM 2944 N N . CYS A 1 377 ? 9.519 8.529 -44.124 1.00 69.12 377 CYS A N 1
ATOM 2945 C CA . CYS A 1 377 ? 8.777 9.782 -44.143 1.00 69.12 377 CYS A CA 1
ATOM 2946 C C . CYS A 1 377 ? 8.450 10.139 -45.598 1.00 69.12 377 CYS A C 1
ATOM 2948 O O . CYS A 1 377 ? 9.324 10.566 -46.355 1.00 69.12 377 CYS A O 1
ATOM 2950 N N . LEU A 1 378 ? 7.200 9.924 -46.014 1.00 74.19 378 LEU A N 1
ATOM 2951 C CA . LEU A 1 378 ? 6.723 10.287 -47.351 1.00 74.19 378 LEU A CA 1
ATOM 2952 C C . LEU A 1 378 ? 6.013 11.649 -47.305 1.00 74.19 378 LEU A C 1
ATOM 2954 O O . LEU A 1 378 ? 5.346 11.946 -46.316 1.00 74.19 378 LEU A O 1
ATOM 2958 N N . PRO A 1 379 ? 6.110 12.490 -48.353 1.00 66.19 379 PRO A N 1
ATOM 2959 C CA . PRO A 1 379 ? 5.333 13.727 -48.428 1.00 66.19 379 PRO A CA 1
ATOM 2960 C C . PRO A 1 379 ? 3.824 13.458 -48.248 1.00 66.19 379 PRO A C 1
ATOM 2962 O O . PRO A 1 379 ? 3.326 12.487 -48.821 1.00 66.19 379 PRO A O 1
ATOM 2965 N N . PRO A 1 380 ? 3.083 14.294 -47.491 1.00 67.81 380 PRO A N 1
ATOM 2966 C CA . PRO A 1 380 ? 3.466 15.617 -46.975 1.00 67.81 380 PRO A CA 1
ATOM 2967 C C . PRO A 1 380 ? 4.310 15.606 -45.686 1.00 67.81 380 PRO A C 1
ATOM 2969 O O . PRO A 1 380 ? 4.759 16.665 -45.245 1.00 67.81 380 PRO A O 1
ATOM 2972 N N . GLY A 1 381 ? 4.564 14.440 -45.093 1.00 77.06 381 GLY A N 1
ATOM 2973 C CA . GLY A 1 381 ? 5.315 14.315 -43.852 1.00 77.06 381 GLY A CA 1
ATOM 2974 C C . GLY A 1 381 ? 5.017 13.031 -43.080 1.00 77.06 381 GLY A C 1
ATOM 2975 O O . GLY A 1 381 ? 4.215 12.195 -43.487 1.00 77.06 381 GLY A O 1
ATOM 2976 N N . PHE A 1 382 ? 5.645 12.921 -41.920 1.00 76.94 382 PHE A N 1
ATOM 2977 C CA . PHE A 1 382 ? 5.443 11.893 -40.919 1.00 76.94 382 PHE A CA 1
ATOM 2978 C C . PHE A 1 382 ? 4.996 12.551 -39.614 1.00 76.94 382 PHE A C 1
ATOM 2980 O O . PHE A 1 382 ? 5.643 13.470 -39.119 1.00 76.94 382 PHE A O 1
ATOM 2987 N N . ILE A 1 383 ? 3.902 12.069 -39.036 1.00 72.06 383 ILE A N 1
ATOM 2988 C CA . ILE A 1 383 ? 3.488 12.447 -37.685 1.00 72.06 383 ILE A CA 1
ATOM 2989 C C . ILE A 1 383 ? 3.817 11.259 -36.791 1.00 72.06 383 ILE A C 1
ATOM 2991 O O . ILE A 1 383 ? 3.276 10.168 -36.980 1.00 72.06 383 ILE A O 1
ATOM 2995 N N . SER A 1 384 ? 4.723 11.470 -35.841 1.00 69.50 384 SER A N 1
ATOM 2996 C CA . SER A 1 384 ? 5.044 10.478 -34.825 1.00 69.50 384 SER A CA 1
ATOM 2997 C C . SER A 1 384 ? 3.806 10.178 -33.989 1.00 69.50 384 SER A C 1
ATOM 2999 O O . SER A 1 384 ? 3.041 11.102 -33.689 1.00 69.50 384 SER A O 1
ATOM 3001 N N . PRO A 1 385 ? 3.615 8.922 -33.544 1.00 63.91 385 PRO A N 1
ATOM 3002 C CA . PRO A 1 385 ? 2.718 8.672 -32.432 1.00 63.91 385 PRO A CA 1
ATOM 3003 C C . PRO A 1 385 ? 3.085 9.583 -31.258 1.00 63.91 385 PRO A C 1
ATOM 3005 O O . PRO A 1 385 ? 4.253 9.920 -31.036 1.00 63.91 385 PRO A O 1
ATOM 3008 N N . THR A 1 386 ? 2.052 9.997 -30.538 1.00 61.31 386 THR A N 1
ATOM 3009 C CA . THR A 1 386 ? 2.155 10.827 -29.350 1.00 61.31 386 THR A CA 1
ATOM 3010 C C . THR A 1 386 ? 3.078 10.175 -28.320 1.00 61.31 386 THR A C 1
ATOM 3012 O O . THR A 1 386 ? 2.837 9.046 -27.891 1.00 61.31 386 THR A O 1
ATOM 3015 N N . PHE A 1 387 ? 4.118 10.890 -27.908 1.00 61.50 387 PHE A N 1
ATOM 3016 C CA . PHE A 1 387 ? 4.971 10.498 -26.797 1.00 61.50 387 PHE A CA 1
ATOM 3017 C C . PHE A 1 387 ? 4.201 10.749 -25.500 1.00 61.50 387 PHE A C 1
ATOM 3019 O O . PHE A 1 387 ? 3.835 11.885 -25.189 1.00 61.50 387 PHE A O 1
ATOM 3026 N N . ALA A 1 388 ? 3.936 9.682 -24.751 1.00 57.62 388 ALA A N 1
ATOM 3027 C CA . ALA A 1 388 ? 3.400 9.803 -23.405 1.00 57.62 388 ALA A CA 1
ATOM 3028 C C . ALA A 1 388 ? 4.441 10.503 -22.521 1.00 57.62 388 ALA A C 1
ATOM 3030 O O . ALA A 1 388 ? 5.579 10.033 -22.427 1.00 57.62 388 ALA A O 1
ATOM 3031 N N . ARG A 1 389 ? 4.062 11.605 -21.862 1.00 53.56 389 ARG A N 1
ATOM 3032 C CA . ARG A 1 389 ? 4.825 12.101 -20.718 1.00 53.56 389 ARG A CA 1
ATOM 3033 C C . ARG A 1 389 ? 4.631 11.095 -19.582 1.00 53.56 389 ARG A C 1
ATOM 3035 O O . ARG A 1 389 ? 3.549 10.982 -19.027 1.00 53.56 389 ARG A O 1
ATOM 3042 N N . THR A 1 390 ? 5.714 10.393 -19.273 1.00 55.88 390 THR A N 1
ATOM 3043 C CA . THR A 1 390 ? 5.953 9.701 -18.003 1.00 55.88 390 THR A CA 1
ATOM 3044 C C . THR A 1 390 ? 5.215 8.376 -17.794 1.00 55.88 390 THR A C 1
ATOM 3046 O O . THR A 1 390 ? 3.994 8.270 -17.772 1.00 55.88 390 THR A O 1
ATOM 3049 N N . LEU A 1 391 ? 6.008 7.331 -17.575 1.00 59.12 391 LEU A N 1
ATOM 3050 C CA . LEU A 1 391 ? 5.539 6.055 -17.062 1.00 59.12 391 LEU A CA 1
ATOM 3051 C C . LEU A 1 391 ? 5.315 6.168 -15.551 1.00 59.12 391 LEU A C 1
ATOM 3053 O O . LEU A 1 391 ? 6.280 6.229 -14.796 1.00 59.12 391 LEU A O 1
ATOM 3057 N N . THR A 1 392 ? 4.058 6.153 -15.108 1.00 66.44 392 THR A N 1
ATOM 3058 C CA . THR A 1 392 ? 3.753 5.945 -13.685 1.00 66.44 392 THR A CA 1
ATOM 3059 C C . THR A 1 392 ? 3.936 4.466 -13.337 1.00 66.44 392 THR A C 1
ATOM 3061 O O . THR A 1 392 ? 3.736 3.587 -14.182 1.00 66.44 392 THR A O 1
ATOM 3064 N N . LEU A 1 393 ? 4.254 4.158 -12.082 1.00 69.94 393 LEU A N 1
ATOM 3065 C CA . LEU A 1 393 ? 4.345 2.790 -11.567 1.00 69.94 393 LEU A CA 1
ATOM 3066 C C . LEU A 1 393 ? 3.030 2.025 -11.729 1.00 69.94 393 LEU A C 1
ATOM 3068 O O . LEU A 1 393 ? 3.046 0.824 -12.000 1.00 69.94 393 LEU A O 1
ATOM 3072 N N . SER A 1 394 ? 1.894 2.717 -11.615 1.00 66.12 394 SER A N 1
ATOM 3073 C CA . SER A 1 394 ? 0.566 2.139 -11.843 1.00 66.12 394 SER A CA 1
ATOM 3074 C C . SER A 1 394 ? 0.380 1.717 -13.305 1.00 66.12 394 SER A C 1
ATOM 3076 O O . SER A 1 394 ? 0.018 0.568 -13.575 1.00 66.12 394 SER A O 1
ATOM 3078 N N . SER A 1 395 ? 0.706 2.599 -14.256 1.00 66.12 395 SER A N 1
ATOM 3079 C CA . SER A 1 395 ? 0.652 2.309 -15.698 1.00 66.12 395 SER A CA 1
ATOM 3080 C C . SER A 1 395 ? 1.603 1.171 -16.074 1.00 66.12 395 SER A C 1
ATOM 3082 O O . SER A 1 395 ? 1.245 0.263 -16.832 1.00 66.12 395 SER A O 1
ATOM 3084 N N . PHE A 1 396 ? 2.783 1.157 -15.455 1.00 69.06 396 PHE A N 1
ATOM 3085 C CA . PHE A 1 396 ? 3.779 0.107 -15.619 1.00 69.06 396 PHE A CA 1
ATOM 3086 C C . PHE A 1 396 ? 3.280 -1.265 -15.173 1.00 69.06 396 PHE A C 1
ATOM 3088 O O . PHE A 1 396 ? 3.343 -2.230 -15.933 1.00 69.06 396 PHE A O 1
ATOM 3095 N N . ARG A 1 397 ? 2.744 -1.350 -13.950 1.00 67.25 397 ARG A N 1
ATOM 3096 C CA . ARG A 1 397 ? 2.233 -2.602 -13.374 1.00 67.25 397 ARG A CA 1
ATOM 3097 C C . ARG A 1 397 ? 1.037 -3.141 -14.149 1.00 67.25 397 ARG A C 1
ATOM 3099 O O . ARG A 1 397 ? 0.914 -4.348 -14.319 1.00 67.25 397 ARG A O 1
ATOM 3106 N N . LYS A 1 398 ? 0.183 -2.258 -14.670 1.00 65.44 398 LYS A N 1
ATOM 3107 C CA . LYS A 1 398 ? -0.964 -2.641 -15.510 1.00 65.44 398 LYS A CA 1
ATOM 3108 C C . LYS A 1 398 ? -0.556 -3.060 -16.928 1.00 65.44 398 LYS A C 1
ATOM 3110 O O . LYS A 1 398 ? -1.423 -3.456 -17.707 1.00 65.44 398 LYS A O 1
ATOM 3115 N N . GLY A 1 399 ? 0.731 -2.958 -17.282 1.00 55.31 399 GLY A N 1
ATOM 3116 C CA . GLY A 1 399 ? 1.251 -3.291 -18.609 1.00 55.31 399 GLY A CA 1
ATOM 3117 C C . GLY A 1 399 ? 0.667 -2.416 -19.721 1.00 55.31 399 GLY A C 1
ATOM 3118 O O . GLY A 1 399 ? 0.628 -2.834 -20.880 1.00 55.31 399 GLY A O 1
ATOM 3119 N N . ARG A 1 400 ? 0.154 -1.226 -19.380 1.00 55.88 400 ARG A N 1
ATOM 3120 C CA . ARG A 1 400 ? -0.510 -0.318 -20.319 1.00 55.88 400 ARG A CA 1
ATOM 3121 C C . ARG A 1 400 ? 0.157 1.049 -20.276 1.00 55.88 400 ARG A C 1
ATOM 3123 O O . ARG A 1 400 ? 0.125 1.738 -19.266 1.00 55.88 400 ARG A O 1
ATOM 3130 N N . TYR A 1 401 ? 0.695 1.455 -21.421 1.00 57.88 401 TYR A N 1
ATOM 3131 C CA . TYR A 1 401 ? 1.124 2.824 -21.690 1.00 57.88 401 TYR A CA 1
ATOM 3132 C C . TYR A 1 401 ? -0.124 3.668 -21.966 1.00 57.88 401 TYR A C 1
ATOM 3134 O O . TYR A 1 401 ? -0.529 3.821 -23.118 1.00 57.88 401 TYR A O 1
ATOM 3142 N N . ILE A 1 402 ? -0.802 4.126 -20.918 1.00 50.44 402 ILE A N 1
ATOM 3143 C CA . ILE A 1 402 ? -1.941 5.029 -21.084 1.00 50.44 402 ILE A CA 1
ATOM 3144 C C . ILE A 1 402 ? -1.388 6.454 -21.102 1.00 50.44 402 ILE A C 1
ATOM 3146 O O . ILE A 1 402 ? -0.690 6.871 -20.184 1.00 50.44 402 ILE A O 1
ATOM 3150 N N . VAL A 1 403 ? -1.646 7.175 -22.194 1.00 51.69 403 VAL A N 1
ATOM 3151 C CA . VAL A 1 403 ? -1.509 8.634 -22.226 1.00 51.69 403 VAL A CA 1
ATOM 3152 C C . VAL A 1 403 ? -2.745 9.162 -21.509 1.00 51.69 403 VAL A C 1
ATOM 3154 O O . VAL A 1 403 ? -3.814 9.216 -22.114 1.00 51.69 403 VAL A O 1
ATOM 3157 N N . ASP A 1 404 ? -2.619 9.459 -20.216 1.00 49.34 404 ASP A N 1
ATOM 3158 C CA . ASP A 1 404 ? -3.770 9.808 -19.369 1.00 49.34 404 ASP A CA 1
ATOM 3159 C C . ASP A 1 404 ? -4.440 11.129 -19.798 1.00 49.34 404 ASP A C 1
ATOM 3161 O O . ASP A 1 404 ? -5.637 11.309 -19.587 1.00 49.34 404 ASP A O 1
ATOM 3165 N N . SER A 1 405 ? -3.713 12.009 -20.499 1.00 54.94 405 SER A N 1
ATOM 3166 C CA . SER A 1 405 ? -4.277 13.194 -21.148 1.00 54.94 405 SER A CA 1
ATOM 3167 C C . SER A 1 405 ? -3.579 13.509 -22.480 1.00 54.94 405 SER A C 1
ATOM 3169 O O . SER A 1 405 ? -2.354 13.653 -22.518 1.00 54.94 405 SER A O 1
ATOM 3171 N N . PRO A 1 406 ? -4.316 13.665 -23.600 1.00 56.19 406 PRO A N 1
ATOM 3172 C CA . PRO A 1 406 ? -3.743 14.128 -24.865 1.00 56.19 406 PRO A CA 1
ATOM 3173 C C . PRO A 1 406 ? -3.217 15.572 -24.796 1.00 56.19 406 PRO A C 1
ATOM 3175 O O . PRO A 1 406 ? -2.517 15.994 -25.719 1.00 56.19 406 PRO A O 1
ATOM 3178 N N . GLU A 1 407 ? -3.552 16.321 -23.740 1.00 56.94 407 GLU A N 1
ATOM 3179 C CA . GLU A 1 407 ? -3.109 17.700 -23.518 1.00 56.94 407 GLU A CA 1
ATOM 3180 C C . GLU A 1 407 ? -1.665 17.785 -22.998 1.00 56.94 407 GLU A C 1
ATOM 3182 O O . GLU A 1 407 ? -0.996 18.773 -23.281 1.00 56.94 407 GLU A O 1
ATOM 3187 N N . ASP A 1 408 ? -1.149 16.726 -22.365 1.00 54.81 408 ASP A N 1
ATOM 3188 C CA . ASP A 1 408 ? 0.209 16.662 -21.783 1.00 54.81 408 ASP A CA 1
ATOM 3189 C C . ASP A 1 408 ? 1.219 15.935 -22.678 1.00 54.81 408 ASP A C 1
ATOM 3191 O O . ASP A 1 408 ? 2.321 15.552 -22.275 1.00 54.81 408 ASP A O 1
ATOM 3195 N N . ALA A 1 409 ? 0.817 15.674 -23.911 1.00 63.38 409 ALA A N 1
ATOM 3196 C CA . ALA A 1 409 ? 1.450 14.675 -24.733 1.00 63.38 409 ALA A CA 1
ATOM 3197 C C . ALA A 1 409 ? 2.420 15.325 -25.728 1.00 63.38 409 ALA A C 1
ATOM 3199 O O . ALA A 1 409 ? 2.047 16.236 -26.470 1.00 63.38 409 ALA A O 1
ATOM 3200 N N . THR A 1 410 ? 3.669 14.855 -25.761 1.00 67.06 410 THR A N 1
ATOM 3201 C CA . THR A 1 410 ? 4.667 15.397 -26.688 1.00 67.06 410 THR A CA 1
ATOM 3202 C C . THR A 1 410 ? 4.411 14.838 -28.082 1.00 67.06 410 THR A C 1
ATOM 3204 O O . THR A 1 410 ? 4.186 13.639 -28.259 1.00 67.06 410 THR A O 1
ATOM 3207 N N . ARG A 1 411 ? 4.441 15.690 -29.105 1.00 71.44 411 ARG A N 1
ATOM 3208 C CA . ARG A 1 411 ? 4.264 15.271 -30.502 1.00 71.44 411 ARG A CA 1
ATOM 3209 C C . ARG A 1 411 ? 5.473 15.661 -31.319 1.00 71.44 411 ARG A C 1
ATOM 3211 O O . ARG A 1 411 ? 6.032 16.735 -31.140 1.00 71.44 411 ARG A O 1
ATOM 3218 N N . VAL A 1 412 ? 5.844 14.792 -32.249 1.00 77.50 412 VAL A N 1
ATOM 3219 C CA . VAL A 1 412 ? 6.882 15.085 -33.235 1.00 77.50 412 VAL A CA 1
ATOM 3220 C C . VAL A 1 412 ? 6.271 14.948 -34.618 1.00 77.50 412 VAL A C 1
ATOM 3222 O O . VAL A 1 412 ? 5.635 13.943 -34.924 1.00 77.50 412 VAL A O 1
ATOM 3225 N N . MET A 1 413 ? 6.455 15.954 -35.459 1.00 81.38 413 MET A N 1
ATOM 3226 C CA . MET A 1 413 ? 6.022 15.956 -36.847 1.00 81.38 413 MET A CA 1
ATOM 3227 C C . MET A 1 413 ? 7.203 16.325 -37.733 1.00 81.38 413 MET A C 1
ATOM 3229 O O . MET A 1 413 ? 7.799 17.383 -37.580 1.00 81.38 413 MET A O 1
ATOM 3233 N N . VAL A 1 414 ? 7.510 15.471 -38.696 1.00 80.56 414 VAL A N 1
ATOM 3234 C CA . VAL A 1 414 ? 8.393 15.787 -39.814 1.00 80.56 414 VAL A CA 1
ATOM 3235 C C . VAL A 1 414 ? 7.502 16.170 -40.984 1.00 80.56 414 VAL A C 1
ATOM 3237 O O . VAL A 1 414 ? 6.623 15.399 -41.349 1.00 80.56 414 VAL A O 1
ATOM 3240 N N . ARG A 1 415 ? 7.691 17.329 -41.605 1.00 82.12 415 ARG A N 1
ATOM 3241 C CA . ARG A 1 415 ? 6.919 17.722 -42.795 1.00 82.12 415 ARG A CA 1
ATOM 3242 C C . ARG A 1 415 ? 7.825 18.199 -43.912 1.00 82.12 415 ARG A C 1
ATOM 3244 O O . ARG A 1 415 ? 8.899 18.735 -43.654 1.00 82.12 415 ARG A O 1
ATOM 3251 N N . LYS A 1 416 ? 7.381 18.023 -45.154 1.00 76.25 416 LYS A N 1
ATOM 3252 C CA . LYS A 1 416 ? 8.065 18.561 -46.332 1.00 76.25 416 LYS A CA 1
ATOM 3253 C C . LYS A 1 416 ? 7.337 19.812 -46.807 1.00 76.25 416 LYS A C 1
ATOM 3255 O O . LYS A 1 416 ? 6.189 19.724 -47.241 1.00 76.25 416 LYS A O 1
ATOM 3260 N N . THR A 1 417 ? 7.994 20.965 -46.741 1.00 78.25 417 THR A N 1
ATOM 3261 C CA . THR A 1 417 ? 7.545 22.179 -47.436 1.00 78.25 417 THR A CA 1
ATOM 3262 C C . THR A 1 417 ? 8.136 22.206 -48.848 1.00 78.25 417 THR A C 1
ATOM 3264 O O . THR A 1 417 ? 8.922 21.336 -49.226 1.00 78.25 417 THR A O 1
ATOM 3267 N N . SER A 1 418 ? 7.749 23.179 -49.676 1.00 75.81 418 SER A N 1
ATOM 3268 C CA . SER A 1 418 ? 8.151 23.247 -51.091 1.00 75.81 418 SER A CA 1
ATOM 3269 C C . SER A 1 418 ? 9.668 23.289 -51.329 1.00 75.81 418 SER A C 1
ATOM 3271 O O . SER A 1 418 ? 10.089 23.054 -52.459 1.00 75.81 418 SER A O 1
ATOM 3273 N N . GLN A 1 419 ? 10.487 23.571 -50.307 1.00 78.75 419 GLN A N 1
ATOM 3274 C CA . GLN A 1 419 ? 11.947 23.664 -50.442 1.00 78.75 419 GLN A CA 1
ATOM 3275 C C . GLN A 1 419 ? 12.758 22.922 -49.367 1.00 78.75 419 GLN A C 1
ATOM 3277 O O . GLN A 1 419 ? 13.963 22.770 -49.545 1.00 78.75 419 GLN A O 1
ATOM 3282 N N . GLN A 1 420 ? 12.150 22.431 -48.281 1.00 84.69 420 GLN A N 1
ATOM 3283 C CA . GLN A 1 420 ? 12.904 21.840 -47.168 1.00 84.69 420 GLN A CA 1
ATOM 3284 C C . GLN A 1 420 ? 12.078 20.854 -46.335 1.00 84.69 420 GLN A C 1
ATOM 3286 O O . GLN A 1 420 ? 10.845 20.857 -46.359 1.00 84.69 420 GLN A O 1
ATOM 3291 N N . TRP A 1 421 ? 12.777 19.998 -45.594 1.00 81.94 421 TRP A N 1
ATOM 3292 C CA . TRP A 1 421 ? 12.192 19.185 -44.532 1.00 81.94 421 TRP A CA 1
ATOM 3293 C C . TRP A 1 421 ? 12.244 19.957 -43.213 1.00 81.94 421 TRP A C 1
ATOM 3295 O O . TRP A 1 421 ? 13.263 20.558 -42.887 1.00 81.94 421 TRP A O 1
ATOM 3305 N N . GLU A 1 422 ? 11.155 19.929 -42.452 1.00 84.06 422 GLU A N 1
ATOM 3306 C CA . GLU A 1 422 ? 11.024 20.596 -41.156 1.00 84.06 422 GLU A CA 1
ATOM 3307 C C . GLU A 1 422 ? 10.667 19.567 -40.082 1.00 84.06 422 GLU A C 1
ATOM 3309 O O . GLU A 1 422 ? 9.774 18.744 -40.291 1.00 84.06 422 GLU A O 1
ATOM 3314 N N . LEU A 1 423 ? 11.344 19.631 -38.932 1.00 81.94 423 LEU A N 1
ATOM 3315 C CA . LEU A 1 423 ? 11.015 18.875 -37.725 1.00 81.94 423 LEU A CA 1
ATOM 3316 C C . LEU A 1 423 ? 10.319 19.813 -36.734 1.00 81.94 423 LEU A C 1
ATOM 3318 O O . LEU A 1 423 ? 10.897 20.806 -36.301 1.00 81.94 423 LEU A O 1
ATOM 3322 N N . PHE A 1 424 ? 9.086 19.490 -36.370 1.00 80.75 424 PHE A N 1
ATOM 3323 C CA . PHE A 1 424 ? 8.301 20.184 -35.362 1.00 80.75 424 PHE A CA 1
ATOM 3324 C C . PHE A 1 424 ? 8.158 19.287 -34.137 1.00 80.75 424 PHE A C 1
ATOM 3326 O O . PHE A 1 424 ? 7.685 18.157 -34.253 1.00 80.75 424 PHE A O 1
ATOM 3333 N N . ILE A 1 425 ? 8.562 19.789 -32.974 1.00 79.56 425 ILE A N 1
ATOM 3334 C CA . ILE A 1 425 ? 8.395 19.109 -31.690 1.00 79.56 425 ILE A CA 1
ATOM 3335 C C . ILE A 1 425 ? 7.469 19.979 -30.844 1.00 79.56 425 ILE A C 1
ATOM 3337 O O . ILE A 1 425 ? 7.824 21.096 -30.477 1.00 79.56 425 ILE A O 1
ATOM 3341 N N . GLU A 1 426 ? 6.270 19.479 -30.565 1.00 76.31 426 GLU A N 1
ATOM 3342 C CA . GLU A 1 426 ? 5.320 20.114 -29.659 1.00 76.31 426 GLU A CA 1
ATOM 3343 C C . GLU A 1 426 ? 5.488 19.494 -28.276 1.00 76.31 426 GLU A C 1
ATOM 3345 O O . GLU A 1 426 ? 5.089 18.352 -28.050 1.00 76.31 426 GLU A O 1
ATOM 3350 N N . CYS A 1 427 ? 6.089 20.247 -27.359 1.00 70.62 427 CYS A N 1
ATOM 3351 C CA . CYS A 1 427 ? 6.171 19.889 -25.949 1.00 70.62 427 CYS A CA 1
ATOM 3352 C C . CYS A 1 427 ? 5.131 20.712 -25.192 1.00 70.62 427 CYS A C 1
ATOM 3354 O O . CYS A 1 427 ? 5.254 21.935 -25.124 1.00 70.62 427 CYS A O 1
ATOM 3356 N N . ARG A 1 428 ? 4.113 20.061 -24.627 1.00 63.72 428 ARG A N 1
ATOM 3357 C CA . ARG A 1 428 ? 3.147 20.731 -23.753 1.00 63.72 428 ARG A CA 1
ATOM 3358 C C . ARG A 1 428 ? 3.564 20.575 -22.296 1.00 63.72 428 ARG A C 1
ATOM 3360 O O . ARG A 1 428 ? 4.046 19.518 -21.888 1.00 63.72 428 ARG A O 1
ATOM 3367 N N . THR A 1 429 ? 3.425 21.661 -21.549 1.00 56.88 429 THR A N 1
ATOM 3368 C CA . THR A 1 429 ? 3.649 21.706 -20.106 1.00 56.88 429 THR A CA 1
ATOM 3369 C C . THR A 1 429 ? 2.281 21.626 -19.426 1.00 56.88 429 THR A C 1
ATOM 3371 O O . THR A 1 429 ? 1.400 22.392 -19.829 1.00 56.88 429 THR A O 1
ATOM 3374 N N . PRO A 1 430 ? 2.084 20.738 -18.437 1.00 54.25 430 PRO A N 1
ATOM 3375 C CA . PRO A 1 430 ? 0.827 20.630 -17.717 1.00 54.25 430 PRO A CA 1
ATOM 3376 C C . PRO A 1 430 ? 0.397 21.974 -17.118 1.00 54.25 430 PRO A C 1
ATOM 3378 O O . PRO A 1 430 ? 1.246 22.757 -16.669 1.00 54.25 430 PRO A O 1
ATOM 3381 N N . PRO A 1 431 ? -0.912 22.263 -17.074 1.00 49.31 431 PRO A N 1
ATOM 3382 C CA . PRO A 1 431 ? -1.417 23.442 -16.385 1.00 49.31 431 PRO A CA 1
ATOM 3383 C C . PRO A 1 431 ? -1.007 23.404 -14.903 1.00 49.31 431 PRO A C 1
ATOM 3385 O O . PRO A 1 431 ? -1.286 22.440 -14.199 1.00 49.31 431 PRO A O 1
ATOM 3388 N N . GLY A 1 432 ? -0.335 24.460 -14.431 1.00 52.81 432 GLY A N 1
ATOM 3389 C CA . GLY A 1 432 ? 0.146 24.589 -13.046 1.00 52.81 432 GLY A CA 1
ATOM 3390 C C . GLY A 1 432 ? 1.671 24.580 -12.889 1.00 52.81 432 GLY A C 1
ATOM 3391 O O . GLY A 1 432 ? 2.174 25.063 -11.876 1.00 52.81 432 GLY A O 1
ATOM 3392 N N . GLU A 1 433 ? 2.424 24.135 -13.898 1.00 53.16 433 GLU A N 1
ATOM 3393 C CA . GLU A 1 433 ? 3.879 24.311 -13.932 1.00 53.16 433 GLU A CA 1
ATOM 3394 C C . GLU A 1 433 ? 4.220 25.672 -14.556 1.00 53.16 433 GLU A C 1
ATOM 3396 O O . GLU A 1 433 ? 3.913 25.949 -15.719 1.00 53.16 433 GLU A O 1
ATOM 3401 N N . SER A 1 434 ? 4.871 26.553 -13.790 1.00 44.62 434 SER A N 1
ATOM 3402 C CA . SER A 1 434 ? 5.431 27.782 -14.347 1.00 44.62 434 SER A CA 1
ATOM 3403 C C . SER A 1 434 ? 6.544 27.412 -15.325 1.00 44.62 434 SER A C 1
ATOM 3405 O O . SER A 1 434 ? 7.665 27.107 -14.922 1.00 44.62 434 SER A O 1
ATOM 3407 N N . SER A 1 435 ? 6.234 27.451 -16.618 1.00 43.09 435 SER A N 1
ATOM 3408 C CA . SER A 1 435 ? 7.231 27.474 -17.681 1.00 43.09 435 SER A CA 1
ATOM 3409 C C . SER A 1 435 ? 8.144 28.683 -17.456 1.00 43.09 435 SER A C 1
ATOM 3411 O O . SER A 1 435 ? 7.820 29.795 -17.877 1.00 43.09 435 SER A O 1
ATOM 3413 N N . THR A 1 436 ? 9.308 28.491 -16.835 1.00 40.81 436 THR A N 1
ATOM 3414 C CA . THR A 1 436 ? 10.456 29.348 -17.135 1.00 40.81 436 THR A CA 1
ATOM 3415 C C . THR A 1 436 ? 10.786 29.074 -18.592 1.00 40.81 436 THR A C 1
ATOM 3417 O O . THR A 1 436 ? 11.439 28.085 -18.916 1.00 40.81 436 THR A O 1
ATOM 3420 N N . ALA A 1 437 ? 10.201 29.873 -19.481 1.00 37.19 437 ALA A N 1
ATOM 3421 C CA . ALA A 1 437 ? 10.395 29.755 -20.910 1.00 37.19 437 ALA A CA 1
ATOM 3422 C C . ALA A 1 437 ? 11.852 30.105 -21.234 1.00 37.19 437 ALA A C 1
ATOM 3424 O O . ALA A 1 437 ? 12.162 31.247 -21.557 1.00 37.19 437 ALA A O 1
ATOM 3425 N N . ASP A 1 438 ? 12.740 29.118 -21.169 1.00 36.47 438 ASP A N 1
ATOM 3426 C CA . ASP A 1 438 ? 13.965 29.144 -21.951 1.00 36.47 438 ASP A CA 1
ATOM 3427 C C . ASP A 1 438 ? 13.567 28.790 -23.382 1.00 36.47 438 ASP A C 1
ATOM 3429 O O . ASP A 1 438 ? 13.618 27.646 -23.834 1.00 36.47 438 ASP A O 1
ATOM 3433 N N . SER A 1 439 ? 13.130 29.806 -24.123 1.00 34.38 439 SER A N 1
ATOM 3434 C CA . SER A 1 439 ? 13.203 29.773 -25.576 1.00 34.38 439 SER A CA 1
ATOM 3435 C C . SER A 1 439 ? 14.679 29.848 -25.964 1.00 34.38 439 SER A C 1
ATOM 3437 O O . SER A 1 439 ? 15.153 30.880 -26.439 1.00 34.38 439 SER A O 1
ATOM 3439 N N . THR A 1 440 ? 15.441 28.783 -25.717 1.00 32.12 440 THR A N 1
ATOM 3440 C CA . THR A 1 440 ? 16.737 28.619 -26.361 1.00 32.12 440 THR A CA 1
ATOM 3441 C C . THR A 1 440 ? 16.423 28.189 -27.791 1.00 32.12 440 THR A C 1
ATOM 3443 O O . THR A 1 440 ? 15.890 27.093 -27.985 1.00 32.12 440 THR A O 1
ATOM 3446 N N . PRO A 1 441 ? 16.671 29.017 -28.822 1.00 31.94 441 PRO A N 1
ATOM 3447 C CA . PRO A 1 441 ? 16.660 28.496 -30.176 1.00 31.94 441 PRO A CA 1
ATOM 3448 C C . PRO A 1 441 ? 17.661 27.341 -30.207 1.00 31.94 441 PRO A C 1
ATOM 3450 O O . PRO A 1 441 ? 18.823 27.520 -29.839 1.00 31.94 441 PRO A O 1
ATOM 3453 N N . LEU A 1 442 ? 17.203 26.148 -30.594 1.00 33.19 442 LEU A N 1
ATOM 3454 C CA . LEU A 1 442 ? 18.105 25.064 -30.955 1.00 33.19 442 LEU A CA 1
ATOM 3455 C C . LEU A 1 442 ? 19.015 25.631 -32.044 1.00 33.19 442 LEU A C 1
ATOM 3457 O O . LEU A 1 442 ? 18.563 25.874 -33.166 1.00 33.19 442 LEU A O 1
ATOM 3461 N N . SER A 1 443 ? 20.272 25.914 -31.691 1.00 29.59 443 SER A N 1
ATOM 3462 C CA . SER A 1 443 ? 21.299 26.243 -32.673 1.00 29.59 443 SER A CA 1
ATOM 3463 C C . SER A 1 443 ? 21.229 25.187 -33.772 1.00 29.59 443 SER A C 1
ATOM 3465 O O . SER A 1 443 ? 21.086 24.002 -33.445 1.00 29.59 443 SER A O 1
ATOM 3467 N N . PRO A 1 444 ? 21.289 25.578 -35.057 1.00 32.16 444 PRO A N 1
ATOM 3468 C CA . PRO A 1 444 ? 21.279 24.608 -36.135 1.00 32.16 444 PRO A CA 1
ATOM 3469 C C . PRO A 1 444 ? 22.375 23.590 -35.839 1.00 32.16 444 PRO A C 1
ATOM 3471 O O . PRO A 1 444 ? 23.523 23.977 -35.612 1.00 32.16 444 PRO A O 1
ATOM 3474 N N . LEU A 1 445 ? 21.996 22.311 -35.781 1.00 33.59 445 LEU A N 1
ATOM 3475 C CA . LEU A 1 445 ? 22.919 21.182 -35.792 1.00 33.59 445 LEU A CA 1
ATOM 3476 C C . LEU A 1 445 ? 23.807 21.357 -37.026 1.00 33.59 445 LEU A C 1
ATOM 3478 O O . LEU A 1 445 ? 23.435 21.026 -38.151 1.00 33.59 445 LEU A O 1
ATOM 3482 N N . GLY A 1 446 ? 24.939 22.016 -36.805 1.00 29.58 446 GLY A N 1
ATOM 3483 C CA . GLY A 1 446 ? 25.897 22.376 -37.821 1.00 29.58 446 GLY A CA 1
ATOM 3484 C C . GLY A 1 446 ? 26.635 21.132 -38.285 1.00 29.58 446 GLY A C 1
ATOM 3485 O O . GLY A 1 446 ? 27.282 20.453 -37.500 1.00 29.58 446 GLY A O 1
ATOM 3486 N N . ALA A 1 447 ? 26.543 20.899 -39.589 1.00 31.03 447 ALA A N 1
ATOM 3487 C CA . ALA A 1 447 ? 27.559 20.303 -40.451 1.00 31.03 447 ALA A CA 1
ATOM 3488 C C . ALA A 1 447 ? 27.902 18.801 -40.384 1.00 31.03 447 ALA A C 1
ATOM 3490 O O . ALA A 1 447 ? 28.556 18.366 -41.326 1.00 31.03 447 ALA A O 1
ATOM 3491 N N . ASP A 1 448 ? 27.424 17.982 -39.441 1.00 32.28 448 ASP A N 1
ATOM 3492 C CA . ASP A 1 448 ? 27.812 16.547 -39.440 1.00 32.28 448 ASP A CA 1
ATOM 3493 C C . ASP A 1 448 ? 26.805 15.560 -40.059 1.00 32.28 448 ASP A C 1
ATOM 3495 O O . ASP A 1 448 ? 27.147 14.407 -40.321 1.00 32.28 448 ASP A O 1
ATOM 3499 N N . LEU A 1 449 ? 25.600 16.006 -40.437 1.00 33.22 449 LEU A N 1
ATOM 3500 C CA . LEU A 1 449 ? 24.636 15.164 -41.173 1.00 33.22 449 LEU A CA 1
ATOM 3501 C C . LEU A 1 449 ? 24.995 14.945 -42.656 1.00 33.22 449 LEU A C 1
ATOM 3503 O O . LEU A 1 449 ? 24.401 14.085 -43.302 1.00 33.22 449 LEU A O 1
ATOM 3507 N N . ALA A 1 450 ? 25.979 15.671 -43.198 1.00 30.92 450 ALA A N 1
ATOM 3508 C CA . ALA A 1 450 ? 26.456 15.465 -44.570 1.00 30.92 450 ALA A CA 1
ATOM 3509 C C . ALA A 1 450 ? 27.335 14.207 -44.727 1.00 30.92 450 ALA A C 1
ATOM 3511 O O . ALA A 1 450 ? 27.579 13.767 -45.849 1.00 30.92 450 ALA A O 1
ATOM 3512 N N . SER A 1 451 ? 27.790 13.605 -43.621 1.00 29.27 451 SER A N 1
ATOM 3513 C CA . SER A 1 451 ? 28.628 12.397 -43.651 1.00 29.27 451 SER A CA 1
ATOM 3514 C C . SER A 1 451 ? 27.830 11.085 -43.717 1.00 29.27 451 SER A C 1
ATOM 3516 O O . SER A 1 451 ? 28.393 10.046 -44.045 1.00 29.27 451 SER A O 1
ATOM 3518 N N . LEU A 1 452 ? 26.510 11.121 -43.485 1.00 32.62 452 LEU A N 1
ATOM 3519 C CA . LEU A 1 452 ? 25.638 9.934 -43.488 1.00 32.62 452 LEU A CA 1
ATOM 3520 C C . LEU A 1 452 ? 24.964 9.643 -44.841 1.00 32.62 452 LEU A C 1
ATOM 3522 O O . LEU A 1 452 ? 24.197 8.691 -44.949 1.00 32.62 452 LEU A O 1
ATOM 3526 N N . THR A 1 453 ? 25.246 10.430 -45.884 1.00 32.72 453 THR A N 1
ATOM 3527 C CA . THR A 1 453 ? 24.680 10.233 -47.233 1.00 32.72 453 THR A CA 1
ATOM 3528 C C . THR A 1 453 ? 25.634 9.586 -48.240 1.00 32.72 453 THR A C 1
ATOM 3530 O O . THR A 1 453 ? 25.290 9.541 -49.418 1.00 32.72 453 THR A O 1
ATOM 3533 N N . GLN A 1 454 ? 26.820 9.113 -47.834 1.00 29.23 454 GLN A N 1
ATOM 3534 C CA . GLN A 1 454 ? 27.786 8.535 -48.785 1.00 29.23 454 GLN A CA 1
ATOM 3535 C C . GLN A 1 454 ? 27.913 7.010 -48.800 1.00 29.23 454 GLN A C 1
ATOM 3537 O O . GLN A 1 454 ? 28.496 6.513 -49.753 1.00 29.23 454 GLN A O 1
ATOM 3542 N N . ASP A 1 455 ? 27.285 6.277 -47.880 1.00 36.53 455 ASP A N 1
ATOM 3543 C CA . ASP A 1 455 ? 27.163 4.816 -47.983 1.00 36.53 455 ASP A CA 1
ATOM 3544 C C . ASP A 1 455 ? 25.708 4.385 -47.730 1.00 36.53 455 ASP A C 1
ATOM 3546 O O . ASP A 1 455 ? 25.330 3.990 -46.625 1.00 36.53 455 ASP A O 1
ATOM 3550 N N . ALA A 1 456 ? 24.879 4.502 -48.772 1.00 33.47 456 ALA A N 1
ATOM 3551 C CA . ALA A 1 456 ? 23.576 3.849 -48.903 1.00 33.47 456 ALA A CA 1
ATOM 3552 C C . ALA A 1 456 ? 23.392 3.348 -50.340 1.00 33.47 456 ALA A C 1
ATOM 3554 O O . ALA A 1 456 ? 23.649 4.149 -51.271 1.00 33.47 456 ALA A O 1
#

Foldseek 3Di:
DDDFPLCPVVVLVVVVPDPDDDDDDDDPDWFWAFRDQEAEFEAPAKGKTWTDTDDRDDDPDDDQWFWKWFQDPVGIDIDIWGKWWKDFAPVLWDAPLAQGTDGAIDIGSDDDPPGPGTGIMTIGDDDHPDDTQWMAGPNRIHGYDYFYQPCVLLPDDPDDDDQDDVQLLVQCVSLLRHLQRLLLQQLLCSVNVHDRDDRPDDDVSVSSSVGNNVLLSRLLSLLCVLPVVLSVQVSCQQNAWAQEPNHIHGLHDPSVSLVVVLSCLSSPPPDDSVNSSVVSVVSSLPDDQKFKDWDQDLDQFWTKMKMFGANQAWKKKWKDKPPDDDDQIDIDIDGHRYMDIDTGTDDPVPPDLWIWMWMDIRSDIDIDTHRRDDDDFDPQWDKDPWAQSHDYSVCRVVVHPDSVDPQQTWIWIWGDDPPDIDIDIDGHDDPPDPPPDPPPPPDPPPDDVVVVPPPD

Secondary structure (DSSP, 8-state):
----STHHHHHHHHGGG-------------EEEES-SEEEEETTS-EEEEEEEE--S--SS---EEEEEEEETTEEEEEEEEEEEEEE-GGG-EEETTTEEE--EEEESS--TT-S--EEEEEE-PPTT---SEEEETTEEEEEEEE----TTTS---S---S--HHHHHHTGGGGG-TTTHHHHHHHHHHHTPPPPPP---THHHHHHHHHHHHHHHHHHHHHHH-HHHHHHHHHHHT-EEEETTEEEE-----HHHHHHHHHHHH-TTS-HHHHHHHHHHHHHHS-SEEEEEE----SSEEEEEEEE-SSS-EEEEEEETT-SSS--EEEEEPTTBEEEEEEEPPTT--SSEEEEEEEETTEEEEEEEE-S-----TTEEEPPPBPS---HHHHHTT----S-GGG-BEEEEEE-SS-EEEEEE-PPPTTS-------------S-GGGTTS--